Protein AF-A0AAD8DHY9-F1 (afdb_monomer)

Foldseek 3Di:
DDDDDDDDDDDDDDDDDDDDPDDDPPPPPPPLDPPDLVVQVVVVCVVVVVVPDPPPVLPPLPQPADADDLDFDDDDDCPVCPVPAFLFQDFLQQAAEFAEEEALLCQQWLQSAAAPPRGDTWRQQLQFARAHVEPPHQHQCNSSVNRYPHDQGDHGTGHAQNCDDGRHRYGHLDALLCRVVSVVVNLCCCCPPPVRVVCQVGAYEYEYDHHQSLLLCCQPPPSVPPCCRQPLVNSLVSVLVSLLCCVVRRWQYEYEHEADAQQCLLLLLAPPPPVLCVCLAPPHDSPGNLSNDDPVSSVVSVVSSVSNLVSLVVSQPDCVSGDRGGHYDYQYQNNQVRSNVNRLSQPRNYNSRHGHSSVSSVVSQSSQVSQQDDPVVSPDHDDSNPRDHDHADPVRRGGD

Sequence (400 aa):
MINHDNSSSTTATAPPWKPKPAAPPTTETSLLHPFTAQWIQLMEQFYNALGGHDHSSYKQNHCPIQLPEFKCETFYWDDGRHESRDAKHLRPHDIKTVIALGDSISAGFGMLSERPPFAAVWEYRGKAFSSGMDPEEYTIPNFLRPFSLSEGGPEGVTFPMSRGKDLNNAVSGAKFQDLHSEVSRLIHLLNSNYHYRHIKDDWKLITLFIGANNICILCHPPFTGLPLLTHADTFEENMRQVLTRLKQEVPKSFVNVVGLFNVSSVYDAIQGDSYCEFIWGTAHMSICSCVQGDDAQRQAADELVVEYNARLKKLANDPSLSSHDFQVAYQPGFRHFPFSNYQRSYLSGFDCFHPNKCAHEVMALVLWNNMFSSEEEKDIPYDLKALEIKCPGPDRPYLQ

Structure (mmCIF, N/CA/C/O backbone):
data_AF-A0AAD8DHY9-F1
#
_entry.id   AF-A0AAD8DHY9-F1
#
loop_
_atom_site.group_PDB
_atom_site.id
_atom_site.type_symbol
_atom_site.label_atom_id
_atom_site.label_alt_id
_atom_site.label_comp_id
_atom_site.label_asym_id
_atom_site.label_entity_id
_atom_site.label_seq_id
_atom_site.pdbx_PDB_ins_code
_atom_site.Cartn_x
_atom_site.Cartn_y
_atom_site.Cartn_z
_atom_site.occupancy
_atom_site.B_iso_or_equiv
_atom_site.auth_seq_id
_atom_site.auth_comp_id
_atom_site.auth_asym_id
_atom_site.auth_atom_id
_atom_site.pdbx_PDB_model_num
ATOM 1 N N . MET A 1 1 ? 30.580 87.130 49.682 1.00 32.75 1 MET A N 1
ATOM 2 C CA . MET A 1 1 ? 32.037 87.340 49.770 1.00 32.75 1 MET A CA 1
ATOM 3 C C . MET A 1 1 ? 32.718 86.125 49.169 1.00 32.75 1 MET A C 1
ATOM 5 O O . MET A 1 1 ? 32.572 85.062 49.747 1.00 32.75 1 MET A O 1
ATOM 9 N N . ILE A 1 2 ? 33.425 86.357 48.053 1.00 34.06 2 ILE A N 1
ATOM 10 C CA . ILE A 1 2 ? 34.528 85.569 47.464 1.00 34.06 2 ILE A CA 1
ATOM 11 C C . ILE A 1 2 ? 34.165 84.168 46.928 1.00 34.06 2 ILE A C 1
ATOM 13 O O . ILE A 1 2 ? 33.498 83.410 47.612 1.00 34.06 2 ILE A O 1
ATOM 17 N N . ASN A 1 3 ? 34.708 83.659 45.823 1.00 28.31 3 ASN A N 1
ATOM 18 C CA . ASN A 1 3 ? 34.965 84.099 44.441 1.00 28.31 3 ASN A CA 1
ATOM 19 C C . ASN A 1 3 ? 35.611 82.876 43.743 1.00 28.31 3 ASN A C 1
ATOM 21 O O . ASN A 1 3 ? 36.284 82.110 44.430 1.00 28.31 3 ASN A O 1
ATOM 25 N N . HIS A 1 4 ? 35.521 82.822 42.407 1.00 32.69 4 HIS A N 1
ATOM 26 C CA . HIS A 1 4 ? 36.468 82.162 41.478 1.00 32.69 4 HIS A CA 1
ATOM 27 C C . HIS A 1 4 ? 36.529 80.613 41.455 1.00 32.69 4 HIS A C 1
ATOM 29 O O . HIS A 1 4 ? 36.348 79.953 42.466 1.00 32.69 4 HIS A O 1
ATOM 35 N N . ASP A 1 5 ? 36.818 79.926 40.345 1.00 33.31 5 ASP A N 1
ATOM 36 C CA . ASP A 1 5 ? 37.034 80.311 38.944 1.00 33.31 5 ASP A CA 1
ATOM 37 C C . ASP A 1 5 ? 37.011 79.060 38.047 1.00 33.31 5 ASP A C 1
ATOM 39 O O . ASP A 1 5 ? 37.257 77.939 38.490 1.00 33.31 5 ASP A O 1
ATOM 43 N N . ASN A 1 6 ? 36.779 79.307 36.757 1.00 34.00 6 ASN A N 1
ATOM 44 C CA . ASN A 1 6 ? 37.002 78.404 35.628 1.00 34.00 6 ASN A CA 1
ATOM 45 C C . ASN A 1 6 ? 38.480 78.019 35.431 1.00 34.00 6 ASN A C 1
ATOM 47 O O . ASN A 1 6 ? 39.361 78.866 35.525 1.00 34.00 6 ASN A O 1
ATOM 51 N N . SER A 1 7 ? 38.726 76.783 34.986 1.00 32.62 7 SER A N 1
ATOM 52 C CA . SER A 1 7 ? 39.713 76.356 33.962 1.00 32.62 7 SER A CA 1
ATOM 53 C C . SER A 1 7 ? 39.796 74.819 34.014 1.00 32.62 7 SER A C 1
ATOM 55 O O . SER A 1 7 ? 39.567 74.232 35.059 1.00 32.62 7 SER A O 1
ATOM 57 N N . SER A 1 8 ? 40.099 74.033 32.988 1.00 34.06 8 SER A N 1
ATOM 58 C CA . SER A 1 8 ? 40.421 74.218 31.576 1.00 34.06 8 SER A CA 1
ATOM 59 C C . SER A 1 8 ? 40.257 72.841 30.914 1.00 34.06 8 SER A C 1
ATOM 61 O O . SER A 1 8 ? 40.411 71.805 31.561 1.00 34.06 8 SER A O 1
ATOM 63 N N . SER A 1 9 ? 39.925 72.830 29.625 1.00 31.69 9 SER A N 1
ATOM 64 C CA . SER A 1 9 ? 39.833 71.625 28.805 1.00 31.69 9 SER A CA 1
ATOM 65 C C . SER A 1 9 ? 41.218 71.066 28.475 1.00 31.69 9 SER A C 1
ATOM 67 O O . SER A 1 9 ? 42.047 71.783 27.912 1.00 31.69 9 SER A O 1
ATOM 69 N N . THR A 1 10 ? 41.425 69.770 28.692 1.00 37.28 10 THR A N 1
ATOM 70 C CA . THR A 1 10 ? 42.483 68.998 28.032 1.00 37.28 10 THR A CA 1
ATOM 71 C C . THR A 1 10 ? 41.854 67.859 27.236 1.00 37.28 10 THR A C 1
ATOM 73 O O . THR A 1 10 ? 41.214 66.948 27.755 1.00 37.28 10 THR A O 1
ATOM 76 N N . THR A 1 11 ? 42.002 67.968 25.922 1.00 35.47 11 THR A N 1
ATOM 77 C CA . THR A 1 11 ? 41.655 66.982 24.907 1.00 35.47 11 THR A CA 1
ATOM 78 C C . THR A 1 11 ? 42.627 65.804 24.978 1.00 35.47 11 THR A C 1
ATOM 80 O O . THR A 1 11 ? 43.793 65.933 24.612 1.00 35.47 11 THR A O 1
ATOM 83 N N . ALA A 1 12 ? 42.147 64.640 25.418 1.00 38.34 12 ALA A N 1
ATOM 84 C CA . ALA A 1 12 ? 42.849 63.370 25.254 1.00 38.34 12 ALA A CA 1
ATOM 85 C C . ALA A 1 12 ? 42.216 62.599 24.088 1.00 38.34 12 ALA A C 1
ATOM 87 O O . ALA A 1 12 ? 41.054 62.196 24.130 1.00 38.34 12 ALA A O 1
ATOM 88 N N . THR A 1 13 ? 42.984 62.448 23.016 1.00 41.44 13 THR A N 1
ATOM 89 C CA . THR A 1 13 ? 42.659 61.676 21.818 1.00 41.44 13 THR A CA 1
ATOM 90 C C . THR A 1 13 ? 42.545 60.185 22.152 1.00 41.44 13 THR A C 1
ATOM 92 O O . THR A 1 13 ? 43.464 59.584 22.705 1.00 41.44 13 THR A O 1
ATOM 95 N N . ALA A 1 14 ? 41.408 59.572 21.812 1.00 42.91 14 ALA A N 1
ATOM 96 C CA . ALA A 1 14 ? 41.218 58.129 21.933 1.00 42.91 14 ALA A CA 1
ATOM 97 C C . ALA A 1 14 ? 42.095 57.382 20.901 1.00 42.91 14 ALA A C 1
ATOM 99 O O . ALA A 1 14 ? 42.152 57.799 19.741 1.00 42.91 14 ALA A O 1
ATOM 100 N N . PRO A 1 15 ? 42.774 56.284 21.279 1.00 50.44 15 PRO A N 1
ATOM 101 C CA . PRO A 1 15 ? 43.545 55.478 20.338 1.00 50.44 15 PRO A CA 1
ATOM 102 C C . PRO A 1 15 ? 42.620 54.731 19.355 1.00 50.44 15 PRO A C 1
ATOM 104 O O . PRO A 1 15 ? 41.496 54.373 19.718 1.00 50.44 15 PRO A O 1
ATOM 107 N N . PRO A 1 16 ? 43.071 54.462 18.114 1.00 43.28 16 PRO A N 1
ATOM 108 C CA . PRO A 1 16 ? 42.255 53.802 17.101 1.00 43.28 16 PRO A CA 1
ATOM 109 C C . PRO A 1 16 ? 41.880 52.374 17.518 1.00 43.28 16 PRO A C 1
ATOM 111 O O . PRO A 1 16 ? 42.715 51.590 17.977 1.00 43.28 16 PRO A O 1
ATOM 114 N N . TRP A 1 17 ? 40.600 52.048 17.333 1.00 36.00 17 TRP A N 1
ATOM 115 C CA . TRP A 1 17 ? 39.997 50.747 17.603 1.00 36.00 17 TRP A CA 1
ATOM 116 C C . TRP A 1 17 ? 40.698 49.660 16.774 1.00 36.00 17 TRP A C 1
ATOM 118 O O . TRP A 1 17 ? 40.575 49.622 15.551 1.00 36.00 17 TRP A O 1
ATOM 128 N N . LYS A 1 18 ? 41.459 48.775 17.429 1.00 40.44 18 LYS A N 1
ATOM 129 C CA . LYS A 1 18 ? 41.936 47.534 16.808 1.00 40.44 18 LYS A CA 1
ATOM 130 C C . LYS A 1 18 ? 40.809 46.499 16.907 1.00 40.44 18 LYS A C 1
ATOM 132 O O . LYS A 1 18 ? 40.428 46.174 18.034 1.00 40.44 18 LYS A O 1
ATOM 137 N N . PRO A 1 19 ? 40.276 45.963 15.794 1.00 42.28 19 PRO A N 1
ATOM 138 C CA . PRO A 1 19 ? 39.334 44.855 15.873 1.00 42.28 19 PRO A CA 1
ATOM 139 C C . PRO A 1 19 ? 40.023 43.664 16.551 1.00 42.28 19 PRO A C 1
ATOM 141 O O . PRO A 1 19 ? 41.148 43.298 16.202 1.00 42.28 19 PRO A O 1
ATOM 144 N N . LYS A 1 20 ? 39.363 43.085 17.562 1.00 41.16 20 LYS A N 1
ATOM 145 C CA . LYS A 1 20 ? 39.803 41.822 18.168 1.00 41.16 20 LYS A CA 1
ATOM 146 C C . LYS A 1 20 ? 39.849 40.745 17.072 1.00 41.16 20 LYS A C 1
ATOM 148 O O . LYS A 1 20 ? 38.943 40.724 16.237 1.00 41.16 20 LYS A O 1
ATOM 153 N N . PRO A 1 21 ? 40.854 39.850 17.068 1.00 43.50 21 PRO A N 1
ATOM 154 C CA . PRO A 1 21 ? 40.829 38.693 16.186 1.00 43.50 21 PRO A CA 1
ATOM 155 C C . PRO A 1 21 ? 39.536 37.912 16.427 1.00 43.50 21 PRO A C 1
ATOM 157 O O . PRO A 1 21 ? 39.128 37.735 17.579 1.00 43.50 21 PRO A O 1
ATOM 160 N N . ALA A 1 22 ? 38.883 37.504 15.337 1.00 45.28 22 ALA A N 1
ATOM 161 C CA . ALA A 1 22 ? 37.687 36.679 15.389 1.00 45.28 22 ALA A CA 1
ATOM 162 C C . ALA A 1 22 ? 37.957 35.469 16.289 1.00 45.28 22 ALA A C 1
ATOM 164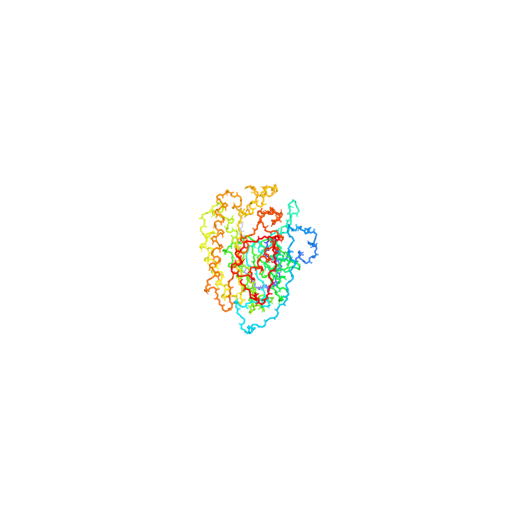 O O . ALA A 1 22 ? 38.981 34.796 16.143 1.00 45.28 22 ALA A O 1
ATOM 165 N N . ALA A 1 23 ? 37.056 35.228 17.243 1.00 38.72 23 ALA A N 1
ATOM 166 C CA . ALA A 1 23 ? 37.078 33.988 17.996 1.00 38.72 23 ALA A CA 1
ATOM 167 C C . ALA A 1 23 ? 37.019 32.821 16.992 1.00 38.72 23 ALA A C 1
ATOM 169 O O . ALA A 1 23 ? 36.305 32.935 15.988 1.00 38.72 23 ALA A O 1
ATOM 170 N N . PRO A 1 24 ? 37.771 31.728 17.215 1.00 42.09 24 PRO A N 1
ATOM 171 C CA . PRO A 1 24 ? 37.628 30.537 16.388 1.00 42.09 24 PRO A CA 1
ATOM 172 C C . PRO A 1 24 ? 36.151 30.122 16.392 1.00 42.09 24 PRO A C 1
ATOM 174 O O . PRO A 1 24 ? 35.492 30.316 17.420 1.00 42.09 24 PRO A O 1
ATOM 177 N N . PRO A 1 25 ? 35.615 29.607 15.269 1.00 40.22 25 PRO A N 1
ATOM 178 C CA . PRO A 1 25 ? 34.214 29.229 15.189 1.00 40.22 25 PRO A CA 1
ATOM 179 C C . PRO A 1 25 ? 33.925 28.283 16.347 1.00 40.22 25 PRO A C 1
ATOM 181 O O . PRO A 1 25 ? 34.506 27.202 16.450 1.00 40.22 25 PRO A O 1
ATOM 184 N N . THR A 1 26 ? 33.073 28.738 17.261 1.00 38.56 26 THR A N 1
ATOM 185 C CA . THR A 1 26 ? 32.485 2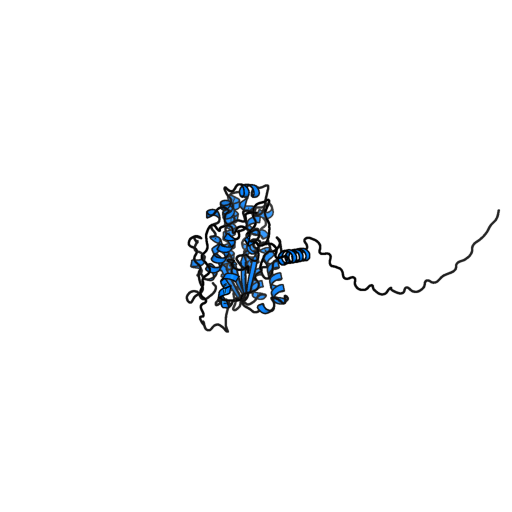7.871 18.264 1.00 38.56 26 THR A CA 1
ATOM 186 C C . THR A 1 26 ? 31.816 26.760 17.485 1.00 38.56 26 THR A C 1
ATOM 188 O O . THR A 1 26 ? 30.911 27.024 16.694 1.00 38.56 26 THR A O 1
ATOM 191 N N . THR A 1 27 ? 32.295 25.532 17.657 1.00 42.03 27 THR A N 1
ATOM 192 C CA . THR A 1 27 ? 31.519 24.347 17.326 1.00 42.03 27 THR A CA 1
ATOM 193 C C . THR A 1 27 ? 30.209 24.497 18.080 1.00 42.03 27 THR A C 1
ATOM 195 O O . THR A 1 27 ? 30.162 24.255 19.286 1.00 42.03 27 THR A O 1
ATOM 198 N N . GLU A 1 28 ? 29.172 24.984 17.400 1.00 40.97 28 GLU A N 1
ATOM 199 C CA . GLU A 1 28 ? 27.806 24.794 17.846 1.00 40.97 28 GLU A CA 1
ATOM 200 C C . GLU A 1 28 ? 27.649 23.284 17.950 1.00 40.97 28 GLU A C 1
ATOM 202 O O . GLU A 1 28 ? 27.469 22.571 16.963 1.00 40.97 28 GLU A O 1
ATOM 207 N N . THR A 1 29 ? 27.787 22.766 19.165 1.00 45.38 29 THR A N 1
ATOM 208 C CA . THR A 1 29 ? 27.122 21.534 19.537 1.00 45.38 29 THR A CA 1
ATOM 209 C C . THR A 1 29 ? 25.652 21.822 19.300 1.00 45.38 29 THR A C 1
ATOM 211 O O . THR A 1 29 ? 25.011 22.448 20.142 1.00 45.38 29 THR A O 1
ATOM 214 N N . SER A 1 30 ? 25.166 21.474 18.106 1.00 54.06 30 SER A N 1
ATOM 215 C CA . SER A 1 30 ? 23.752 21.461 17.756 1.00 54.06 30 SER A CA 1
ATOM 216 C C . SER A 1 30 ? 23.031 20.795 18.919 1.00 54.06 30 SER A C 1
ATOM 218 O O . SER A 1 30 ? 23.126 19.577 19.089 1.00 54.06 30 SER A O 1
ATOM 220 N N . LEU A 1 31 ? 22.382 21.596 19.763 1.00 52.78 31 LEU A N 1
ATOM 221 C CA . LEU A 1 31 ? 21.569 21.085 20.850 1.00 52.78 31 LEU A CA 1
ATOM 222 C C . LEU A 1 31 ? 20.495 20.227 20.190 1.00 52.78 31 LEU A C 1
ATOM 224 O O . LEU A 1 31 ? 19.654 20.726 19.446 1.00 52.78 31 LEU A O 1
ATOM 228 N N . LEU A 1 32 ? 20.570 18.917 20.412 1.00 62.19 32 LEU A N 1
ATOM 229 C CA . LEU A 1 32 ? 19.544 17.978 19.988 1.00 62.19 32 LEU A CA 1
ATOM 230 C C . LEU A 1 32 ? 18.269 18.294 20.771 1.00 62.19 32 LEU A C 1
ATOM 232 O O . LEU A 1 32 ? 18.062 17.811 21.882 1.00 62.19 32 LEU A O 1
ATOM 236 N N . HIS A 1 33 ? 17.438 19.162 20.201 1.00 67.44 33 HIS A N 1
ATOM 237 C CA . HIS A 1 33 ? 16.159 19.540 20.779 1.00 67.44 33 HIS A CA 1
ATOM 238 C C . HIS A 1 33 ? 15.203 18.338 20.747 1.00 67.44 33 HIS A C 1
ATOM 240 O O . HIS A 1 33 ? 15.009 17.764 19.671 1.00 67.44 33 HIS A O 1
ATOM 246 N N . PRO A 1 34 ? 14.585 17.963 21.883 1.00 64.00 34 PRO A N 1
ATOM 247 C CA . PRO A 1 34 ? 13.604 16.884 21.930 1.00 64.00 34 PRO A CA 1
ATOM 248 C C . PRO A 1 34 ? 12.507 17.037 20.873 1.00 64.00 34 PRO A C 1
ATOM 250 O O . PRO A 1 34 ? 12.083 18.153 20.576 1.00 64.00 34 PRO A O 1
ATOM 253 N N . PHE A 1 35 ? 12.052 15.910 20.318 1.00 53.66 35 PHE A N 1
ATOM 254 C CA . PHE A 1 35 ? 10.983 15.832 19.308 1.00 53.66 35 PHE A CA 1
ATOM 255 C C . PHE A 1 35 ? 11.272 16.522 17.961 1.00 53.66 35 PHE A C 1
ATOM 257 O O . PHE A 1 35 ? 10.374 16.688 17.139 1.00 53.66 35 PHE A O 1
ATOM 264 N N . THR A 1 36 ? 12.525 16.892 17.692 1.00 70.19 36 THR A N 1
ATOM 265 C CA . THR A 1 36 ? 12.972 17.256 16.337 1.00 70.19 36 THR A CA 1
ATOM 266 C C . THR A 1 36 ? 13.312 16.013 15.515 1.00 70.19 36 THR A C 1
ATOM 268 O O . THR A 1 36 ? 13.569 14.949 16.074 1.00 70.19 36 THR A O 1
ATOM 271 N N . ALA A 1 37 ? 13.371 16.136 14.184 1.00 59.25 37 ALA A N 1
ATOM 272 C CA . ALA A 1 37 ? 13.735 15.021 13.304 1.00 59.25 37 ALA A CA 1
ATOM 273 C C . ALA A 1 37 ? 15.120 14.438 13.641 1.00 59.25 37 ALA A C 1
ATOM 275 O O . ALA A 1 37 ? 15.276 13.222 13.674 1.00 59.25 37 ALA A O 1
ATOM 276 N N . GLN A 1 38 ? 16.102 15.292 13.956 1.00 65.56 38 GLN A N 1
ATOM 277 C CA . GLN A 1 38 ? 17.439 14.855 14.367 1.00 65.56 38 GLN A CA 1
ATOM 278 C C . GLN A 1 38 ? 17.412 14.117 15.711 1.00 65.56 38 GLN A C 1
ATOM 280 O O . GLN A 1 38 ? 18.116 13.125 15.879 1.00 65.56 38 GLN A O 1
ATOM 285 N N . TRP A 1 39 ? 16.592 14.577 16.662 1.00 73.44 39 TRP A N 1
ATOM 286 C CA . TRP A 1 39 ? 16.436 13.912 17.957 1.00 73.44 39 TRP A CA 1
ATOM 287 C C . TRP A 1 39 ? 15.731 12.568 17.827 1.00 73.44 39 TRP A C 1
ATOM 289 O O . TRP A 1 39 ? 16.201 11.593 18.401 1.00 73.44 39 TRP A O 1
ATOM 299 N N . ILE A 1 40 ? 14.665 12.493 17.026 1.00 65.88 40 ILE A N 1
ATOM 300 C CA . ILE A 1 40 ? 13.970 11.237 16.726 1.00 65.88 40 ILE A CA 1
ATOM 301 C C . ILE A 1 40 ? 14.956 10.260 16.087 1.00 65.88 40 ILE A C 1
ATOM 303 O O . ILE A 1 40 ? 15.133 9.170 16.611 1.00 65.88 40 ILE A O 1
ATOM 307 N N . GLN A 1 41 ? 15.685 10.676 15.047 1.00 67.19 41 GLN A N 1
ATOM 308 C CA . GLN A 1 41 ? 16.666 9.824 14.374 1.00 67.19 41 GLN A CA 1
ATOM 309 C C . GLN A 1 41 ? 17.772 9.334 15.325 1.00 67.19 41 GLN A C 1
ATOM 311 O O . GLN A 1 41 ? 18.152 8.166 15.269 1.00 67.19 41 GLN A O 1
ATOM 316 N N . LEU A 1 42 ? 18.267 10.189 16.230 1.00 70.19 42 LEU A N 1
ATOM 317 C CA . LEU A 1 42 ? 19.247 9.785 17.243 1.00 70.19 42 LEU A CA 1
ATOM 318 C C . LEU A 1 42 ? 18.656 8.786 18.244 1.00 70.19 42 LEU A C 1
ATOM 320 O O . LEU A 1 42 ? 19.312 7.804 18.584 1.00 70.19 42 LEU A O 1
ATOM 324 N N . MET A 1 43 ? 17.429 9.014 18.715 1.00 69.25 43 MET A N 1
ATOM 325 C CA . MET A 1 43 ? 16.755 8.100 19.635 1.00 69.25 43 MET A CA 1
ATOM 326 C C . MET A 1 43 ? 16.440 6.760 18.967 1.00 69.25 43 MET A C 1
ATOM 328 O O . MET A 1 43 ? 16.589 5.729 19.611 1.00 69.25 43 MET A O 1
ATOM 332 N N . GLU A 1 44 ? 16.074 6.749 17.682 1.00 64.81 44 GLU A N 1
ATOM 333 C CA . GLU A 1 44 ? 15.902 5.524 16.889 1.00 64.81 44 GLU A CA 1
ATOM 334 C C . GLU A 1 44 ? 17.219 4.766 16.764 1.00 64.81 44 GLU A C 1
ATOM 336 O O . GLU A 1 44 ? 17.254 3.555 16.963 1.00 64.81 44 GLU A O 1
ATOM 341 N N . GLN A 1 45 ? 18.315 5.464 16.454 1.00 67.06 45 GLN A N 1
ATOM 342 C CA . GLN A 1 45 ? 19.643 4.857 16.375 1.00 67.06 45 GLN A CA 1
ATOM 343 C C . GLN A 1 45 ? 20.072 4.288 17.724 1.00 67.06 45 GLN A C 1
ATOM 345 O O . GLN A 1 45 ? 20.540 3.159 17.773 1.00 67.06 45 GLN A O 1
ATOM 350 N N . PHE A 1 46 ? 19.877 5.025 18.819 1.00 65.38 46 PHE A N 1
ATOM 351 C CA . PHE A 1 46 ? 20.209 4.567 20.167 1.00 65.38 46 PHE A CA 1
ATOM 352 C C . PHE A 1 46 ? 19.360 3.360 20.586 1.00 65.38 46 PHE A C 1
ATOM 354 O O . PHE A 1 46 ? 19.898 2.374 21.085 1.00 65.38 46 PHE A O 1
ATOM 361 N N . TYR A 1 47 ? 18.051 3.406 20.326 1.00 59.16 47 TYR A N 1
ATOM 362 C CA . TYR A 1 47 ? 17.125 2.308 20.598 1.00 59.16 47 TYR A CA 1
ATOM 363 C C . TYR A 1 47 ? 17.503 1.038 19.823 1.00 59.16 47 TYR A C 1
ATOM 365 O O . TYR A 1 47 ? 17.600 -0.034 20.416 1.00 59.16 47 TYR A O 1
ATOM 373 N N . ASN A 1 48 ? 17.796 1.162 18.523 1.00 58.12 48 ASN A N 1
ATOM 374 C CA . ASN A 1 48 ? 18.182 0.029 17.676 1.00 58.12 48 ASN A CA 1
ATOM 375 C C . ASN A 1 48 ? 19.613 -0.478 17.975 1.00 58.12 48 ASN A C 1
ATOM 377 O O . ASN A 1 48 ? 19.859 -1.680 17.925 1.00 58.12 48 ASN A O 1
ATOM 381 N N . ALA A 1 49 ? 20.560 0.405 18.321 1.00 60.06 49 ALA A N 1
ATOM 382 C CA . ALA A 1 49 ? 21.962 0.049 18.584 1.00 60.06 49 ALA A CA 1
ATOM 383 C C . ALA A 1 49 ? 22.186 -0.636 19.938 1.00 60.06 49 ALA A C 1
ATOM 385 O O . ALA A 1 49 ? 23.157 -1.374 20.095 1.00 60.06 49 ALA A O 1
ATOM 386 N N . LEU A 1 50 ? 21.302 -0.421 20.917 1.00 52.03 50 LEU A N 1
ATOM 387 C CA . LEU A 1 50 ? 21.388 -1.097 22.212 1.00 52.03 50 LEU A CA 1
ATOM 388 C C . LEU A 1 50 ? 20.991 -2.581 22.164 1.00 52.03 50 LEU A C 1
ATOM 390 O O . LEU A 1 50 ? 21.117 -3.246 23.189 1.00 52.03 50 LEU A O 1
ATOM 394 N N . GLY A 1 51 ? 20.541 -3.109 21.013 1.00 47.50 51 GLY A N 1
ATOM 395 C CA . GLY A 1 51 ? 20.368 -4.552 20.773 1.00 47.50 51 GLY A CA 1
ATOM 396 C C . GLY A 1 51 ? 19.524 -5.288 21.824 1.00 47.50 51 GLY A C 1
ATOM 397 O O . GLY A 1 51 ? 19.693 -6.486 22.025 1.00 47.50 51 GLY A O 1
ATOM 398 N N . GLY A 1 52 ? 18.670 -4.558 22.547 1.00 40.31 52 GLY A N 1
ATOM 399 C CA . GLY A 1 52 ? 18.221 -4.941 23.887 1.00 40.31 52 GLY A CA 1
ATOM 400 C C . GLY A 1 52 ? 16.758 -5.336 24.005 1.00 40.31 52 GLY A C 1
ATOM 401 O O . GLY A 1 52 ? 16.292 -5.545 25.122 1.00 40.31 52 GLY A O 1
ATOM 402 N N . HIS A 1 53 ? 16.029 -5.455 22.899 1.00 47.91 53 HIS A N 1
ATOM 403 C CA . HIS A 1 53 ? 14.711 -6.071 22.922 1.00 47.91 53 HIS A CA 1
ATOM 404 C C . HIS A 1 53 ? 14.672 -7.191 21.907 1.00 47.91 53 HIS A C 1
ATOM 406 O O . HIS A 1 53 ? 14.450 -7.001 20.715 1.00 47.91 53 HIS A O 1
ATOM 412 N N . ASP A 1 54 ? 14.891 -8.385 22.438 1.00 43.06 54 ASP A N 1
ATOM 413 C CA . ASP A 1 54 ? 14.356 -9.596 21.869 1.00 43.06 54 ASP A CA 1
ATOM 414 C C . ASP A 1 54 ? 12.835 -9.435 21.687 1.00 43.06 54 ASP A C 1
ATOM 416 O O . ASP A 1 54 ? 12.031 -9.718 22.580 1.00 43.06 54 ASP A O 1
ATOM 420 N N . HIS A 1 55 ? 12.429 -8.922 20.525 1.00 48.38 55 HIS A N 1
ATOM 421 C CA . HIS A 1 55 ? 11.030 -8.861 20.123 1.00 48.38 55 HIS A CA 1
ATOM 422 C C . HIS A 1 55 ? 10.443 -10.261 19.890 1.00 48.38 55 HIS A C 1
ATOM 424 O O . HIS A 1 55 ? 9.238 -10.357 19.673 1.00 48.38 55 HIS A O 1
ATOM 430 N N . SER A 1 56 ? 11.234 -11.344 19.993 1.00 40.12 56 SER A N 1
ATOM 431 C CA . SER A 1 56 ? 10.688 -12.706 20.052 1.00 40.12 56 SER A CA 1
ATOM 432 C C . SER A 1 56 ? 9.908 -12.967 21.349 1.00 40.12 56 SER A C 1
ATOM 434 O O . SER A 1 56 ? 9.105 -13.897 21.407 1.00 40.12 56 SER A O 1
ATOM 436 N N . SER A 1 57 ? 10.090 -12.117 22.372 1.00 37.78 57 SER A N 1
ATOM 437 C CA . SER A 1 57 ? 9.367 -12.201 23.647 1.00 37.78 57 SER A CA 1
ATOM 438 C C . SER A 1 57 ? 7.983 -11.541 23.645 1.00 37.78 57 SER A C 1
ATOM 440 O O . SER A 1 57 ? 7.180 -11.844 24.533 1.00 37.78 57 SER A O 1
ATOM 442 N N . TYR A 1 58 ? 7.648 -10.716 22.639 1.00 48.56 58 TYR A N 1
ATOM 443 C CA . TYR A 1 58 ? 6.237 -10.473 22.338 1.00 48.56 58 TYR A CA 1
ATOM 444 C C . TYR A 1 58 ? 5.714 -11.817 21.876 1.00 48.56 58 TYR A C 1
ATOM 446 O O . TYR A 1 58 ? 6.116 -12.274 20.806 1.00 48.56 58 TYR A O 1
ATOM 454 N N . LYS A 1 59 ? 4.905 -12.484 22.715 1.00 46.16 59 LYS A N 1
ATOM 455 C CA . LYS A 1 59 ? 4.268 -13.758 22.363 1.00 46.16 59 LYS A CA 1
ATOM 456 C C . LYS A 1 59 ? 3.828 -13.619 20.919 1.00 46.16 59 LYS A C 1
ATOM 458 O O . LYS A 1 59 ? 3.006 -12.746 20.652 1.00 46.16 59 LYS A O 1
ATOM 463 N N . GLN A 1 60 ? 4.413 -14.408 20.013 1.00 50.75 60 GLN A N 1
ATOM 464 C CA . GLN A 1 60 ? 3.929 -14.485 18.643 1.00 50.75 60 GLN A CA 1
ATOM 465 C C . GLN A 1 60 ? 2.422 -14.673 18.771 1.00 50.75 60 GLN A C 1
ATOM 467 O O . GLN A 1 60 ? 1.961 -15.701 19.288 1.00 50.75 60 GLN A O 1
ATOM 472 N N . ASN A 1 61 ? 1.668 -13.613 18.463 1.00 55.19 61 ASN A N 1
ATOM 473 C CA . ASN A 1 61 ? 0.223 -13.673 18.504 1.00 55.19 61 ASN A CA 1
ATOM 474 C C . ASN A 1 61 ? -0.095 -14.811 17.553 1.00 55.19 61 ASN A C 1
ATOM 476 O O . ASN A 1 61 ? 0.277 -14.734 16.386 1.00 55.19 61 ASN A O 1
ATOM 480 N N . HIS A 1 62 ? -0.646 -15.906 18.079 1.00 71.69 62 HIS A N 1
ATOM 481 C CA . HIS A 1 62 ? -1.003 -17.039 17.245 1.00 71.69 62 HIS A CA 1
ATOM 482 C C . HIS A 1 62 ? -1.995 -16.492 16.231 1.00 71.69 62 HIS A C 1
ATOM 484 O O . HIS A 1 62 ? -3.118 -16.135 16.598 1.00 71.69 62 HIS A O 1
ATOM 490 N N . CYS A 1 63 ? -1.537 -16.325 14.993 1.00 89.31 63 CYS A N 1
ATOM 491 C CA . CYS A 1 63 ? -2.374 -15.780 13.952 1.00 89.31 63 CYS A CA 1
ATOM 492 C C . CYS A 1 63 ? -3.592 -16.693 13.807 1.00 89.31 63 CYS A C 1
ATOM 494 O O . CYS A 1 63 ? -3.434 -17.915 13.869 1.00 89.31 63 CYS A O 1
ATOM 496 N N . PRO A 1 64 ? -4.810 -16.138 13.649 1.00 90.06 64 PRO A N 1
ATOM 497 C CA . PRO A 1 64 ? -6.026 -16.952 13.596 1.00 90.06 64 PRO A CA 1
ATOM 498 C C . PRO A 1 64 ? -5.950 -18.057 12.547 1.00 90.06 64 PRO A C 1
ATOM 500 O O . PRO A 1 64 ? -6.525 -19.129 12.720 1.00 90.06 64 PRO A O 1
ATOM 503 N N . ILE A 1 65 ? -5.226 -17.767 11.468 1.00 91.75 65 ILE A N 1
ATOM 504 C CA . ILE A 1 65 ? -4.925 -18.666 10.371 1.00 91.75 65 ILE A CA 1
ATOM 505 C C . ILE A 1 65 ? -3.410 -18.773 10.239 1.00 91.75 65 ILE A C 1
ATOM 507 O O . ILE A 1 65 ? -2.714 -17.757 10.219 1.00 91.75 65 ILE A O 1
ATOM 511 N N . GLN A 1 66 ? -2.926 -20.005 10.099 1.00 91.75 66 GLN A N 1
ATOM 512 C CA . GLN A 1 66 ? -1.559 -20.274 9.682 1.00 91.75 66 GLN A CA 1
ATOM 513 C C . GLN A 1 66 ? -1.480 -20.154 8.159 1.00 91.75 66 GLN A C 1
ATOM 515 O O . GLN A 1 66 ? -2.145 -20.909 7.449 1.00 91.75 66 GLN A O 1
ATOM 520 N N . LEU A 1 67 ? -0.673 -19.219 7.663 1.00 94.56 67 LEU A N 1
ATOM 521 C CA . LEU A 1 67 ? -0.437 -19.076 6.230 1.00 94.56 67 LEU A CA 1
ATOM 522 C C . LEU A 1 67 ? 0.493 -20.177 5.698 1.00 94.56 67 LEU A C 1
ATOM 524 O O . LEU A 1 67 ? 1.323 -20.700 6.454 1.00 94.56 67 LEU A O 1
ATOM 528 N N . PRO A 1 68 ? 0.359 -20.545 4.409 1.00 95.31 68 PRO A N 1
ATOM 529 C CA . PRO A 1 68 ? 1.264 -21.495 3.779 1.00 95.31 68 PRO A CA 1
ATOM 530 C C . PRO A 1 68 ? 2.686 -20.930 3.726 1.00 95.31 68 PRO A C 1
ATOM 532 O O . PRO A 1 68 ? 2.888 -19.760 3.409 1.00 95.31 68 PRO A O 1
ATOM 535 N N . GLU A 1 69 ? 3.674 -21.785 3.985 1.00 94.38 69 GLU A N 1
ATOM 536 C CA . GLU A 1 69 ? 5.088 -21.423 3.893 1.00 94.38 69 GLU A CA 1
ATOM 537 C C . GLU A 1 69 ? 5.465 -21.028 2.460 1.00 94.38 69 GLU A C 1
ATOM 539 O O . GLU A 1 69 ? 5.138 -21.740 1.506 1.00 94.38 69 GLU A O 1
ATOM 544 N N . PHE A 1 70 ? 6.194 -19.919 2.306 1.00 94.25 70 PHE A N 1
ATOM 545 C CA . PHE A 1 70 ? 6.618 -19.429 0.997 1.00 94.25 70 PHE A CA 1
ATOM 546 C C . PHE A 1 70 ? 7.670 -20.343 0.351 1.00 94.25 70 PHE A C 1
ATOM 548 O O . PHE A 1 70 ? 8.871 -20.200 0.574 1.00 94.25 70 PHE A O 1
ATOM 555 N N . LYS A 1 71 ? 7.204 -21.286 -0.474 1.00 92.81 71 LYS A N 1
ATOM 556 C CA . LYS A 1 71 ? 8.022 -22.281 -1.188 1.00 92.81 71 LYS A CA 1
ATOM 557 C C . LYS A 1 71 ? 7.847 -22.182 -2.699 1.00 92.81 71 LYS A C 1
ATOM 559 O O . LYS A 1 71 ? 7.414 -23.131 -3.347 1.00 92.81 71 LYS A O 1
ATOM 564 N N . CYS A 1 72 ? 8.178 -21.028 -3.265 1.00 93.00 72 CYS A N 1
ATOM 565 C CA . CYS A 1 72 ? 8.242 -20.898 -4.715 1.00 93.00 72 CYS A CA 1
ATOM 566 C C . CYS A 1 72 ? 9.623 -21.285 -5.239 1.00 93.00 72 CYS A C 1
ATOM 568 O O . CYS A 1 72 ? 10.633 -20.714 -4.828 1.00 93.00 72 CYS A O 1
ATOM 570 N N . GLU A 1 73 ? 9.657 -22.242 -6.165 1.00 87.81 73 GLU A N 1
ATOM 571 C CA . GLU A 1 73 ? 10.877 -22.591 -6.885 1.00 87.81 73 GLU A CA 1
ATOM 572 C C . GLU A 1 73 ? 11.276 -21.457 -7.831 1.00 87.81 73 GLU A C 1
ATOM 574 O O . GLU A 1 73 ? 10.437 -20.810 -8.465 1.00 87.81 73 GLU A O 1
ATOM 579 N N . THR A 1 74 ? 12.580 -21.210 -7.935 1.00 85.19 74 THR A N 1
ATOM 580 C CA . THR A 1 74 ? 13.090 -20.286 -8.938 1.00 85.19 74 THR A CA 1
ATOM 581 C C . THR A 1 74 ? 12.977 -20.935 -10.305 1.00 85.19 74 THR A C 1
ATOM 583 O O . THR A 1 74 ? 13.433 -22.053 -10.536 1.00 85.19 74 THR A O 1
ATOM 586 N N . PHE A 1 75 ? 12.375 -20.214 -11.241 1.00 81.06 75 PHE A N 1
ATOM 587 C CA . PHE A 1 75 ? 12.277 -20.656 -12.619 1.00 81.06 75 PHE A CA 1
ATOM 588 C C . PHE A 1 75 ? 13.136 -19.758 -13.504 1.00 81.06 75 PHE A C 1
ATOM 590 O O . PHE A 1 75 ? 12.947 -18.540 -13.551 1.00 81.06 75 PHE A O 1
ATOM 597 N N . TYR A 1 76 ? 14.095 -20.368 -14.202 1.00 72.06 76 TYR A N 1
ATOM 598 C CA . TYR A 1 76 ? 14.892 -19.688 -15.214 1.00 72.06 76 TYR A CA 1
ATOM 599 C C . TYR A 1 76 ? 14.320 -19.986 -16.596 1.00 72.06 76 TYR A C 1
ATOM 601 O O . TYR A 1 76 ? 14.381 -21.113 -17.085 1.00 72.06 76 TYR A O 1
ATOM 609 N N . TRP A 1 77 ? 13.783 -18.950 -17.230 1.00 77.31 77 TRP A N 1
ATOM 610 C CA . TRP A 1 77 ? 13.316 -18.997 -18.608 1.00 77.31 77 TRP A CA 1
ATOM 611 C C . TRP A 1 77 ? 13.796 -17.778 -19.353 1.00 77.31 77 TRP A C 1
ATOM 613 O O . TRP A 1 77 ? 13.507 -16.651 -18.960 1.00 77.31 77 TRP A O 1
ATOM 623 N N . ASP A 1 78 ? 14.520 -17.994 -20.439 1.00 80.69 78 ASP A N 1
ATOM 624 C CA . ASP A 1 78 ? 14.901 -16.911 -21.326 1.00 80.69 78 ASP A CA 1
ATOM 625 C C . ASP A 1 78 ? 13.720 -16.575 -22.248 1.00 80.69 78 ASP A C 1
ATOM 627 O O . ASP A 1 78 ? 13.325 -17.381 -23.089 1.00 80.69 78 ASP A O 1
ATOM 631 N N . ASP A 1 79 ? 13.127 -15.394 -22.062 1.00 84.94 79 ASP A N 1
ATOM 632 C CA . ASP A 1 79 ? 12.125 -14.844 -22.982 1.00 84.94 79 ASP A CA 1
ATOM 633 C C . ASP A 1 79 ? 12.747 -14.017 -24.113 1.00 84.94 79 ASP A C 1
ATOM 635 O O . ASP A 1 79 ? 12.022 -13.367 -24.868 1.00 84.94 79 ASP A O 1
ATOM 639 N N . GLY A 1 80 ? 14.079 -14.001 -24.219 1.00 84.19 80 GLY A N 1
ATOM 640 C CA . GLY A 1 80 ? 14.825 -13.214 -25.194 1.00 84.19 80 GLY A CA 1
ATOM 641 C C . GLY A 1 80 ? 14.800 -11.710 -24.917 1.00 84.19 80 GLY A C 1
ATOM 642 O O . GLY A 1 80 ? 15.177 -10.935 -25.792 1.00 84.19 80 GLY A O 1
ATOM 643 N N . ARG A 1 81 ? 14.342 -11.275 -23.730 1.00 81.44 81 ARG A N 1
ATOM 644 C CA . ARG A 1 81 ? 14.155 -9.853 -23.377 1.00 81.44 81 ARG A CA 1
ATOM 645 C C . ARG A 1 81 ? 15.137 -9.345 -22.329 1.00 81.44 81 ARG A C 1
ATOM 647 O O . ARG A 1 81 ? 14.940 -8.253 -21.814 1.00 81.44 81 ARG A O 1
ATOM 654 N N . HIS A 1 82 ? 16.190 -10.093 -22.002 1.00 75.69 82 HIS A N 1
ATOM 655 C CA . HIS A 1 82 ? 17.132 -9.693 -20.950 1.00 75.69 82 HIS A CA 1
ATOM 656 C C . HIS A 1 82 ? 17.751 -8.301 -21.200 1.00 75.69 82 HIS A C 1
ATOM 658 O O . HIS A 1 82 ? 17.827 -7.486 -20.286 1.00 75.69 82 HIS A O 1
ATOM 664 N N . GLU A 1 83 ? 18.133 -7.993 -22.443 1.00 78.25 83 GLU A N 1
ATOM 665 C CA . GLU A 1 83 ? 18.713 -6.690 -22.819 1.00 78.25 83 GLU A CA 1
ATOM 666 C C . GLU A 1 83 ? 17.662 -5.619 -23.166 1.00 78.25 83 GLU A C 1
ATOM 668 O O . GLU A 1 83 ? 17.984 -4.436 -23.244 1.00 78.25 83 GLU A O 1
ATOM 673 N N . SER A 1 84 ? 16.401 -6.017 -23.355 1.00 86.50 84 SER A N 1
ATOM 674 C CA . SER A 1 84 ? 15.288 -5.150 -23.764 1.00 86.50 84 SER A CA 1
ATOM 675 C C . SER A 1 84 ? 14.109 -5.229 -22.787 1.00 86.50 84 SER A C 1
ATOM 677 O O . SER A 1 84 ? 12.950 -5.179 -23.203 1.00 86.50 84 SER A O 1
ATOM 679 N N . ARG A 1 85 ? 14.396 -5.457 -21.500 1.00 92.81 85 ARG A N 1
ATOM 680 C CA . ARG A 1 85 ? 13.386 -5.636 -20.453 1.00 92.81 85 ARG A CA 1
ATOM 681 C C . ARG A 1 85 ? 12.573 -4.349 -20.331 1.00 92.81 85 ARG A C 1
ATOM 683 O O . ARG A 1 85 ? 13.149 -3.286 -20.115 1.00 92.81 85 ARG A O 1
ATOM 690 N N . ASP A 1 86 ? 11.255 -4.466 -20.451 1.00 95.38 86 ASP A N 1
ATOM 691 C CA . ASP A 1 86 ? 10.302 -3.360 -20.335 1.00 95.38 86 ASP A CA 1
ATOM 692 C C . ASP A 1 86 ? 9.323 -3.587 -19.175 1.00 95.38 86 ASP A C 1
ATOM 694 O O . ASP A 1 86 ? 9.208 -4.694 -18.639 1.00 95.38 86 ASP A O 1
ATOM 698 N N . ALA A 1 87 ? 8.598 -2.534 -18.801 1.00 96.25 87 ALA A N 1
ATOM 699 C CA . ALA A 1 87 ? 7.762 -2.497 -17.606 1.00 96.25 87 ALA A CA 1
ATOM 700 C C . ALA A 1 87 ? 6.589 -3.492 -17.621 1.00 96.25 87 ALA A C 1
ATOM 702 O O . ALA A 1 87 ? 6.054 -3.806 -16.561 1.00 96.25 87 ALA A O 1
ATOM 703 N N . LYS A 1 88 ? 6.188 -4.000 -18.796 1.00 94.75 88 LYS A N 1
ATOM 704 C CA . LYS A 1 88 ? 5.110 -4.995 -18.939 1.00 94.75 88 LYS A CA 1
ATOM 705 C C . LYS A 1 88 ? 5.615 -6.434 -18.891 1.00 94.75 88 LYS A C 1
ATOM 707 O O . LYS A 1 88 ? 4.814 -7.355 -18.778 1.00 94.75 88 LYS A O 1
ATOM 712 N N . HIS A 1 89 ? 6.927 -6.631 -18.984 1.00 95.25 89 HIS A N 1
ATOM 713 C CA . HIS A 1 89 ? 7.560 -7.947 -18.996 1.00 95.25 89 HIS A CA 1
ATOM 714 C C . HIS A 1 89 ? 8.533 -8.109 -17.825 1.00 95.25 89 HIS A C 1
ATOM 716 O O . HIS A 1 89 ? 9.544 -8.797 -17.961 1.00 95.25 89 HIS A O 1
ATOM 722 N N . LEU A 1 90 ? 8.253 -7.474 -16.684 1.00 95.62 90 LEU A N 1
ATOM 723 C CA . LEU A 1 90 ? 9.063 -7.599 -15.473 1.00 95.62 90 LEU A CA 1
ATOM 724 C C . LEU A 1 90 ? 8.772 -8.886 -14.733 1.00 95.62 90 LEU A C 1
ATOM 726 O O . LEU A 1 90 ? 7.626 -9.287 -14.584 1.00 95.62 90 LEU A O 1
ATOM 730 N N . ARG A 1 91 ? 9.825 -9.494 -14.215 1.00 94.19 91 ARG A N 1
ATOM 731 C CA . ARG A 1 91 ? 9.808 -10.726 -13.442 1.00 94.19 91 ARG A CA 1
ATOM 732 C C . ARG A 1 91 ? 10.372 -10.444 -12.049 1.00 94.19 91 ARG A C 1
ATOM 734 O O . ARG A 1 91 ? 11.098 -9.462 -11.877 1.00 94.19 91 ARG A O 1
ATOM 741 N N . PRO A 1 92 ? 10.144 -11.326 -11.062 1.00 94.75 92 PRO A N 1
ATOM 742 C CA . PRO A 1 92 ? 10.756 -11.196 -9.739 1.00 94.75 92 PRO A CA 1
ATOM 743 C C . PRO A 1 92 ? 12.265 -10.893 -9.751 1.00 94.75 92 PRO A C 1
ATOM 745 O O . PRO A 1 92 ? 12.726 -10.064 -8.973 1.00 94.75 92 PRO A O 1
ATOM 748 N N . HIS A 1 93 ? 13.034 -11.520 -10.653 1.00 92.81 93 HIS A N 1
ATOM 749 C CA . HIS A 1 93 ? 14.491 -11.340 -10.736 1.00 92.81 93 HIS A CA 1
ATOM 750 C C . HIS A 1 93 ? 14.941 -9.971 -11.267 1.00 92.81 93 HIS A C 1
ATOM 752 O O . HIS A 1 93 ? 16.085 -9.556 -11.037 1.00 92.81 93 HIS A O 1
ATOM 758 N N . ASP A 1 94 ? 14.064 -9.272 -11.992 1.00 94.62 94 ASP A N 1
ATOM 759 C CA . ASP A 1 94 ? 14.369 -7.958 -12.553 1.00 94.62 94 ASP A CA 1
ATOM 760 C C . ASP A 1 94 ? 14.353 -6.882 -11.458 1.00 94.62 94 ASP A C 1
ATOM 762 O O . ASP A 1 94 ? 15.121 -5.926 -11.529 1.00 94.62 94 ASP A O 1
ATOM 766 N N . ILE A 1 95 ? 13.533 -7.056 -10.414 1.00 96.88 95 ILE A N 1
ATOM 767 C CA . ILE A 1 95 ? 13.351 -6.078 -9.336 1.00 96.88 95 ILE A CA 1
ATOM 768 C C . ILE A 1 95 ? 14.606 -5.989 -8.462 1.00 96.88 95 ILE A C 1
ATOM 770 O O . ILE A 1 95 ? 15.005 -6.966 -7.828 1.00 96.88 95 ILE A O 1
ATOM 774 N N . LYS A 1 96 ? 15.216 -4.802 -8.389 1.00 96.56 96 LYS A N 1
ATOM 775 C CA . LYS A 1 96 ? 16.388 -4.516 -7.537 1.00 96.56 96 LYS A CA 1
ATOM 776 C C . LYS A 1 96 ? 16.041 -3.750 -6.276 1.00 96.56 96 LYS A C 1
ATOM 778 O O . LYS A 1 96 ? 16.805 -3.758 -5.318 1.00 96.56 96 LYS A O 1
ATOM 783 N N . THR A 1 97 ? 14.879 -3.113 -6.247 1.00 97.56 97 THR A N 1
ATOM 784 C CA . THR A 1 97 ? 14.506 -2.253 -5.130 1.00 97.56 97 THR A CA 1
ATOM 785 C C . THR A 1 97 ? 13.023 -2.326 -4.847 1.00 97.56 97 THR A C 1
ATOM 787 O O . THR A 1 97 ? 12.207 -2.317 -5.768 1.00 97.56 97 THR A O 1
ATOM 790 N N . VAL A 1 98 ? 12.685 -2.332 -3.563 1.00 98.44 98 VAL A N 1
ATOM 791 C CA . VAL A 1 98 ? 11.316 -2.234 -3.054 1.00 98.44 98 VAL A CA 1
ATOM 792 C C . VAL A 1 98 ? 11.097 -0.892 -2.359 1.00 98.44 98 VAL A C 1
ATOM 794 O O . VAL A 1 98 ? 11.947 -0.410 -1.612 1.00 98.44 98 VAL A O 1
ATOM 797 N N . ILE A 1 99 ? 9.961 -0.257 -2.633 1.00 98.81 99 ILE A N 1
ATOM 798 C CA . ILE A 1 99 ? 9.631 1.090 -2.157 1.00 98.81 99 ILE A CA 1
ATOM 799 C C . ILE A 1 99 ? 8.187 1.087 -1.660 1.00 98.81 99 ILE A C 1
ATOM 801 O O . ILE A 1 99 ? 7.306 0.539 -2.323 1.00 98.81 99 ILE A O 1
ATOM 805 N N . ALA A 1 100 ? 7.928 1.749 -0.531 1.00 98.81 100 ALA A N 1
ATOM 806 C CA . ALA A 1 100 ? 6.570 1.992 -0.045 1.00 98.81 100 ALA A CA 1
ATOM 807 C C . ALA A 1 100 ? 6.256 3.491 0.003 1.00 98.81 100 ALA A C 1
ATOM 809 O O . ALA A 1 100 ? 7.066 4.282 0.495 1.00 98.81 100 ALA A O 1
ATOM 810 N N . LEU A 1 101 ? 5.067 3.850 -0.483 1.00 98.94 101 LEU A N 1
ATOM 811 C CA . LEU A 1 101 ? 4.409 5.148 -0.322 1.00 98.94 101 LEU A CA 1
ATOM 812 C C . LEU A 1 101 ? 3.047 4.899 0.344 1.00 98.94 101 LEU A C 1
ATOM 814 O O . LEU A 1 101 ? 2.348 3.953 -0.032 1.00 98.94 101 LEU A O 1
ATOM 818 N N . GLY A 1 102 ? 2.649 5.712 1.317 1.00 98.56 102 GLY A N 1
ATOM 819 C CA . GLY A 1 102 ? 1.385 5.485 2.011 1.00 98.56 102 GLY A CA 1
ATOM 820 C C . GLY A 1 102 ? 1.310 6.040 3.424 1.00 98.56 102 GLY A C 1
ATOM 821 O O . GLY A 1 102 ? 2.045 6.938 3.810 1.00 98.56 102 GLY A O 1
ATOM 822 N N . ASP A 1 103 ? 0.417 5.466 4.221 1.00 98.25 103 ASP A N 1
ATOM 823 C CA . ASP A 1 103 ? 0.121 5.953 5.566 1.00 98.25 103 ASP A CA 1
ATOM 824 C C . ASP A 1 103 ? 0.658 5.052 6.697 1.00 98.25 103 ASP A C 1
ATOM 826 O O . ASP A 1 103 ? 1.647 4.326 6.549 1.00 98.25 103 ASP A O 1
ATOM 830 N N . SER A 1 104 ? 0.009 5.117 7.861 1.00 98.00 104 SER A N 1
ATOM 831 C CA . SER A 1 104 ? 0.339 4.355 9.063 1.00 98.00 104 SER A CA 1
ATOM 832 C C . SER A 1 104 ? 0.300 2.844 8.843 1.00 98.00 104 SER A C 1
ATOM 834 O O . SER A 1 104 ? 1.084 2.132 9.472 1.00 98.00 104 SER A O 1
ATOM 836 N N . ILE A 1 105 ? -0.537 2.339 7.929 1.00 98.31 105 ILE A N 1
ATOM 837 C CA . ILE A 1 105 ? -0.567 0.906 7.613 1.00 98.31 105 ILE A CA 1
ATOM 838 C C . ILE A 1 105 ? 0.722 0.521 6.883 1.00 98.31 105 ILE A C 1
ATOM 840 O O . ILE A 1 105 ? 1.396 -0.431 7.262 1.00 98.31 105 ILE A O 1
ATOM 844 N N . SER A 1 106 ? 1.148 1.314 5.900 1.00 98.62 106 SER A N 1
ATOM 845 C CA . SER A 1 106 ? 2.420 1.094 5.196 1.00 98.62 106 SER A CA 1
ATOM 846 C C . SER A 1 106 ? 3.650 1.293 6.098 1.00 98.62 106 SER A C 1
ATOM 848 O O . SER A 1 106 ? 4.708 0.725 5.825 1.00 98.62 106 SER A O 1
ATOM 850 N N . ALA A 1 107 ? 3.525 2.048 7.194 1.00 98.25 107 ALA A N 1
ATOM 851 C CA . ALA A 1 107 ? 4.556 2.183 8.227 1.00 98.25 107 ALA A CA 1
ATOM 852 C C . ALA A 1 107 ? 4.529 1.060 9.286 1.00 98.25 107 ALA A C 1
ATOM 854 O O . ALA A 1 107 ? 5.449 0.956 10.098 1.00 98.25 107 ALA A O 1
ATOM 855 N N . GLY A 1 108 ? 3.493 0.216 9.299 1.00 97.56 108 GLY A N 1
ATOM 856 C CA . GLY A 1 108 ? 3.349 -0.835 10.299 1.00 97.56 108 GLY A CA 1
ATOM 857 C C . GLY A 1 108 ? 3.028 -0.313 11.698 1.00 97.56 108 GLY A C 1
ATOM 858 O O . GLY A 1 108 ? 3.525 -0.849 12.691 1.00 97.56 108 GLY A O 1
ATOM 859 N N . PHE A 1 109 ? 2.257 0.770 11.782 1.00 96.88 109 PHE A N 1
ATOM 860 C CA . PHE A 1 109 ? 1.903 1.413 13.040 1.00 96.88 109 PHE A CA 1
ATOM 861 C C . PHE A 1 109 ? 1.175 0.447 13.976 1.00 96.88 109 PHE A C 1
ATOM 863 O O . PHE A 1 109 ? 0.144 -0.125 13.634 1.00 96.88 109 PHE A O 1
ATOM 870 N N . GLY A 1 110 ? 1.712 0.280 15.181 1.00 93.38 110 GLY A N 1
ATOM 871 C CA . GLY A 1 110 ? 1.040 -0.422 16.266 1.00 93.38 110 GLY A CA 1
ATOM 872 C C . GLY A 1 110 ? 0.808 -1.920 16.041 1.00 93.38 110 GLY A C 1
ATOM 873 O O . GLY A 1 110 ? 0.123 -2.550 16.841 1.00 93.38 110 GLY A O 1
ATOM 874 N N . MET A 1 111 ? 1.368 -2.526 14.988 1.00 94.25 111 MET A N 1
ATOM 875 C CA . MET A 1 111 ? 0.967 -3.874 14.563 1.00 94.25 111 MET A CA 1
ATOM 876 C C . MET A 1 111 ? 1.289 -4.995 15.573 1.00 94.25 111 MET A C 1
ATOM 878 O O . MET A 1 111 ? 0.721 -6.084 15.499 1.00 94.25 111 MET A O 1
ATOM 882 N N . LEU A 1 112 ? 2.223 -4.740 16.493 1.00 92.56 112 LEU A N 1
ATOM 883 C CA . LEU A 1 112 ? 2.609 -5.623 17.600 1.00 92.56 112 LEU A CA 1
ATOM 884 C C . LEU A 1 112 ? 2.294 -5.004 18.969 1.00 92.56 112 LEU A C 1
ATOM 886 O O . LEU A 1 112 ? 2.693 -5.534 20.002 1.00 92.56 112 LEU A O 1
ATOM 890 N N . SER A 1 113 ? 1.592 -3.872 18.995 1.00 89.31 113 SER A N 1
ATOM 891 C CA . SER A 1 113 ? 1.249 -3.199 20.240 1.00 89.31 113 SER A CA 1
ATOM 892 C C . SER A 1 113 ? 0.180 -3.976 21.003 1.00 89.31 113 SER A C 1
ATOM 894 O O . SER A 1 113 ? -0.881 -4.313 20.472 1.00 89.31 113 SER A O 1
ATOM 896 N N . GLU A 1 114 ? 0.464 -4.237 22.276 1.00 84.81 114 GLU A N 1
ATOM 897 C CA . GLU A 1 114 ? -0.489 -4.816 23.219 1.00 84.81 114 GLU A CA 1
ATOM 898 C C . GLU A 1 114 ? -1.463 -3.759 23.766 1.00 84.81 114 GLU A C 1
ATOM 900 O O . GLU A 1 114 ? -1.425 -2.583 23.401 1.00 84.81 114 GLU A O 1
ATOM 905 N N . ARG A 1 115 ? -2.343 -4.183 24.676 1.00 84.00 115 ARG A N 1
ATOM 906 C CA . ARG A 1 115 ? -3.230 -3.280 25.413 1.00 84.00 115 ARG A CA 1
ATOM 907 C C . ARG A 1 115 ? -2.472 -2.521 26.507 1.00 84.00 115 ARG A C 1
ATOM 909 O O . ARG A 1 115 ? -1.519 -3.050 27.087 1.00 84.00 115 ARG A O 1
ATOM 916 N N . PRO A 1 116 ? -2.924 -1.310 26.873 1.00 77.06 116 PRO A N 1
ATOM 917 C CA . PRO A 1 116 ? -2.495 -0.654 28.101 1.00 77.06 116 PRO A CA 1
ATOM 918 C C . PRO A 1 116 ? -2.662 -1.576 29.326 1.00 77.06 116 PRO A C 1
ATOM 920 O O . PRO A 1 116 ? -3.605 -2.370 29.367 1.00 77.06 116 PRO A O 1
ATOM 923 N N . PRO A 1 117 ? -1.784 -1.472 30.342 1.00 75.62 117 PRO A N 1
ATOM 924 C CA . PRO A 1 117 ? -0.726 -0.467 30.503 1.00 75.62 117 PRO A CA 1
ATOM 925 C C . PRO A 1 117 ? 0.611 -0.820 29.822 1.00 75.62 117 PRO A C 1
ATOM 927 O O . PRO A 1 117 ? 1.550 -0.038 29.920 1.00 75.62 117 PRO A O 1
ATOM 930 N N . PHE A 1 118 ? 0.713 -1.965 29.143 1.00 72.81 118 PHE A N 1
ATOM 931 C CA . PHE A 1 118 ? 1.971 -2.465 28.563 1.00 72.81 118 PHE A CA 1
ATOM 932 C C . PHE A 1 118 ? 2.122 -2.158 27.065 1.00 72.81 118 PHE A C 1
ATOM 934 O O . PHE A 1 118 ? 3.052 -2.634 26.419 1.00 72.81 118 PHE A O 1
ATOM 941 N N . ALA A 1 119 ? 1.217 -1.351 26.506 1.00 78.62 119 ALA A N 1
ATOM 942 C CA . ALA A 1 119 ? 1.248 -0.952 25.108 1.00 78.62 119 ALA A CA 1
ATOM 943 C C . ALA A 1 119 ? 2.534 -0.178 24.776 1.00 78.62 119 ALA A C 1
ATOM 945 O O . ALA A 1 119 ? 2.757 0.927 25.272 1.00 78.62 119 ALA A O 1
ATOM 946 N N . ALA A 1 120 ? 3.347 -0.737 23.882 1.00 82.06 120 ALA A N 1
ATOM 947 C CA . ALA A 1 120 ? 4.452 -0.038 23.241 1.00 82.06 120 ALA A CA 1
ATOM 948 C C . ALA A 1 120 ? 4.035 0.347 21.819 1.00 82.06 120 ALA A C 1
ATOM 950 O O . ALA A 1 120 ? 3.756 -0.533 21.002 1.00 82.06 120 ALA A O 1
ATOM 951 N N . VAL A 1 121 ? 3.960 1.647 21.526 1.00 86.56 121 VAL A N 1
ATOM 952 C CA . VAL A 1 121 ? 3.486 2.160 20.232 1.00 86.56 121 VAL A CA 1
ATOM 953 C C . VAL A 1 121 ? 4.681 2.529 19.361 1.00 86.56 121 VAL A C 1
ATOM 955 O O . VAL A 1 121 ? 5.348 3.536 19.592 1.00 86.56 121 VAL A O 1
ATOM 958 N N . TRP A 1 122 ? 4.926 1.695 18.355 1.00 93.44 122 TRP A N 1
ATOM 959 C CA . TRP A 1 122 ? 6.007 1.833 17.383 1.00 93.44 122 TRP A CA 1
ATOM 960 C C . TRP A 1 122 ? 5.467 1.680 15.963 1.00 93.44 122 TRP A C 1
ATOM 962 O O . TRP A 1 122 ? 4.394 1.115 15.747 1.00 93.44 122 TRP A O 1
ATOM 972 N N . GLU A 1 123 ? 6.237 2.146 14.989 1.00 96.25 123 GLU A N 1
ATOM 973 C CA . GLU A 1 123 ? 6.049 1.825 13.577 1.00 96.25 123 GLU A CA 1
ATOM 974 C C . GLU A 1 123 ? 6.980 0.662 13.217 1.00 96.25 123 GLU A C 1
ATOM 976 O O . GLU A 1 123 ? 8.198 0.826 13.123 1.00 96.25 123 GLU A O 1
ATOM 981 N N . TYR A 1 124 ? 6.422 -0.537 13.045 1.00 96.44 124 TYR A N 1
ATOM 982 C CA . TYR A 1 124 ? 7.180 -1.763 12.772 1.00 96.44 124 TYR A CA 1
ATOM 983 C C . TYR A 1 124 ? 7.485 -1.903 11.278 1.00 96.44 124 TYR A C 1
ATOM 985 O O . TYR A 1 124 ? 7.074 -2.858 10.618 1.00 96.44 124 TYR A O 1
ATOM 993 N N . ARG A 1 125 ? 8.207 -0.923 10.729 1.00 96.94 125 ARG A N 1
ATOM 994 C CA . ARG A 1 125 ? 8.489 -0.827 9.290 1.00 96.94 125 ARG A CA 1
ATOM 995 C C . ARG A 1 125 ? 9.219 -2.053 8.738 1.00 96.94 125 ARG A C 1
ATOM 997 O O . ARG A 1 125 ? 8.938 -2.448 7.611 1.00 96.94 125 ARG A O 1
ATOM 1004 N N . GLY A 1 126 ? 10.071 -2.684 9.548 1.00 97.19 126 GLY A N 1
ATOM 1005 C CA . GLY A 1 126 ? 10.751 -3.944 9.241 1.00 97.19 126 GLY A CA 1
ATOM 1006 C C . GLY A 1 126 ? 9.823 -5.118 8.949 1.00 97.19 126 GLY A C 1
ATOM 1007 O O . GLY A 1 126 ? 10.199 -6.030 8.222 1.00 97.19 126 GLY A O 1
ATOM 1008 N N . LYS A 1 127 ? 8.581 -5.057 9.435 1.00 97.88 127 LYS A N 1
ATOM 1009 C CA . LYS A 1 127 ? 7.555 -6.100 9.298 1.00 97.88 127 LYS A CA 1
ATOM 1010 C C . LYS A 1 127 ? 6.381 -5.659 8.418 1.00 97.88 127 LYS A C 1
ATOM 1012 O O . LYS A 1 127 ? 5.377 -6.358 8.307 1.00 97.88 127 LYS A O 1
ATOM 1017 N N . ALA A 1 128 ? 6.456 -4.469 7.816 1.00 98.19 128 ALA A N 1
ATOM 1018 C CA . ALA A 1 128 ? 5.381 -3.938 6.986 1.00 98.19 128 ALA A CA 1
ATOM 1019 C C . ALA A 1 128 ? 5.226 -4.759 5.696 1.00 98.19 128 ALA A C 1
ATOM 1021 O O . ALA A 1 128 ? 6.210 -5.045 5.015 1.00 98.19 128 ALA A O 1
ATOM 1022 N N . PHE A 1 129 ? 3.983 -5.086 5.326 1.00 98.69 129 PHE A N 1
ATOM 1023 C CA . PHE A 1 129 ? 3.666 -6.053 4.269 1.00 98.69 129 PHE A CA 1
ATOM 1024 C C . PHE A 1 129 ? 4.329 -5.722 2.922 1.00 98.69 129 PHE A C 1
ATOM 1026 O O . PHE A 1 129 ? 4.760 -6.616 2.198 1.00 98.69 129 PHE A O 1
ATOM 1033 N N . SER A 1 130 ? 4.431 -4.433 2.588 1.00 98.31 130 SER A N 1
ATOM 1034 C CA . SER A 1 130 ? 4.873 -3.959 1.278 1.00 98.31 130 SER A CA 1
ATOM 1035 C C . SER A 1 130 ? 6.388 -3.803 1.141 1.00 98.31 130 SER A C 1
ATOM 1037 O O . SER A 1 130 ? 6.893 -3.878 0.024 1.00 98.31 130 SER A O 1
ATOM 1039 N N . SER A 1 131 ? 7.125 -3.571 2.234 1.00 98.19 131 SER A N 1
ATOM 1040 C CA . SER A 1 131 ? 8.546 -3.199 2.152 1.00 98.19 131 SER A CA 1
ATOM 1041 C C . SER A 1 131 ? 9.427 -3.681 3.303 1.00 98.19 131 SER A C 1
ATOM 1043 O O . SER A 1 131 ? 10.605 -3.345 3.304 1.00 98.19 131 SER A O 1
ATOM 1045 N N . GLY A 1 132 ? 8.895 -4.370 4.310 1.00 98.31 132 GLY A N 1
ATOM 1046 C CA . GLY A 1 132 ? 9.679 -4.791 5.470 1.00 98.31 132 GLY A CA 1
ATOM 1047 C C . GLY A 1 132 ? 10.733 -5.842 5.115 1.00 98.31 132 GLY A C 1
ATOM 1048 O O . GLY A 1 132 ? 10.446 -6.753 4.339 1.00 98.31 132 GLY A O 1
ATOM 1049 N N . MET A 1 133 ? 11.943 -5.708 5.661 1.00 97.00 133 MET A N 1
ATOM 1050 C CA . MET A 1 133 ? 13.073 -6.616 5.418 1.00 97.00 133 MET A CA 1
ATOM 1051 C C . MET A 1 133 ? 13.516 -7.404 6.658 1.00 97.00 133 MET A C 1
ATOM 1053 O O . MET A 1 133 ? 14.531 -8.096 6.599 1.00 97.00 133 MET A O 1
ATOM 1057 N N . ASP A 1 134 ? 12.756 -7.359 7.758 1.00 96.81 134 ASP A N 1
ATOM 1058 C CA . ASP A 1 134 ? 13.030 -8.235 8.899 1.00 96.81 134 ASP A CA 1
ATOM 1059 C C . ASP A 1 134 ? 13.015 -9.706 8.440 1.00 96.81 134 ASP A C 1
ATOM 1061 O O . ASP A 1 134 ? 12.108 -10.107 7.698 1.00 96.81 134 ASP A O 1
ATOM 1065 N N . PRO A 1 135 ? 13.988 -10.533 8.866 1.00 92.94 135 PRO A N 1
ATOM 1066 C CA . PRO A 1 135 ? 14.051 -11.933 8.465 1.00 92.94 135 PRO A CA 1
ATOM 1067 C C . PRO A 1 135 ? 12.779 -12.709 8.821 1.00 92.94 135 PRO A C 1
ATOM 1069 O O . PRO A 1 135 ? 12.173 -12.471 9.862 1.00 92.94 135 PRO A O 1
ATOM 1072 N N . GLU A 1 136 ? 12.420 -13.672 7.967 1.00 89.00 136 GLU A N 1
ATOM 1073 C CA . GLU A 1 136 ? 11.315 -14.629 8.177 1.00 89.00 136 GLU A CA 1
ATOM 1074 C C . GLU A 1 136 ? 9.902 -14.013 8.237 1.00 89.00 136 GLU A C 1
ATOM 1076 O O . GLU A 1 136 ? 8.923 -14.724 8.462 1.00 89.00 136 GLU A O 1
ATOM 1081 N N . GLU A 1 137 ? 9.762 -12.713 7.971 1.00 95.25 137 GLU A N 1
ATOM 1082 C CA . GLU A 1 137 ? 8.460 -12.052 7.888 1.00 95.25 137 GLU A CA 1
ATOM 1083 C C . GLU A 1 137 ? 7.791 -12.242 6.522 1.00 95.25 137 GLU A C 1
ATOM 1085 O O . GLU A 1 137 ? 8.454 -12.260 5.481 1.00 95.25 137 GLU A O 1
ATOM 1090 N N . TYR A 1 138 ? 6.457 -12.314 6.502 1.00 97.38 138 TYR A N 1
ATOM 1091 C CA . TYR A 1 138 ? 5.687 -12.320 5.255 1.00 97.38 138 TYR A CA 1
ATOM 1092 C C . TYR A 1 138 ? 5.604 -10.889 4.738 1.00 97.38 138 TYR A C 1
ATOM 1094 O O . TYR A 1 138 ? 4.750 -10.101 5.144 1.00 97.38 138 TYR A O 1
ATOM 1102 N N . THR A 1 139 ? 6.526 -10.552 3.846 1.00 98.56 139 THR A N 1
ATOM 1103 C CA . THR A 1 139 ? 6.629 -9.244 3.204 1.00 98.56 139 THR A CA 1
ATOM 1104 C C . THR A 1 139 ? 7.027 -9.424 1.744 1.00 98.56 139 THR A C 1
ATOM 1106 O O . THR A 1 139 ? 7.657 -10.417 1.371 1.00 98.56 139 THR A O 1
ATOM 1109 N N . ILE A 1 140 ? 6.699 -8.445 0.898 1.00 98.50 140 ILE A N 1
ATOM 1110 C CA . ILE A 1 140 ? 7.091 -8.480 -0.517 1.00 98.50 140 ILE A CA 1
ATOM 1111 C C . ILE A 1 140 ? 8.612 -8.660 -0.713 1.00 98.50 140 ILE A C 1
ATOM 1113 O O . ILE A 1 140 ? 8.988 -9.514 -1.517 1.00 98.50 140 ILE A O 1
ATOM 1117 N N . PRO A 1 141 ? 9.509 -7.953 0.009 1.00 97.88 141 PRO A N 1
ATOM 1118 C CA . PRO A 1 141 ? 10.952 -8.165 -0.144 1.00 97.88 141 PRO A CA 1
ATOM 1119 C C . PRO A 1 141 ? 11.397 -9.590 0.208 1.00 97.88 141 PRO A C 1
ATOM 1121 O O . PRO A 1 141 ? 12.225 -10.168 -0.496 1.00 97.88 141 PRO A O 1
ATOM 1124 N N . ASN A 1 142 ? 10.821 -10.197 1.250 1.00 97.50 142 ASN A N 1
ATOM 1125 C CA . ASN A 1 142 ? 11.161 -11.567 1.635 1.00 97.50 142 ASN A CA 1
ATOM 1126 C C . ASN A 1 142 ? 10.646 -12.603 0.627 1.00 97.50 142 ASN A C 1
ATOM 1128 O O . ASN A 1 142 ? 11.350 -13.573 0.348 1.00 97.50 142 ASN A O 1
ATOM 1132 N N . PHE A 1 143 ? 9.485 -12.376 0.007 1.00 97.62 143 PHE A N 1
ATOM 1133 C CA . PHE A 1 143 ? 8.995 -13.216 -1.094 1.00 97.62 143 PHE A CA 1
ATOM 1134 C C . PHE A 1 143 ? 9.817 -13.065 -2.380 1.00 97.62 143 PHE A C 1
ATOM 1136 O O . PHE A 1 143 ? 9.940 -14.016 -3.152 1.00 97.62 143 PHE A O 1
ATOM 1143 N N . LEU A 1 144 ? 10.425 -11.897 -2.610 1.00 96.44 144 LEU A N 1
ATOM 1144 C CA . LEU A 1 144 ? 11.341 -11.672 -3.733 1.00 96.44 144 LEU A CA 1
ATOM 1145 C C . LEU A 1 144 ? 12.713 -12.324 -3.529 1.00 96.44 144 LEU A C 1
ATOM 1147 O O . LEU A 1 144 ? 13.361 -12.660 -4.520 1.00 96.44 144 LEU A O 1
ATOM 1151 N N . ARG A 1 145 ? 13.144 -12.536 -2.279 1.00 94.50 145 ARG A N 1
ATOM 1152 C CA . ARG A 1 145 ? 14.494 -13.005 -1.918 1.00 94.50 145 ARG A CA 1
ATOM 1153 C C . ARG A 1 145 ? 14.981 -14.248 -2.680 1.00 94.50 145 ARG A C 1
ATOM 1155 O O . ARG A 1 145 ? 16.155 -14.256 -3.052 1.00 94.50 145 ARG A O 1
ATOM 1162 N N . PRO A 1 146 ? 14.158 -15.284 -2.948 1.00 93.75 146 PRO A N 1
ATOM 1163 C CA . PRO A 1 146 ? 14.599 -16.424 -3.754 1.00 93.75 146 PRO A CA 1
ATOM 1164 C C . PRO A 1 146 ? 14.970 -16.044 -5.194 1.00 93.75 146 PRO A C 1
ATOM 1166 O O . PRO A 1 146 ? 15.800 -16.708 -5.806 1.00 93.75 146 PRO A O 1
ATOM 1169 N N . PHE A 1 147 ? 14.379 -14.979 -5.741 1.00 93.12 147 PHE A N 1
ATOM 1170 C CA . PHE A 1 147 ? 14.513 -14.583 -7.144 1.00 93.12 147 PHE A CA 1
ATOM 1171 C C . PHE A 1 147 ? 15.469 -13.409 -7.369 1.00 93.12 147 PHE A C 1
ATOM 1173 O O . PHE A 1 147 ? 16.093 -13.326 -8.427 1.00 93.12 147 PHE A O 1
ATOM 1180 N N . SER A 1 148 ? 15.557 -12.484 -6.412 1.00 92.38 148 SER A N 1
ATOM 1181 C CA . SER A 1 148 ? 16.393 -11.288 -6.496 1.00 92.38 148 SER A CA 1
ATOM 1182 C C . SER A 1 148 ? 16.869 -10.843 -5.119 1.00 92.38 148 SER A C 1
ATOM 1184 O O . SER A 1 148 ? 16.132 -10.903 -4.136 1.00 92.38 148 SER A O 1
ATOM 1186 N N . LEU A 1 149 ? 18.092 -10.316 -5.064 1.00 90.81 149 LEU A N 1
ATOM 1187 C CA . LEU A 1 149 ? 18.592 -9.578 -3.907 1.00 90.81 149 LEU A CA 1
ATOM 1188 C C . LEU A 1 149 ? 18.104 -8.128 -3.999 1.00 90.81 149 LEU A C 1
ATOM 1190 O O . LEU A 1 149 ? 18.846 -7.246 -4.424 1.00 90.81 149 LEU A O 1
ATOM 1194 N N . SER A 1 150 ? 16.833 -7.898 -3.666 1.00 92.00 150 SER A N 1
ATOM 1195 C CA . SER A 1 150 ? 16.265 -6.549 -3.628 1.00 92.00 150 SER A CA 1
ATOM 1196 C C . SER A 1 150 ? 16.675 -5.794 -2.361 1.00 92.00 150 SER A C 1
ATOM 1198 O O . SER A 1 150 ? 16.677 -6.377 -1.277 1.00 92.00 150 SER A O 1
ATOM 1200 N N . GLU A 1 151 ? 16.937 -4.494 -2.482 1.00 94.38 151 GLU A N 1
ATOM 1201 C CA . GLU A 1 151 ? 17.268 -3.601 -1.362 1.00 94.38 151 GLU A CA 1
ATOM 1202 C C . GLU A 1 151 ? 16.249 -2.459 -1.176 1.00 94.38 151 GLU A C 1
ATOM 1204 O O . GLU A 1 151 ? 15.273 -2.336 -1.921 1.00 94.38 151 GLU A O 1
ATOM 1209 N N . GLY A 1 152 ? 16.477 -1.609 -0.169 1.00 92.81 152 GLY A N 1
ATOM 1210 C CA . GLY A 1 152 ? 15.726 -0.370 0.062 1.00 92.81 152 GLY A CA 1
ATOM 1211 C C . GLY A 1 152 ? 14.603 -0.459 1.096 1.00 92.81 152 GLY A C 1
ATOM 1212 O O . GLY A 1 152 ? 14.180 0.571 1.621 1.00 92.81 152 GLY A O 1
ATOM 1213 N N . GLY A 1 153 ? 14.140 -1.661 1.428 1.00 95.19 153 GLY A N 1
ATOM 1214 C CA . GLY A 1 153 ? 13.212 -1.864 2.534 1.00 95.19 153 GLY A CA 1
ATOM 1215 C C . GLY A 1 153 ? 13.885 -1.656 3.901 1.00 95.19 153 GLY A C 1
ATOM 1216 O O . GLY A 1 153 ? 15.077 -1.924 4.039 1.00 95.19 153 GLY A O 1
ATOM 1217 N N . PRO A 1 154 ? 13.160 -1.157 4.916 1.00 96.31 154 PRO A N 1
ATOM 1218 C CA . PRO A 1 154 ? 13.704 -0.997 6.259 1.00 96.31 154 PRO A CA 1
ATOM 1219 C C . PRO A 1 154 ? 13.711 -2.313 7.043 1.00 96.31 154 PRO A C 1
ATOM 1221 O O . PRO A 1 154 ? 12.875 -3.184 6.814 1.00 96.31 154 PRO A O 1
ATOM 1224 N N . GLU A 1 155 ? 14.591 -2.393 8.038 1.00 95.62 155 GLU A N 1
ATOM 1225 C CA . GLU A 1 155 ? 14.565 -3.376 9.133 1.00 95.62 155 GLU A CA 1
ATOM 1226 C C . GLU A 1 155 ? 14.155 -2.692 10.453 1.00 95.62 155 GLU A C 1
ATOM 1228 O O . GLU A 1 155 ? 14.304 -1.476 10.612 1.00 95.62 155 GLU A O 1
ATOM 1233 N N . GLY A 1 156 ? 13.654 -3.444 11.430 1.00 92.69 156 GLY A N 1
ATOM 1234 C CA . GLY A 1 156 ? 13.320 -2.976 12.776 1.00 92.69 156 GLY A CA 1
ATOM 1235 C C . GLY A 1 156 ? 12.174 -1.959 12.837 1.00 92.69 156 GLY A C 1
ATOM 1236 O O . GLY A 1 156 ? 11.232 -1.985 12.043 1.00 92.69 156 GLY A O 1
ATOM 1237 N N . VAL A 1 157 ? 12.245 -1.046 13.809 1.00 93.44 157 VAL A N 1
ATOM 1238 C CA . VAL A 1 157 ? 11.163 -0.092 14.115 1.00 93.44 157 VAL A CA 1
ATOM 1239 C C . VAL A 1 157 ? 11.579 1.374 13.931 1.00 93.44 157 VAL A C 1
ATOM 1241 O O . VAL A 1 157 ? 12.774 1.693 13.854 1.00 93.44 157 VAL A O 1
ATOM 1244 N N . THR A 1 158 ? 10.584 2.261 13.874 1.00 92.44 158 THR A N 1
ATOM 1245 C CA . THR A 1 158 ? 10.702 3.723 14.034 1.00 92.44 158 THR A CA 1
ATOM 1246 C C . THR A 1 158 ? 9.742 4.245 15.094 1.00 92.44 158 THR A C 1
ATOM 1248 O O . THR A 1 158 ? 8.779 3.564 15.467 1.00 92.44 158 THR A O 1
ATOM 1251 N N . PHE A 1 159 ? 9.974 5.472 15.568 1.00 90.25 159 PHE A N 1
ATOM 1252 C CA . PHE A 1 159 ? 8.955 6.164 16.356 1.00 90.25 159 PHE A CA 1
ATOM 1253 C C . PHE A 1 159 ? 7.717 6.464 15.496 1.00 90.25 159 PHE A C 1
ATOM 1255 O O . PHE A 1 159 ? 7.826 6.633 14.279 1.00 90.25 159 PHE A O 1
ATOM 1262 N N . PRO A 1 160 ? 6.534 6.574 16.122 1.00 85.94 160 PRO A N 1
ATOM 1263 C CA . PRO A 1 160 ? 5.359 7.137 15.474 1.00 85.94 160 PRO A CA 1
ATOM 1264 C C . PRO A 1 160 ? 5.644 8.480 14.799 1.00 85.94 160 PRO A C 1
ATOM 1266 O O . PRO A 1 160 ? 6.325 9.331 15.371 1.00 85.94 160 PRO A O 1
ATOM 1269 N N . MET A 1 161 ? 5.050 8.695 13.622 1.00 83.50 161 MET A N 1
ATOM 1270 C CA . MET A 1 161 ? 5.156 9.935 12.836 1.00 83.50 161 MET A CA 1
ATOM 1271 C C . MET A 1 161 ? 6.547 10.194 12.240 1.00 83.50 161 MET A C 1
ATOM 1273 O O . MET A 1 161 ? 6.810 11.297 11.742 1.00 83.50 161 MET A O 1
ATOM 1277 N N . SER A 1 162 ? 7.434 9.196 12.243 1.00 90.31 162 SER A N 1
ATOM 1278 C CA . SER A 1 162 ? 8.688 9.281 11.501 1.00 90.31 162 SER A CA 1
ATOM 1279 C C . SER A 1 162 ? 8.403 9.505 10.013 1.00 90.31 162 SER A C 1
ATOM 1281 O O . SER A 1 162 ? 7.489 8.928 9.421 1.00 90.31 162 SER A O 1
ATOM 1283 N N . ARG A 1 163 ? 9.189 10.383 9.379 1.00 92.31 163 ARG A N 1
ATOM 1284 C CA . ARG A 1 163 ? 9.025 10.762 7.963 1.00 92.31 163 ARG A CA 1
ATOM 1285 C C . ARG A 1 163 ? 9.685 9.739 7.034 1.00 92.31 163 ARG A C 1
ATOM 1287 O O . ARG A 1 163 ? 10.541 10.094 6.223 1.00 92.31 163 ARG A O 1
ATOM 1294 N N . GLY A 1 164 ? 9.318 8.473 7.203 1.00 94.19 164 GLY A N 1
ATOM 1295 C CA . GLY A 1 164 ? 9.900 7.333 6.504 1.00 94.19 164 GLY A CA 1
ATOM 1296 C C . GLY A 1 164 ? 11.204 6.807 7.115 1.00 94.19 164 GLY A C 1
ATOM 1297 O O . GLY A 1 164 ? 11.901 7.509 7.845 1.00 94.19 164 GLY A O 1
ATOM 1298 N N . LYS A 1 165 ? 11.568 5.579 6.739 1.00 95.94 165 LYS A N 1
ATOM 1299 C CA . LYS A 1 165 ? 12.853 4.918 7.018 1.00 95.94 165 LYS A CA 1
ATOM 1300 C C . LYS A 1 165 ? 13.275 4.163 5.769 1.00 95.94 165 LYS A C 1
ATOM 1302 O O . LYS A 1 165 ? 12.442 3.500 5.154 1.00 95.94 165 LYS A O 1
ATOM 1307 N N . ASP A 1 166 ? 14.534 4.320 5.370 1.00 97.44 166 ASP A N 1
ATOM 1308 C CA . ASP A 1 166 ? 15.033 3.780 4.100 1.00 97.44 166 ASP A CA 1
ATOM 1309 C C . ASP A 1 166 ? 14.122 4.214 2.938 1.00 97.44 166 ASP A C 1
ATOM 1311 O O . ASP A 1 166 ? 13.759 5.398 2.880 1.00 97.44 166 ASP A O 1
ATOM 1315 N N . LEU A 1 167 ? 13.723 3.318 2.034 1.00 98.31 167 LEU A N 1
ATOM 1316 C CA . LEU A 1 167 ? 12.782 3.618 0.946 1.00 98.31 167 LEU A CA 1
ATOM 1317 C C . LEU A 1 167 ? 11.316 3.305 1.282 1.00 98.31 167 LEU A C 1
ATOM 1319 O O . LEU A 1 167 ? 10.443 3.419 0.418 1.00 98.31 167 LEU A O 1
ATOM 1323 N N . ASN A 1 168 ? 11.003 3.004 2.544 1.00 98.69 168 ASN A N 1
ATOM 1324 C CA . ASN A 1 168 ? 9.643 3.157 3.043 1.00 98.69 168 ASN A CA 1
ATOM 1325 C C . ASN A 1 168 ? 9.422 4.637 3.393 1.00 98.69 168 ASN A C 1
ATOM 1327 O O . ASN A 1 168 ? 9.868 5.127 4.431 1.00 98.69 168 ASN A O 1
ATOM 1331 N N . ASN A 1 169 ? 8.763 5.362 2.491 1.00 98.50 169 ASN A N 1
ATOM 1332 C CA . ASN A 1 169 ? 8.493 6.793 2.623 1.00 98.50 169 ASN A CA 1
ATOM 1333 C C . ASN A 1 169 ? 7.157 7.081 3.319 1.00 98.50 169 ASN A C 1
ATOM 1335 O O . ASN A 1 169 ? 6.849 8.252 3.519 1.00 98.50 169 ASN A O 1
ATOM 1339 N N . ALA A 1 170 ? 6.396 6.047 3.690 1.00 98.44 170 ALA A N 1
ATOM 1340 C CA . ALA A 1 170 ? 5.066 6.196 4.259 1.00 98.44 170 ALA A CA 1
ATOM 1341 C C . ALA A 1 170 ? 5.089 6.971 5.581 1.00 98.44 170 ALA A C 1
ATOM 1343 O O . ALA A 1 170 ? 6.015 6.807 6.389 1.00 98.44 170 ALA A O 1
ATOM 1344 N N . VAL A 1 171 ? 4.058 7.777 5.825 1.00 97.94 171 VAL A N 1
ATOM 1345 C CA . VAL A 1 171 ? 3.947 8.614 7.026 1.00 97.94 171 VAL A CA 1
ATOM 1346 C C . VAL A 1 171 ? 2.606 8.380 7.711 1.00 97.94 171 VAL A C 1
ATOM 1348 O O . VAL A 1 171 ? 1.547 8.524 7.108 1.00 97.94 171 VAL A O 1
ATOM 1351 N N . SER A 1 172 ? 2.630 8.058 9.004 1.00 96.56 172 SER A N 1
ATOM 1352 C CA . SER A 1 172 ? 1.401 7.909 9.787 1.00 96.56 172 SER A CA 1
ATOM 1353 C C . SER A 1 172 ? 0.512 9.159 9.704 1.00 96.56 172 SER A C 1
ATOM 1355 O O . SER A 1 172 ? 0.990 10.287 9.815 1.00 96.56 172 SER A O 1
ATOM 1357 N N . GLY A 1 173 ? -0.789 8.956 9.473 1.00 94.44 173 GLY A N 1
ATOM 1358 C CA . GLY A 1 173 ? -1.769 10.033 9.271 1.00 94.44 173 GLY A CA 1
ATOM 1359 C C . GLY A 1 173 ? -1.743 10.706 7.889 1.00 94.44 173 GLY A C 1
ATOM 1360 O O . GLY A 1 173 ? -2.530 11.632 7.652 1.00 94.44 173 GLY A O 1
ATOM 1361 N N . ALA A 1 174 ? -0.871 10.262 6.974 1.00 97.25 174 ALA A N 1
ATOM 1362 C CA . ALA A 1 174 ? -0.835 10.769 5.609 1.00 97.25 174 ALA A CA 1
ATOM 1363 C C . ALA A 1 174 ? -2.161 10.522 4.887 1.00 97.25 174 ALA A C 1
ATOM 1365 O O . ALA A 1 174 ? -2.798 9.473 5.001 1.00 97.25 174 ALA A O 1
ATOM 1366 N N . LYS A 1 175 ? -2.564 11.518 4.112 1.00 97.19 175 LYS A N 1
ATOM 1367 C CA . LYS A 1 175 ? -3.670 11.458 3.163 1.00 97.19 175 LYS A CA 1
ATOM 1368 C C . LYS A 1 175 ? -3.115 11.506 1.744 1.00 97.19 175 LYS A C 1
ATOM 1370 O O . LYS A 1 175 ? -1.929 11.765 1.549 1.00 97.19 175 LYS A O 1
ATOM 1375 N N . PHE A 1 176 ? -3.957 11.311 0.731 1.00 97.50 176 PHE A N 1
ATOM 1376 C CA . PHE A 1 176 ? -3.476 11.348 -0.656 1.00 97.50 176 PHE A CA 1
ATOM 1377 C C . PHE A 1 176 ? -2.769 12.671 -1.017 1.00 97.50 176 PHE A C 1
ATOM 1379 O O . PHE A 1 176 ? -1.814 12.658 -1.789 1.00 97.50 176 PHE A O 1
ATOM 1386 N N . GLN A 1 177 ? -3.160 13.796 -0.408 1.00 97.00 177 GLN A N 1
ATOM 1387 C CA . GLN A 1 177 ? -2.537 15.112 -0.604 1.00 97.00 177 GLN A CA 1
ATOM 1388 C C . GLN A 1 177 ? -1.066 15.147 -0.153 1.00 97.00 177 GLN A C 1
ATOM 1390 O O . GLN A 1 177 ? -0.269 15.930 -0.671 1.00 97.00 177 GLN A O 1
ATOM 1395 N N . ASP A 1 178 ? -0.694 14.293 0.802 1.00 97.56 178 ASP A N 1
ATOM 1396 C CA . ASP A 1 178 ? 0.635 14.270 1.410 1.00 97.56 178 ASP A CA 1
ATOM 1397 C C . ASP A 1 178 ? 1.657 13.486 0.555 1.00 97.56 178 ASP A C 1
ATOM 1399 O O . ASP A 1 178 ? 2.867 13.692 0.692 1.00 97.56 178 ASP A O 1
ATOM 1403 N N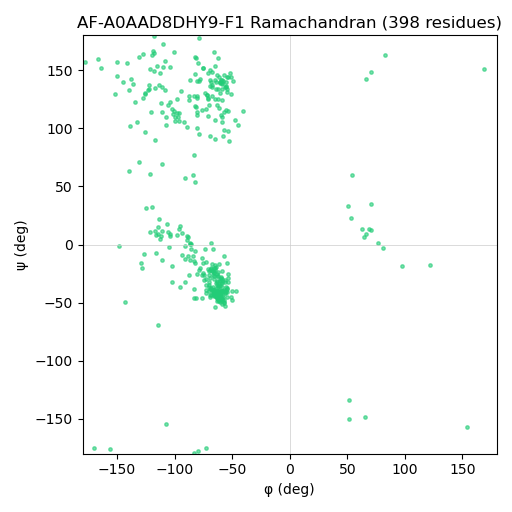 . LEU A 1 179 ? 1.196 12.672 -0.409 1.00 98.56 179 LEU A N 1
ATOM 1404 C CA . LEU A 1 179 ? 2.045 11.833 -1.272 1.00 98.56 179 LEU A CA 1
ATOM 1405 C C . LEU A 1 179 ? 3.118 12.616 -2.036 1.00 98.56 179 LEU A C 1
ATOM 1407 O O . LEU A 1 179 ? 4.210 12.102 -2.274 1.00 98.56 179 LEU A O 1
ATOM 1411 N N . HIS A 1 180 ? 2.856 13.870 -2.414 1.00 98.19 180 HIS A N 1
ATOM 1412 C CA . HIS A 1 180 ? 3.861 14.694 -3.092 1.00 98.19 180 HIS A CA 1
ATOM 1413 C C . HIS A 1 180 ? 5.120 14.904 -2.235 1.00 98.19 180 HIS A C 1
ATOM 1415 O O . HIS A 1 180 ? 6.227 15.004 -2.779 1.00 98.19 180 HIS A O 1
ATOM 1421 N N . SER A 1 181 ? 4.980 14.942 -0.908 1.00 98.31 181 SER A N 1
ATOM 1422 C CA . SER A 1 181 ? 6.112 15.046 0.017 1.00 98.31 181 SER A CA 1
ATOM 1423 C C . SER A 1 181 ? 6.894 13.734 0.089 1.00 98.31 181 SER A C 1
ATOM 1425 O O . SER A 1 181 ? 8.124 13.757 0.036 1.00 98.31 181 SER A O 1
ATOM 1427 N N . GLU A 1 182 ? 6.200 12.594 0.120 1.00 98.62 182 GLU A N 1
ATOM 1428 C CA . GLU A 1 182 ? 6.820 11.262 0.101 1.00 98.62 182 GLU A CA 1
ATOM 1429 C C . GLU A 1 182 ? 7.596 11.014 -1.197 1.00 98.62 182 GLU A C 1
ATOM 1431 O O . GLU A 1 182 ? 8.749 10.584 -1.165 1.00 98.62 182 GLU A O 1
ATOM 1436 N N . VAL A 1 183 ? 7.020 11.386 -2.345 1.00 98.75 183 VAL A N 1
ATOM 1437 C CA . VAL A 1 183 ? 7.696 11.307 -3.650 1.00 98.75 183 VAL A CA 1
ATOM 1438 C C . VAL A 1 183 ? 8.925 12.216 -3.693 1.00 98.75 183 VAL A C 1
ATOM 1440 O O . VAL A 1 183 ? 9.973 11.814 -4.193 1.00 98.75 183 VAL A O 1
ATOM 1443 N N . SER A 1 184 ? 8.848 13.422 -3.122 1.00 98.62 184 SER A N 1
ATOM 1444 C CA . SER A 1 184 ? 10.008 14.324 -3.054 1.00 98.62 184 SER A CA 1
ATOM 1445 C C . SER A 1 184 ? 11.146 13.732 -2.218 1.00 98.62 184 SER A C 1
ATOM 1447 O O . SER A 1 184 ? 12.309 13.831 -2.611 1.00 98.62 184 SER A O 1
ATOM 1449 N N . ARG A 1 185 ? 10.823 13.080 -1.092 1.00 98.19 185 ARG A N 1
ATOM 1450 C CA . ARG A 1 185 ? 11.804 12.354 -0.275 1.00 98.19 185 ARG A CA 1
ATOM 1451 C C . ARG A 1 185 ? 12.432 11.208 -1.065 1.00 98.19 185 ARG A C 1
ATOM 1453 O O . ARG A 1 185 ? 13.656 11.097 -1.078 1.00 98.19 185 ARG A O 1
ATOM 1460 N N . LEU A 1 186 ? 11.623 10.402 -1.752 1.00 98.56 186 LEU A N 1
ATOM 1461 C CA . LEU A 1 186 ? 12.108 9.294 -2.574 1.00 98.56 186 LEU A CA 1
ATOM 1462 C C . LEU A 1 186 ? 13.094 9.771 -3.649 1.00 98.56 186 LEU A C 1
ATOM 1464 O O . LEU A 1 186 ? 14.200 9.245 -3.751 1.00 98.56 186 LEU A O 1
ATOM 1468 N N . ILE A 1 187 ? 12.718 10.798 -4.414 1.00 98.44 187 ILE A N 1
ATOM 1469 C CA . ILE A 1 187 ? 13.561 11.378 -5.468 1.00 98.44 187 ILE A CA 1
ATOM 1470 C C . ILE A 1 187 ? 14.873 11.904 -4.878 1.00 98.44 187 ILE A C 1
ATOM 1472 O O . ILE A 1 187 ? 15.942 11.685 -5.447 1.00 98.44 187 ILE A O 1
ATOM 1476 N N . HIS A 1 188 ? 14.819 12.565 -3.718 1.00 98.00 188 HIS A N 1
ATOM 1477 C CA . HIS A 1 188 ? 16.020 13.026 -3.027 1.00 98.00 188 HIS A CA 1
ATOM 1478 C C . HIS A 1 188 ? 16.947 11.862 -2.644 1.00 98.00 188 HIS A C 1
ATOM 1480 O O . HIS A 1 188 ? 18.154 11.937 -2.885 1.00 98.00 188 HIS A O 1
ATOM 1486 N N . LEU A 1 189 ? 16.400 10.768 -2.106 1.00 97.56 189 LEU A N 1
ATOM 1487 C CA . LEU A 1 189 ? 17.190 9.589 -1.752 1.00 97.56 189 LEU A CA 1
ATOM 1488 C C . LEU A 1 189 ? 17.846 8.948 -2.977 1.00 97.56 189 LEU A C 1
ATOM 1490 O O . LEU A 1 189 ? 19.057 8.741 -2.966 1.00 97.56 189 LEU A O 1
ATOM 1494 N N . LEU A 1 190 ? 17.088 8.717 -4.049 1.00 97.56 190 LEU A N 1
ATOM 1495 C CA . LEU A 1 190 ? 17.612 8.110 -5.278 1.00 97.56 190 LEU A CA 1
ATOM 1496 C C . LEU A 1 190 ? 18.626 9.003 -6.009 1.00 97.56 190 LEU A C 1
ATOM 1498 O O . LEU A 1 190 ? 19.484 8.500 -6.723 1.00 97.56 190 LEU A O 1
ATOM 1502 N N . ASN A 1 191 ? 18.561 10.327 -5.853 1.00 96.69 191 ASN A N 1
ATOM 1503 C CA . ASN A 1 191 ? 19.494 11.234 -6.528 1.00 96.69 191 ASN A CA 1
ATOM 1504 C C . ASN A 1 191 ? 20.750 11.550 -5.715 1.00 96.69 191 ASN A C 1
ATOM 1506 O O . ASN A 1 191 ? 21.795 11.839 -6.297 1.00 96.69 191 ASN A O 1
ATOM 1510 N N . SER A 1 192 ? 20.650 11.588 -4.387 1.00 94.81 192 SER A N 1
ATOM 1511 C CA . SER A 1 192 ? 21.682 12.209 -3.546 1.00 94.81 192 SER A CA 1
ATOM 1512 C C . SER A 1 192 ? 22.189 11.322 -2.415 1.00 94.81 192 SER A C 1
ATOM 1514 O O . SER A 1 192 ? 23.292 11.562 -1.924 1.00 94.81 192 SER A O 1
ATOM 1516 N N . ASN A 1 193 ? 21.445 10.293 -2.004 1.00 95.06 193 ASN A N 1
ATOM 1517 C CA . ASN A 1 193 ? 21.895 9.408 -0.937 1.00 95.06 193 ASN A CA 1
ATOM 1518 C C . ASN A 1 193 ? 22.891 8.377 -1.488 1.00 95.06 193 ASN A C 1
ATOM 1520 O O . ASN A 1 193 ? 22.600 7.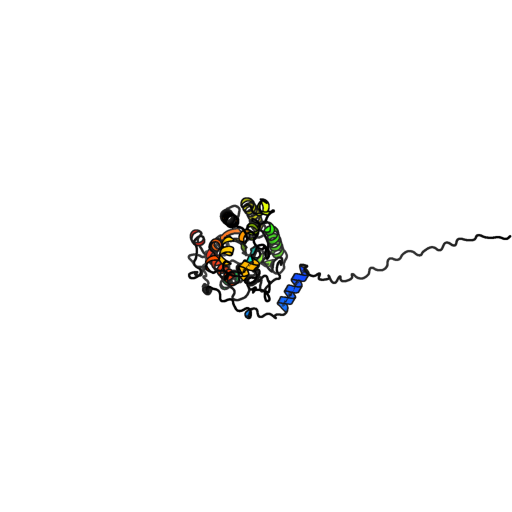656 -2.441 1.00 95.06 193 ASN A O 1
ATOM 1524 N N . TYR A 1 194 ? 24.075 8.288 -0.880 1.00 94.31 194 TYR A N 1
ATOM 1525 C CA . TYR A 1 194 ? 25.128 7.381 -1.335 1.00 94.31 194 TYR A CA 1
ATOM 1526 C C . TYR A 1 194 ? 24.740 5.896 -1.263 1.00 94.31 194 TYR A C 1
ATOM 1528 O O . TYR A 1 194 ? 25.302 5.119 -2.028 1.00 94.31 194 TYR A O 1
ATOM 1536 N N . HIS A 1 195 ? 23.783 5.532 -0.401 1.00 92.75 195 HIS A N 1
ATOM 1537 C CA . HIS A 1 195 ? 23.233 4.181 -0.286 1.00 92.75 195 HIS A CA 1
ATOM 1538 C C . HIS A 1 195 ? 22.223 3.827 -1.377 1.00 92.75 195 HIS A C 1
ATOM 1540 O O . HIS A 1 195 ? 21.958 2.653 -1.559 1.00 92.75 195 HIS A O 1
ATOM 1546 N N . TYR A 1 196 ? 21.617 4.804 -2.059 1.00 95.94 196 TYR A N 1
ATOM 1547 C CA . TYR A 1 196 ? 20.495 4.544 -2.977 1.00 95.94 196 TYR A CA 1
ATOM 1548 C C . TYR A 1 196 ? 20.702 5.118 -4.377 1.00 95.94 196 TYR A C 1
ATOM 1550 O O . TYR A 1 196 ? 19.937 4.834 -5.292 1.00 95.94 196 TYR A O 1
ATOM 1558 N N . ARG A 1 197 ? 21.744 5.921 -4.594 1.00 94.62 197 ARG A N 1
ATOM 1559 C CA . ARG A 1 197 ? 22.010 6.502 -5.915 1.00 94.62 197 ARG A CA 1
ATOM 1560 C C . ARG A 1 197 ? 22.384 5.477 -6.984 1.00 94.62 197 ARG A C 1
ATOM 1562 O O . ARG A 1 197 ? 22.223 5.768 -8.162 1.00 94.62 197 ARG A O 1
ATOM 1569 N N . HIS A 1 198 ? 22.909 4.310 -6.600 1.00 94.75 198 HIS A N 1
ATOM 1570 C CA . HIS A 1 198 ? 23.331 3.283 -7.558 1.00 94.75 198 HIS A CA 1
ATOM 1571 C C . HIS A 1 198 ? 22.154 2.509 -8.162 1.00 94.75 198 HIS A C 1
ATOM 1573 O O . HIS A 1 198 ? 22.260 2.093 -9.305 1.00 94.75 198 HIS A O 1
ATOM 1579 N N . ILE A 1 199 ? 21.024 2.416 -7.454 1.00 94.50 199 ILE A N 1
ATOM 1580 C CA . ILE A 1 199 ? 19.772 1.789 -7.928 1.00 94.50 199 ILE A CA 1
ATOM 1581 C C . ILE A 1 199 ? 18.831 2.760 -8.648 1.00 94.50 199 ILE A C 1
ATOM 1583 O O . ILE A 1 199 ? 17.708 2.408 -9.023 1.00 94.50 199 ILE A O 1
ATOM 1587 N N . LYS A 1 200 ? 19.250 4.016 -8.840 1.00 94.94 200 LYS A N 1
ATOM 1588 C CA . LYS A 1 200 ? 18.430 5.037 -9.501 1.00 94.94 200 LYS A CA 1
ATOM 1589 C C . LYS A 1 200 ? 17.941 4.582 -10.877 1.00 94.94 200 LYS A C 1
ATOM 1591 O O . LYS A 1 200 ? 16.789 4.843 -11.215 1.00 94.94 200 LYS A O 1
ATOM 1596 N N . ASP A 1 201 ? 18.777 3.865 -11.619 1.00 94.44 201 ASP A N 1
ATOM 1597 C CA . ASP A 1 201 ? 18.498 3.421 -12.986 1.00 94.44 201 ASP A CA 1
ATOM 1598 C C . ASP A 1 201 ? 18.189 1.913 -13.076 1.00 94.44 201 ASP A C 1
ATOM 1600 O O . ASP A 1 201 ? 18.225 1.344 -14.170 1.00 94.44 201 ASP A O 1
ATOM 1604 N N . ASP A 1 202 ? 17.859 1.271 -11.949 1.00 96.06 202 ASP A N 1
ATOM 1605 C CA . ASP A 1 202 ? 17.423 -0.130 -11.869 1.00 96.06 202 ASP A CA 1
ATOM 1606 C C . ASP A 1 202 ? 15.899 -0.259 -11.739 1.00 96.06 202 ASP A C 1
ATOM 1608 O O . ASP A 1 202 ? 15.204 0.713 -11.439 1.00 96.06 202 ASP A O 1
ATOM 1612 N N . TRP A 1 203 ? 15.358 -1.462 -11.958 1.00 97.81 203 TRP A N 1
ATOM 1613 C CA . TRP A 1 203 ? 13.926 -1.725 -11.807 1.00 97.81 203 TRP A CA 1
ATOM 1614 C C . TRP A 1 203 ? 13.482 -1.707 -10.344 1.00 97.81 203 TRP A C 1
ATOM 1616 O O . TRP A 1 203 ? 14.000 -2.442 -9.500 1.00 97.81 203 TRP A O 1
ATOM 1626 N N . LYS A 1 204 ? 12.475 -0.879 -10.066 1.00 98.50 204 LYS A N 1
ATOM 1627 C CA . LYS A 1 204 ? 11.900 -0.652 -8.741 1.00 98.50 204 LYS A CA 1
ATOM 1628 C C . LYS A 1 204 ? 10.469 -1.169 -8.700 1.00 98.50 204 LYS A C 1
ATOM 1630 O O . LYS A 1 204 ? 9.685 -0.900 -9.610 1.00 98.50 204 LYS A O 1
ATOM 1635 N N . LEU A 1 205 ? 10.118 -1.843 -7.614 1.00 98.81 205 LEU A N 1
ATOM 1636 C CA . LEU A 1 205 ? 8.745 -2.179 -7.268 1.00 98.81 205 LEU A CA 1
ATOM 1637 C C . LEU A 1 205 ? 8.245 -1.179 -6.223 1.00 98.81 205 LEU A C 1
ATOM 1639 O O . LEU A 1 205 ? 8.705 -1.181 -5.081 1.00 98.81 205 LEU A O 1
ATOM 1643 N N . ILE A 1 206 ? 7.321 -0.307 -6.618 1.00 98.88 206 ILE A N 1
ATOM 1644 C CA . ILE A 1 206 ? 6.737 0.719 -5.750 1.00 98.88 206 ILE A CA 1
ATOM 1645 C C . ILE A 1 206 ? 5.340 0.268 -5.345 1.00 98.88 206 ILE A C 1
ATOM 1647 O O . ILE A 1 206 ? 4.492 0.055 -6.202 1.00 98.88 206 ILE A O 1
ATOM 1651 N N . THR A 1 207 ? 5.074 0.162 -4.048 1.00 98.94 207 THR A N 1
ATOM 1652 C CA . THR A 1 207 ? 3.726 -0.094 -3.531 1.00 98.94 207 THR A CA 1
ATOM 1653 C C . THR A 1 207 ? 3.156 1.181 -2.931 1.00 98.94 207 THR A C 1
ATOM 1655 O O . THR A 1 207 ? 3.727 1.737 -1.994 1.00 98.94 207 THR A O 1
ATOM 1658 N N . LEU A 1 208 ? 2.032 1.637 -3.481 1.00 98.88 208 LEU A N 1
ATOM 1659 C CA . LEU A 1 208 ? 1.295 2.808 -3.033 1.00 98.88 208 LEU A CA 1
ATOM 1660 C C . LEU A 1 208 ? -0.036 2.360 -2.421 1.00 98.88 208 LEU A C 1
ATOM 1662 O O . LEU A 1 208 ? -0.912 1.846 -3.121 1.00 98.88 208 LEU A O 1
ATOM 1666 N N . PHE A 1 209 ? -0.185 2.580 -1.115 1.00 98.81 209 PHE A N 1
ATOM 1667 C CA . PHE A 1 209 ? -1.408 2.288 -0.367 1.00 98.81 209 PHE A CA 1
ATOM 1668 C C . PHE A 1 209 ? -1.778 3.482 0.520 1.00 98.81 209 PHE A C 1
ATOM 1670 O O . PHE A 1 209 ? -1.100 3.763 1.507 1.00 98.81 209 PHE A O 1
ATOM 1677 N N . ILE A 1 210 ? -2.812 4.225 0.114 1.00 98.69 210 ILE A N 1
ATOM 1678 C CA . ILE A 1 210 ? -3.213 5.501 0.718 1.00 98.69 210 ILE A CA 1
ATOM 1679 C C . ILE A 1 210 ? -4.722 5.707 0.582 1.00 98.69 210 ILE A C 1
ATOM 1681 O O . ILE A 1 210 ? -5.347 5.203 -0.350 1.00 98.69 210 ILE A O 1
ATOM 1685 N N . GLY A 1 211 ? -5.286 6.539 1.453 1.00 97.44 211 GLY A N 1
ATOM 1686 C CA . GLY A 1 211 ? -6.649 7.058 1.320 1.00 97.44 211 GLY A CA 1
ATOM 1687 C C . GLY A 1 211 ? -7.543 6.725 2.506 1.00 97.44 211 GLY A C 1
ATOM 1688 O O . GLY A 1 211 ? -8.525 7.428 2.721 1.00 97.44 211 GLY A O 1
ATOM 1689 N N . ALA A 1 212 ? -7.171 5.750 3.341 1.00 95.94 212 ALA A N 1
ATOM 1690 C CA . ALA A 1 212 ? -7.921 5.407 4.549 1.00 95.94 212 ALA A CA 1
ATOM 1691 C C . ALA A 1 212 ? -8.098 6.623 5.474 1.00 95.94 212 ALA A C 1
ATOM 1693 O O . ALA A 1 212 ? -9.204 6.891 5.932 1.00 95.94 212 ALA A O 1
ATOM 1694 N N . ASN A 1 213 ? -7.055 7.443 5.655 1.00 95.69 213 ASN A N 1
ATOM 1695 C CA . ASN A 1 213 ? -7.162 8.686 6.427 1.00 95.69 213 ASN A CA 1
ATOM 1696 C C . ASN A 1 213 ? -8.137 9.704 5.813 1.00 95.69 213 ASN A C 1
ATOM 1698 O O . ASN A 1 213 ? -8.786 10.434 6.556 1.00 95.69 213 ASN A O 1
ATOM 1702 N N . ASN A 1 214 ? -8.276 9.757 4.482 1.00 95.62 214 ASN A N 1
ATOM 1703 C CA . ASN A 1 214 ? -9.259 10.618 3.814 1.00 95.62 214 ASN A CA 1
ATOM 1704 C C . ASN A 1 214 ? -10.685 10.131 4.087 1.00 95.62 214 ASN A C 1
ATOM 1706 O O . ASN A 1 214 ? -11.551 10.931 4.431 1.00 95.62 214 ASN A O 1
ATOM 1710 N N . ILE A 1 215 ? -10.911 8.817 4.013 1.00 95.12 215 ILE A N 1
ATOM 1711 C CA . ILE A 1 215 ? -12.188 8.211 4.404 1.00 95.12 215 ILE A CA 1
ATOM 1712 C C . ILE A 1 215 ? -12.479 8.509 5.880 1.00 95.12 215 ILE A C 1
ATOM 1714 O O . ILE A 1 215 ? -13.558 8.971 6.228 1.00 95.12 215 ILE A O 1
ATOM 1718 N N . CYS A 1 216 ? -11.491 8.340 6.754 1.00 92.94 216 CYS A N 1
ATOM 1719 C CA . CYS A 1 216 ? -11.648 8.492 8.195 1.00 92.94 216 CYS A CA 1
ATOM 1720 C C . CYS A 1 216 ? -11.969 9.907 8.678 1.00 92.94 216 CYS A C 1
ATOM 1722 O O . CYS A 1 216 ? -12.493 10.046 9.784 1.00 92.94 216 CYS A O 1
ATOM 1724 N N . ILE A 1 217 ? -11.694 10.945 7.886 1.00 91.56 217 ILE A N 1
ATOM 1725 C CA . ILE A 1 217 ? -12.083 12.328 8.206 1.00 91.56 217 ILE A CA 1
ATOM 1726 C C . ILE A 1 217 ? -13.423 12.736 7.589 1.00 91.56 217 ILE A C 1
ATOM 1728 O O . ILE A 1 217 ? -13.944 13.791 7.950 1.00 91.56 217 ILE A O 1
ATOM 1732 N N . LEU A 1 218 ? -14.000 11.919 6.698 1.00 90.56 218 LEU A N 1
ATOM 1733 C CA . LEU A 1 218 ? -15.298 12.199 6.081 1.00 90.56 218 LEU A CA 1
ATOM 1734 C C . LEU A 1 218 ? -16.365 12.438 7.152 1.00 90.56 218 LEU A C 1
ATOM 1736 O O . LEU A 1 218 ? -17.141 13.373 7.050 1.00 90.56 218 LEU A O 1
ATOM 1740 N N . CYS A 1 219 ? -16.375 11.668 8.233 1.00 89.75 219 CYS A N 1
ATOM 1741 C CA . CYS A 1 219 ? -17.433 11.734 9.238 1.00 89.75 219 CYS A CA 1
ATOM 1742 C C . CYS A 1 219 ? -17.099 12.646 10.430 1.00 89.75 219 CYS A C 1
ATOM 1744 O O . CYS A 1 219 ? -17.761 12.566 11.463 1.00 89.75 219 CYS A O 1
ATOM 1746 N N . HIS A 1 220 ? -16.091 13.520 10.302 1.00 85.12 220 HIS A N 1
ATOM 1747 C CA . HIS A 1 220 ? -15.662 14.433 11.362 1.00 85.12 220 HIS A CA 1
ATOM 1748 C C . HIS A 1 220 ? -16.067 15.877 11.033 1.00 85.12 220 HIS A C 1
ATOM 1750 O O . HIS A 1 220 ? -15.393 16.528 10.231 1.00 85.12 220 HIS A O 1
ATOM 1756 N N . PRO A 1 221 ? -17.128 16.438 11.639 1.00 78.50 221 PRO A N 1
ATOM 1757 C CA . PRO A 1 221 ? -17.461 17.847 11.459 1.00 78.50 221 PRO A CA 1
ATOM 1758 C C . PRO A 1 221 ? -16.314 18.756 11.941 1.00 78.50 221 PRO A C 1
ATOM 1760 O O . PRO A 1 221 ? -15.725 18.478 12.983 1.00 78.50 221 PRO A O 1
ATOM 1763 N N . PRO A 1 222 ? -15.988 19.859 11.240 1.00 79.69 222 PRO A N 1
ATOM 1764 C CA . PRO A 1 222 ? -16.631 20.388 10.034 1.00 79.69 222 PRO A CA 1
ATOM 1765 C C . PRO A 1 222 ? -16.046 19.845 8.712 1.00 79.69 222 PRO A C 1
ATOM 1767 O O . PRO A 1 222 ? -16.408 20.333 7.642 1.00 79.69 222 PRO A O 1
ATOM 1770 N N . PHE A 1 223 ? -15.135 18.866 8.750 1.00 77.94 223 PHE A N 1
ATOM 1771 C CA . PHE A 1 223 ? -14.440 18.346 7.564 1.00 77.94 223 PHE A CA 1
ATOM 1772 C C . PHE A 1 223 ? -15.354 17.578 6.598 1.00 77.94 223 PHE A C 1
ATOM 1774 O O . PHE A 1 223 ? -15.042 17.511 5.411 1.00 77.94 223 PHE A O 1
ATOM 1781 N N . THR A 1 224 ? -16.506 17.087 7.068 1.00 69.81 224 THR A N 1
ATOM 1782 C CA . THR A 1 224 ? -17.516 16.318 6.309 1.00 69.81 224 THR A CA 1
ATOM 1783 C C . THR A 1 224 ? -18.027 16.986 5.029 1.00 69.81 224 THR A C 1
ATOM 1785 O O . THR A 1 224 ? -18.600 16.316 4.178 1.00 69.81 224 THR A O 1
ATOM 1788 N N . GLY A 1 225 ? -17.799 18.290 4.858 1.00 68.94 225 GLY A N 1
ATOM 1789 C CA . GLY A 1 225 ? -18.191 19.043 3.666 1.00 68.94 225 GLY A CA 1
ATOM 1790 C C . GLY A 1 225 ? -17.039 19.640 2.860 1.00 68.94 225 GLY A C 1
ATOM 1791 O O . GLY A 1 225 ? -17.309 20.502 2.031 1.00 68.94 225 GLY A O 1
ATOM 1792 N N . LEU A 1 226 ? -15.773 19.272 3.108 1.00 79.88 226 LEU A N 1
ATOM 1793 C CA . LEU A 1 226 ? -14.621 19.866 2.416 1.00 79.88 226 LEU A CA 1
ATOM 1794 C C . LEU A 1 226 ? -14.242 19.071 1.158 1.00 79.88 226 LEU A C 1
ATOM 1796 O O . LEU A 1 226 ? -13.580 18.033 1.275 1.00 79.88 226 LEU A O 1
ATOM 1800 N N . PRO A 1 227 ? -14.547 19.570 -0.060 1.00 77.00 227 PRO A N 1
ATOM 1801 C CA . PRO A 1 227 ? -14.422 18.746 -1.257 1.00 77.00 227 PRO A CA 1
ATOM 1802 C C . PRO A 1 227 ? -12.986 18.341 -1.589 1.00 77.00 227 PRO A C 1
ATOM 1804 O O . PRO A 1 227 ? -12.721 17.289 -2.167 1.00 77.00 227 PRO A O 1
ATOM 1807 N N . LEU A 1 228 ? -12.035 19.171 -1.167 1.00 84.94 228 LEU A N 1
ATOM 1808 C CA . LEU A 1 228 ? -10.611 18.949 -1.384 1.00 84.94 228 LEU A CA 1
ATOM 1809 C C . LEU A 1 228 ? -10.032 17.827 -0.516 1.00 84.94 228 LEU A C 1
ATOM 1811 O O . LEU A 1 228 ? -8.919 17.381 -0.784 1.00 84.94 228 LEU A O 1
ATOM 1815 N N . LEU A 1 229 ? -10.744 17.393 0.527 1.00 88.56 229 LEU A N 1
ATOM 1816 C CA . LEU A 1 229 ? -10.235 16.405 1.472 1.00 88.56 229 LEU A CA 1
ATOM 1817 C C . LEU A 1 229 ? -10.664 14.984 1.138 1.00 88.56 229 LEU A C 1
ATOM 1819 O O . LEU A 1 229 ? -9.861 14.077 1.326 1.00 88.56 229 LEU A O 1
ATOM 1823 N N . THR A 1 230 ? -11.886 14.782 0.647 1.00 91.69 230 THR A N 1
ATOM 1824 C CA . THR A 1 230 ? -12.455 13.433 0.529 1.00 91.69 230 THR A CA 1
ATOM 1825 C C . THR A 1 230 ? -13.029 13.104 -0.847 1.00 91.69 230 THR A C 1
ATOM 1827 O O . THR A 1 230 ? -13.199 11.926 -1.127 1.00 91.69 230 THR A O 1
ATOM 1830 N N . HIS A 1 231 ? -13.286 14.058 -1.750 1.00 94.06 231 HIS A N 1
ATOM 1831 C CA . HIS A 1 231 ? -13.951 13.725 -3.020 1.00 94.06 231 HIS A CA 1
ATOM 1832 C C . HIS A 1 231 ? -13.122 12.806 -3.923 1.00 94.06 231 HIS A C 1
ATOM 1834 O O . HIS A 1 231 ? -11.913 12.984 -4.083 1.00 94.06 231 HIS A O 1
ATOM 1840 N N . ALA A 1 232 ? -13.813 11.879 -4.590 1.00 96.44 232 ALA A N 1
ATOM 1841 C CA . ALA A 1 232 ? -13.216 10.917 -5.510 1.00 96.44 232 ALA A CA 1
ATOM 1842 C C . ALA A 1 232 ? -12.532 11.563 -6.726 1.00 96.44 232 ALA A C 1
ATOM 1844 O O . ALA A 1 232 ? -11.472 11.101 -7.138 1.00 96.44 232 ALA A O 1
ATOM 1845 N N . ASP A 1 233 ? -13.083 12.651 -7.277 1.00 96.81 233 ASP A N 1
ATOM 1846 C CA . ASP A 1 233 ? -12.443 13.366 -8.393 1.00 96.81 233 ASP A CA 1
ATOM 1847 C C . ASP A 1 233 ? -11.140 14.052 -7.956 1.00 96.81 233 ASP A C 1
ATOM 1849 O O . ASP A 1 233 ? -10.142 14.001 -8.673 1.00 96.81 233 ASP A O 1
ATOM 1853 N N . THR A 1 234 ? -11.115 14.631 -6.749 1.00 97.00 234 THR A N 1
ATOM 1854 C CA . THR A 1 234 ? -9.893 15.198 -6.159 1.00 97.00 234 THR A CA 1
ATOM 1855 C C . THR A 1 234 ? -8.846 14.109 -5.924 1.00 97.00 234 THR A C 1
ATOM 1857 O O . THR A 1 234 ? -7.663 14.318 -6.193 1.00 97.00 234 THR A O 1
ATOM 1860 N N . PHE A 1 235 ? -9.276 12.939 -5.445 1.00 98.19 235 PHE A N 1
ATOM 1861 C CA . PHE A 1 235 ? -8.407 11.779 -5.281 1.00 98.19 235 PHE A CA 1
ATOM 1862 C C . PHE A 1 235 ? -7.822 11.317 -6.622 1.00 98.19 235 PHE A C 1
ATOM 1864 O O . PHE A 1 235 ? -6.607 11.157 -6.716 1.00 98.19 235 PHE A O 1
ATOM 1871 N N . GLU A 1 236 ? -8.642 11.165 -7.672 1.00 98.62 236 GLU A N 1
ATOM 1872 C CA . GLU A 1 236 ? -8.156 10.786 -9.007 1.00 98.62 236 GLU A CA 1
ATOM 1873 C C . GLU A 1 236 ? -7.113 11.778 -9.526 1.00 98.62 236 GLU A C 1
ATOM 1875 O O . GLU A 1 236 ? -6.045 11.360 -9.970 1.00 98.62 236 GLU A O 1
ATOM 1880 N N . GLU A 1 237 ? -7.406 13.078 -9.461 1.00 98.44 237 GLU A N 1
ATOM 1881 C CA . GLU A 1 237 ? -6.512 14.119 -9.970 1.00 98.44 237 GLU A CA 1
ATOM 1882 C C . GLU A 1 237 ? -5.175 14.124 -9.221 1.00 98.44 237 GLU A C 1
ATOM 1884 O O . GLU A 1 237 ? -4.109 14.107 -9.837 1.00 98.44 237 GLU A O 1
ATOM 1889 N N . ASN A 1 238 ? -5.203 14.057 -7.889 1.00 98.69 238 ASN A N 1
ATOM 1890 C CA . ASN A 1 238 ? -3.982 13.996 -7.093 1.00 98.69 238 ASN A CA 1
ATOM 1891 C C . ASN A 1 238 ? -3.168 12.729 -7.404 1.00 98.69 238 ASN A C 1
ATOM 1893 O O . ASN A 1 238 ? -1.958 12.792 -7.620 1.00 98.69 238 ASN A O 1
ATOM 1897 N N . MET A 1 239 ? -3.823 11.568 -7.464 1.00 98.81 239 MET A N 1
ATOM 1898 C CA . MET A 1 239 ? -3.162 10.306 -7.799 1.00 98.81 239 MET A CA 1
ATOM 1899 C C . MET A 1 239 ? -2.558 10.336 -9.207 1.00 98.81 239 MET A C 1
ATOM 1901 O O . MET A 1 239 ? -1.424 9.897 -9.396 1.00 98.81 239 MET A O 1
ATOM 1905 N N . ARG A 1 240 ? -3.251 10.923 -10.188 1.00 98.81 240 ARG A N 1
ATOM 1906 C CA . ARG A 1 240 ? -2.728 11.150 -11.542 1.00 98.81 240 ARG A CA 1
ATOM 1907 C C . ARG A 1 240 ? -1.469 12.010 -11.529 1.00 98.81 240 ARG A C 1
ATOM 1909 O O . ARG A 1 240 ? -0.503 11.667 -12.213 1.00 98.81 240 ARG A O 1
ATOM 1916 N N . GLN A 1 241 ? -1.449 13.093 -10.754 1.00 98.75 241 GLN A N 1
ATOM 1917 C CA . GLN A 1 241 ? -0.273 13.958 -10.626 1.00 98.75 241 GLN A CA 1
ATOM 1918 C C . GLN A 1 241 ? 0.905 13.219 -9.980 1.00 98.75 241 GLN A C 1
ATOM 1920 O O . GLN A 1 241 ? 2.025 13.291 -10.487 1.00 98.75 241 GLN A O 1
ATOM 1925 N N . VAL A 1 242 ? 0.659 12.452 -8.915 1.00 98.81 242 VAL A N 1
ATOM 1926 C CA . VAL A 1 242 ? 1.675 11.616 -8.254 1.00 98.81 242 VAL A CA 1
ATOM 1927 C C . VAL A 1 242 ? 2.257 10.576 -9.215 1.00 98.81 242 VAL A C 1
ATOM 1929 O O 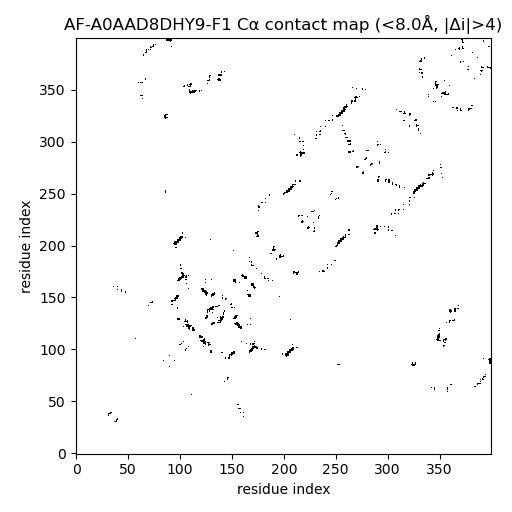. VAL A 1 242 ? 3.477 10.482 -9.345 1.00 98.81 242 VAL A O 1
ATOM 1932 N N . LEU A 1 243 ? 1.410 9.830 -9.930 1.00 98.88 243 LEU A N 1
ATOM 1933 C CA . LEU A 1 243 ? 1.844 8.801 -10.881 1.00 98.88 243 LEU A CA 1
ATOM 1934 C C . LEU A 1 243 ? 2.586 9.406 -12.079 1.00 98.88 243 LEU A C 1
ATOM 1936 O O . LEU A 1 243 ? 3.609 8.872 -12.502 1.00 98.88 243 LEU A O 1
ATOM 1940 N N . THR A 1 244 ? 2.128 10.555 -12.584 1.00 98.69 244 THR A N 1
ATOM 1941 C CA . THR A 1 244 ? 2.824 11.306 -13.643 1.00 98.69 244 THR A CA 1
ATOM 1942 C C . THR A 1 244 ? 4.218 11.722 -13.188 1.00 98.69 244 THR A C 1
ATOM 1944 O O . THR A 1 244 ? 5.188 11.566 -13.929 1.00 98.69 244 THR A O 1
ATOM 1947 N N . ARG A 1 245 ? 4.335 12.205 -11.950 1.00 98.50 245 ARG A N 1
ATOM 1948 C CA . ARG A 1 245 ? 5.612 12.609 -11.369 1.00 98.50 245 ARG A CA 1
ATOM 1949 C C . ARG A 1 245 ? 6.556 11.424 -11.176 1.00 98.50 245 ARG A C 1
ATOM 1951 O O . ARG A 1 245 ? 7.717 11.513 -11.559 1.00 98.50 245 ARG A O 1
ATOM 1958 N N . LEU A 1 246 ? 6.063 10.298 -10.654 1.00 98.69 246 LEU A N 1
ATOM 1959 C CA . LEU A 1 246 ? 6.843 9.059 -10.557 1.00 98.69 246 LEU A CA 1
ATOM 1960 C C . LEU A 1 246 ? 7.341 8.607 -11.935 1.00 98.69 246 LEU A C 1
ATOM 1962 O O . LEU A 1 246 ? 8.524 8.321 -12.084 1.00 98.69 246 LEU A O 1
ATOM 1966 N N . LYS A 1 247 ? 6.481 8.633 -12.959 1.00 98.25 247 LYS A N 1
ATOM 1967 C CA . LYS A 1 247 ? 6.858 8.301 -14.340 1.00 98.25 247 LYS A CA 1
ATOM 1968 C C . LYS A 1 247 ? 7.969 9.197 -14.893 1.00 98.25 247 LYS A C 1
ATOM 1970 O O . LYS A 1 247 ? 8.800 8.725 -15.663 1.00 98.25 247 LYS A O 1
ATOM 1975 N N . GLN A 1 248 ? 7.972 10.479 -14.536 1.00 97.75 248 GLN A N 1
ATOM 1976 C CA . GLN A 1 248 ? 8.942 11.459 -15.033 1.00 97.75 248 GLN A CA 1
ATOM 1977 C C . GLN A 1 248 ? 10.264 11.449 -14.256 1.00 97.75 248 GLN A C 1
ATOM 1979 O O . GLN A 1 248 ? 11.322 11.625 -14.855 1.00 97.75 248 GLN A O 1
ATOM 1984 N N . GLU A 1 249 ? 10.213 11.270 -12.936 1.00 97.94 249 GLU A N 1
ATOM 1985 C CA . GLU A 1 249 ? 11.358 11.496 -12.044 1.00 97.94 249 GLU A CA 1
ATOM 1986 C C . GLU A 1 249 ? 11.928 10.208 -11.424 1.00 97.94 249 GLU A C 1
ATOM 1988 O O . GLU A 1 249 ? 13.030 10.229 -10.875 1.00 97.94 249 GLU A O 1
ATOM 1993 N N . VAL A 1 250 ? 11.209 9.083 -11.517 1.00 97.75 250 VAL A N 1
ATOM 1994 C CA . VAL A 1 250 ? 11.602 7.771 -10.974 1.00 97.75 250 VAL A CA 1
ATOM 1995 C C . VAL A 1 250 ? 11.442 6.693 -12.064 1.00 97.75 250 VAL A C 1
ATOM 1997 O O . VAL A 1 250 ? 10.520 5.872 -12.009 1.00 97.75 250 VAL A O 1
ATOM 2000 N N . PRO A 1 251 ? 12.312 6.686 -13.094 1.00 93.44 251 PRO A N 1
ATOM 2001 C CA . PRO A 1 251 ? 12.214 5.739 -14.203 1.00 93.44 251 PRO A CA 1
ATOM 2002 C C . PRO A 1 251 ? 12.460 4.294 -13.746 1.00 93.44 251 PRO A C 1
ATOM 2004 O O . PRO A 1 251 ? 12.988 4.048 -12.654 1.00 93.44 251 PRO A O 1
ATOM 2007 N N . LYS A 1 252 ? 12.094 3.344 -14.614 1.00 97.44 252 LYS A N 1
ATOM 2008 C CA . LYS A 1 252 ? 12.134 1.897 -14.364 1.00 97.44 252 LYS A CA 1
ATOM 2009 C C . LYS A 1 252 ? 11.370 1.521 -13.103 1.00 97.44 252 LYS A C 1
ATOM 2011 O O . LYS A 1 252 ? 11.926 0.976 -12.152 1.00 97.44 252 LYS A O 1
ATOM 2016 N N . SER A 1 253 ? 10.081 1.839 -13.103 1.00 98.50 253 SER A N 1
ATOM 2017 C CA . SER A 1 253 ? 9.204 1.588 -11.961 1.00 98.50 253 SER A CA 1
ATOM 2018 C C . SER A 1 253 ? 7.975 0.787 -12.363 1.00 98.50 253 SER A C 1
ATOM 2020 O O . SER A 1 253 ? 7.253 1.151 -13.291 1.00 98.50 253 SER A O 1
ATOM 2022 N N . PHE A 1 254 ? 7.717 -0.276 -11.610 1.00 98.75 254 PHE A N 1
ATOM 2023 C CA . PHE A 1 254 ? 6.433 -0.958 -11.567 1.00 98.75 254 PHE A CA 1
ATOM 2024 C C . PHE A 1 254 ? 5.697 -0.494 -10.315 1.00 98.75 254 PHE A C 1
ATOM 2026 O O . PHE A 1 254 ? 6.171 -0.711 -9.198 1.00 98.75 254 PHE A O 1
ATOM 2033 N N . VAL A 1 255 ? 4.576 0.199 -10.491 1.00 98.88 255 VAL A N 1
ATOM 2034 C CA . VAL A 1 255 ? 3.833 0.828 -9.398 1.00 98.88 255 VAL A CA 1
ATOM 2035 C C . VAL A 1 255 ? 2.552 0.053 -9.128 1.00 98.88 255 VAL A C 1
ATOM 2037 O O . VAL A 1 255 ? 1.601 0.129 -9.900 1.00 98.88 255 VAL A O 1
ATOM 2040 N N . ASN A 1 256 ? 2.499 -0.638 -7.995 1.00 98.88 256 ASN A N 1
ATOM 2041 C CA . ASN A 1 256 ? 1.266 -1.182 -7.448 1.00 98.88 256 ASN A CA 1
ATOM 2042 C C . ASN A 1 256 ? 0.452 -0.053 -6.813 1.00 98.88 256 ASN A C 1
ATOM 2044 O O . ASN A 1 256 ? 0.874 0.520 -5.808 1.00 98.88 256 ASN A O 1
ATOM 2048 N N . VAL A 1 257 ? -0.731 0.229 -7.355 1.00 98.88 257 VAL A N 1
ATOM 2049 C CA . VAL A 1 257 ? -1.763 1.000 -6.656 1.00 98.88 257 VAL A CA 1
ATOM 2050 C C . VAL A 1 257 ? -2.739 0.029 -6.003 1.00 98.88 257 VAL A C 1
ATOM 2052 O O . VAL A 1 257 ? -3.431 -0.737 -6.675 1.00 98.88 257 VAL A O 1
ATOM 2055 N N . VAL A 1 258 ? -2.748 0.013 -4.673 1.00 98.88 258 VAL A N 1
ATOM 2056 C CA . VAL A 1 258 ? -3.444 -1.015 -3.894 1.00 98.88 258 VAL A CA 1
ATOM 2057 C C . VAL A 1 258 ? -4.847 -0.544 -3.521 1.00 98.88 258 VAL A C 1
ATOM 2059 O O . VAL A 1 258 ? -5.025 0.575 -3.042 1.00 98.88 258 VAL A O 1
ATOM 2062 N N . GLY A 1 259 ? -5.844 -1.400 -3.749 1.00 98.25 259 GLY A N 1
ATOM 2063 C CA . GLY A 1 259 ? -7.234 -1.108 -3.411 1.00 98.25 259 GLY A CA 1
ATOM 2064 C C . GLY A 1 259 ? -7.477 -1.026 -1.902 1.00 98.25 259 GLY A C 1
ATOM 2065 O O . GLY A 1 259 ? -6.835 -1.715 -1.118 1.00 98.25 259 GLY A O 1
ATOM 2066 N N . LEU A 1 260 ? -8.426 -0.192 -1.489 1.00 98.25 260 LEU A N 1
ATOM 2067 C CA . LEU A 1 260 ? -8.825 -0.008 -0.095 1.00 98.25 260 LEU A CA 1
ATOM 2068 C C . LEU A 1 260 ? -9.898 -1.026 0.310 1.00 98.25 260 LEU A C 1
ATOM 2070 O O . LEU A 1 260 ? -10.811 -1.309 -0.469 1.00 98.25 260 LEU A O 1
ATOM 2074 N N . PHE A 1 261 ? -9.812 -1.530 1.541 1.00 96.56 261 PHE A N 1
ATOM 2075 C CA . PHE A 1 261 ? -10.925 -2.201 2.216 1.00 96.56 261 PHE A CA 1
ATOM 2076 C C . PHE A 1 261 ? -11.890 -1.181 2.827 1.00 96.56 261 PHE A C 1
ATOM 2078 O O . PHE A 1 261 ? -11.528 -0.031 3.084 1.00 96.56 261 PHE A O 1
ATOM 2085 N N . ASN A 1 262 ? -13.113 -1.625 3.103 1.00 95.50 262 ASN A N 1
ATOM 2086 C CA . ASN A 1 262 ? -14.118 -0.812 3.778 1.00 95.50 262 ASN A CA 1
ATOM 2087 C C . ASN A 1 262 ? -13.759 -0.620 5.254 1.00 95.50 262 ASN A C 1
ATOM 2089 O O . ASN A 1 262 ? -13.580 -1.596 5.987 1.00 95.50 262 ASN A O 1
ATOM 2093 N N . VAL A 1 263 ? -13.707 0.630 5.716 1.00 89.62 263 VAL A N 1
ATOM 2094 C CA . VAL A 1 263 ? -13.459 0.937 7.136 1.00 89.62 263 VAL A CA 1
ATOM 2095 C C . VAL A 1 263 ? -14.607 0.462 8.033 1.00 89.62 263 VAL A C 1
ATOM 2097 O O . VAL A 1 263 ? -14.378 0.179 9.205 1.00 89.62 263 VAL A O 1
ATOM 2100 N N . SER A 1 264 ? -15.821 0.305 7.492 1.00 91.69 264 SER A N 1
ATOM 2101 C CA . SER A 1 264 ? -16.958 -0.289 8.208 1.00 91.69 264 SER A CA 1
AT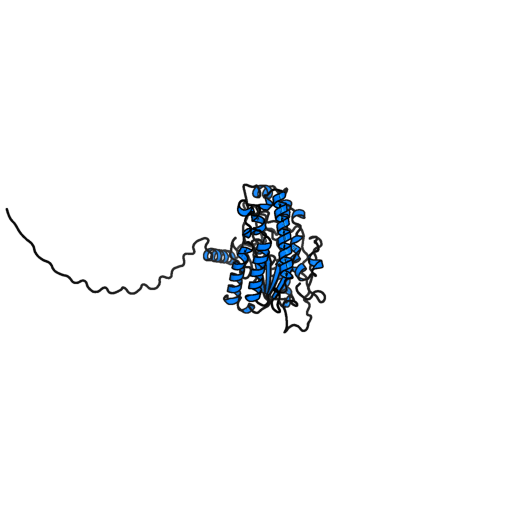OM 2102 C C . SER A 1 264 ? -16.681 -1.725 8.667 1.00 91.69 264 SER A C 1
ATOM 2104 O O . SER A 1 264 ? -17.080 -2.105 9.762 1.00 91.69 264 SER A O 1
ATOM 2106 N N . SER A 1 265 ? -15.894 -2.500 7.913 1.00 92.50 265 SER A N 1
ATOM 2107 C CA . SER A 1 265 ? -15.521 -3.864 8.315 1.00 92.50 265 SER A CA 1
ATOM 2108 C C . SER A 1 265 ? -14.697 -3.902 9.609 1.00 92.50 265 SER A C 1
ATOM 2110 O O . SER A 1 265 ? -14.737 -4.892 10.341 1.00 92.50 265 SER A O 1
ATOM 2112 N N . VAL A 1 266 ? -13.985 -2.812 9.925 1.00 91.56 266 VAL A N 1
ATOM 2113 C CA . VAL A 1 266 ? -13.268 -2.643 11.195 1.00 91.56 266 VAL A CA 1
ATOM 2114 C C . VAL A 1 266 ? -14.254 -2.388 12.334 1.00 91.56 266 VAL A C 1
ATOM 2116 O O . VAL A 1 266 ? -14.078 -2.958 13.407 1.00 91.56 266 VAL A O 1
ATOM 2119 N N . TYR A 1 267 ? -15.317 -1.602 12.101 1.00 92.19 267 TYR A N 1
ATOM 2120 C CA . TYR A 1 267 ? -16.402 -1.420 13.075 1.00 92.19 267 TYR A CA 1
ATOM 2121 C C . TYR A 1 267 ? -17.028 -2.765 13.454 1.00 92.19 267 TYR A C 1
ATOM 2123 O O . TYR A 1 267 ? -17.141 -3.063 14.642 1.00 92.19 267 TYR A O 1
ATOM 2131 N N . ASP A 1 268 ? -17.359 -3.597 12.465 1.00 92.00 268 ASP A N 1
ATOM 2132 C CA . ASP A 1 268 ? -17.937 -4.925 12.700 1.00 92.00 268 ASP A CA 1
ATOM 2133 C C . ASP A 1 268 ? -16.975 -5.834 13.478 1.00 92.00 268 ASP A C 1
ATOM 2135 O O . ASP A 1 268 ? -17.380 -6.551 14.392 1.00 92.00 268 ASP A O 1
ATOM 2139 N N . ALA A 1 269 ? -15.682 -5.781 13.148 1.00 92.44 269 ALA A N 1
ATOM 2140 C CA . ALA A 1 269 ? -14.652 -6.607 13.769 1.00 92.44 269 ALA A CA 1
ATOM 2141 C C . ALA A 1 269 ? -14.431 -6.304 15.261 1.00 92.44 269 ALA A C 1
ATOM 2143 O O . ALA A 1 269 ? -14.041 -7.198 16.014 1.00 92.44 269 ALA A O 1
ATOM 2144 N N . ILE A 1 270 ? -14.655 -5.063 15.702 1.00 90.06 270 ILE A N 1
ATOM 2145 C CA . ILE A 1 270 ? -14.446 -4.672 17.104 1.00 90.06 270 ILE A CA 1
ATOM 2146 C C . ILE A 1 270 ? -15.671 -4.879 18.000 1.00 90.06 270 ILE A C 1
ATOM 2148 O O . ILE A 1 270 ? -15.534 -4.766 19.220 1.00 90.06 270 ILE A O 1
ATOM 2152 N N . GLN A 1 271 ? -16.842 -5.186 17.430 1.00 90.00 271 GLN A N 1
ATOM 2153 C CA . GLN A 1 271 ? -18.055 -5.421 18.217 1.00 90.00 271 GLN A CA 1
ATOM 2154 C C . GLN A 1 271 ? -17.875 -6.607 19.172 1.00 90.00 271 GLN A C 1
ATOM 2156 O O . GLN A 1 271 ? -17.314 -7.645 18.813 1.00 90.00 271 GLN A O 1
ATOM 2161 N N . GLY A 1 272 ? -18.375 -6.466 20.399 1.00 84.94 272 GLY A N 1
ATOM 2162 C CA . GLY A 1 272 ? -18.291 -7.485 21.442 1.00 84.94 272 GLY A CA 1
ATOM 2163 C C . GLY A 1 272 ? -16.952 -7.536 22.183 1.00 84.94 272 GLY A C 1
ATOM 2164 O O . GLY A 1 272 ? -16.824 -8.311 23.134 1.00 84.94 272 GLY A O 1
ATOM 2165 N N . ASP A 1 273 ? -15.959 -6.720 21.807 1.00 87.75 273 ASP A N 1
ATOM 2166 C CA . ASP A 1 273 ? -14.747 -6.544 22.604 1.00 87.75 273 ASP A CA 1
ATOM 2167 C C . ASP A 1 273 ? -14.844 -5.300 23.493 1.00 87.75 273 ASP A C 1
ATOM 2169 O O . ASP A 1 273 ? -14.726 -4.167 23.030 1.00 87.75 273 ASP A O 1
ATOM 2173 N N . SER A 1 274 ? -14.965 -5.517 24.803 1.00 87.69 274 SER A N 1
ATOM 2174 C CA . SER A 1 274 ? -15.197 -4.446 25.779 1.00 87.69 274 SER A CA 1
ATOM 2175 C C . SER A 1 274 ? -14.111 -3.365 25.815 1.00 87.69 274 SER A C 1
ATOM 2177 O O . SER A 1 274 ? -14.387 -2.231 26.195 1.00 87.69 274 SER A O 1
ATOM 2179 N N . TYR A 1 275 ? -12.860 -3.702 25.485 1.00 86.56 275 TYR A N 1
ATOM 2180 C CA . TYR A 1 275 ? -11.784 -2.711 25.442 1.00 86.56 275 TYR A CA 1
ATOM 2181 C C . TYR A 1 275 ? -11.892 -1.864 24.179 1.00 86.56 275 TYR A C 1
ATOM 2183 O O . TYR A 1 275 ? -11.798 -0.641 24.263 1.00 86.56 275 TYR A O 1
ATOM 2191 N N . CYS A 1 276 ? -12.108 -2.507 23.031 1.00 88.12 276 CYS A N 1
ATOM 2192 C CA . CYS A 1 276 ? -12.268 -1.799 21.772 1.00 88.12 276 CYS A CA 1
ATOM 2193 C C . CYS A 1 276 ? -13.517 -0.907 21.807 1.00 88.12 276 CYS A C 1
ATOM 2195 O O . CYS A 1 276 ? -13.411 0.278 21.515 1.00 88.12 276 CYS A O 1
ATOM 2197 N N . GLU A 1 277 ? -14.658 -1.416 22.274 1.00 87.19 277 GLU A N 1
ATOM 2198 C CA . GLU A 1 277 ? -15.880 -0.622 22.471 1.00 87.19 277 GLU A CA 1
ATOM 2199 C C . GLU A 1 277 ? -15.652 0.577 23.402 1.00 87.19 277 GLU A C 1
ATOM 2201 O O . GLU A 1 277 ? -16.147 1.672 23.139 1.00 87.19 277 GLU A O 1
ATOM 2206 N N . PHE A 1 278 ? -14.858 0.402 24.464 1.00 84.69 278 PHE A N 1
ATOM 2207 C CA . PHE A 1 278 ? -14.508 1.490 25.372 1.00 84.69 278 PHE A CA 1
ATOM 2208 C C . PHE A 1 278 ? -13.665 2.572 24.682 1.00 84.69 278 PHE A C 1
ATOM 2210 O O . PHE A 1 278 ? -14.048 3.739 24.703 1.00 84.69 278 PHE A O 1
ATOM 2217 N N . ILE A 1 279 ? -12.539 2.222 24.049 1.00 82.12 279 ILE A N 1
ATOM 2218 C CA . ILE A 1 279 ? -11.652 3.230 23.437 1.00 82.12 279 ILE A CA 1
ATOM 2219 C C . ILE A 1 279 ? -12.262 3.878 22.185 1.00 82.12 279 ILE A C 1
ATOM 2221 O O . ILE A 1 279 ? -11.938 5.023 21.874 1.00 82.12 279 ILE A O 1
ATOM 2225 N N . TRP A 1 280 ? -13.158 3.170 21.492 1.00 81.44 280 TRP A N 1
ATOM 2226 C CA . TRP A 1 280 ? -13.901 3.683 20.340 1.00 81.44 280 TRP A CA 1
ATOM 2227 C C . TRP A 1 280 ? -15.178 4.429 20.730 1.00 81.44 280 TRP A C 1
ATOM 2229 O O . TRP A 1 280 ? -15.808 5.038 19.865 1.00 81.44 280 TRP A O 1
ATOM 2239 N N . GLY A 1 281 ? -15.528 4.478 22.019 1.00 70.94 281 GLY A N 1
ATOM 2240 C CA . GLY A 1 281 ? -16.535 5.407 22.516 1.00 70.94 281 GLY A CA 1
ATOM 2241 C C . GLY A 1 281 ? -16.182 6.848 22.129 1.00 70.94 281 GLY A C 1
ATOM 2242 O O . GLY A 1 281 ? -15.013 7.240 22.126 1.00 70.94 281 GLY A O 1
ATOM 2243 N N . THR A 1 282 ? -17.196 7.659 21.822 1.00 64.00 282 THR A N 1
ATOM 2244 C CA . THR A 1 282 ? -17.062 9.014 21.244 1.00 64.00 282 THR A CA 1
ATOM 2245 C C . THR A 1 282 ? -16.218 10.003 22.064 1.00 64.00 282 THR A C 1
ATOM 2247 O O . THR A 1 282 ? -15.910 11.090 21.582 1.00 64.00 282 THR A O 1
ATOM 2250 N N . ALA A 1 283 ? -15.842 9.656 23.298 1.00 60.19 283 ALA A N 1
ATOM 2251 C CA . ALA A 1 283 ? -15.077 10.489 24.223 1.00 60.19 283 ALA A CA 1
ATOM 2252 C C . ALA A 1 283 ? -13.593 10.094 24.381 1.00 60.19 283 ALA A C 1
ATOM 2254 O O . ALA A 1 283 ? -12.887 10.756 25.142 1.00 60.19 283 ALA A O 1
ATOM 2255 N N . HIS A 1 284 ? -13.112 9.027 23.727 1.00 61.22 284 HIS A N 1
ATOM 2256 C CA . HIS A 1 284 ? -11.818 8.416 24.068 1.00 61.22 284 HIS A CA 1
ATOM 2257 C C . HIS A 1 284 ? -10.759 8.545 22.965 1.00 61.22 284 HIS A C 1
ATOM 2259 O O . HIS A 1 284 ? -9.799 9.296 23.138 1.00 61.22 284 HIS A O 1
ATOM 2265 N N . MET A 1 285 ? -10.913 7.861 21.829 1.00 69.00 285 MET A N 1
ATOM 2266 C CA . MET A 1 285 ? -9.977 7.952 20.702 1.00 69.00 285 MET A CA 1
ATOM 2267 C C . MET A 1 285 ? -10.704 8.313 19.408 1.00 69.00 285 MET A C 1
ATOM 2269 O O . MET A 1 285 ? -11.678 7.668 19.053 1.00 69.00 285 MET A O 1
ATOM 2273 N N . SER A 1 286 ? -10.206 9.316 18.679 1.00 73.44 286 SER A N 1
ATOM 2274 C CA . SER A 1 286 ? -10.728 9.723 17.363 1.00 73.44 286 SER A CA 1
ATOM 2275 C C . SER A 1 286 ? -9.713 9.386 16.270 1.00 73.44 286 SER A C 1
ATOM 2277 O O . SER A 1 286 ? -9.088 10.280 15.699 1.00 73.44 286 SER A O 1
ATOM 2279 N N . ILE A 1 287 ? -9.521 8.091 16.004 1.00 81.31 287 ILE A N 1
ATOM 2280 C CA . ILE A 1 287 ? -8.650 7.623 14.911 1.00 81.31 287 ILE A CA 1
ATOM 2281 C C . ILE A 1 287 ? -9.392 7.674 13.575 1.00 81.31 287 ILE A C 1
ATOM 2283 O O . ILE A 1 287 ? -8.861 8.177 12.589 1.00 81.31 287 ILE A O 1
ATOM 2287 N N . CYS A 1 288 ? -10.633 7.181 13.548 1.00 90.88 288 CYS A N 1
ATOM 2288 C CA . CYS A 1 288 ? -11.453 7.148 12.346 1.00 90.88 288 CYS A CA 1
ATOM 2289 C C . CYS A 1 288 ? -12.899 7.521 12.664 1.00 90.88 288 CYS A C 1
ATOM 2291 O O . CYS A 1 288 ? -13.671 6.702 13.158 1.00 90.88 288 CYS A O 1
ATOM 2293 N N . SER A 1 289 ? -13.285 8.756 12.350 1.00 89.75 289 SER A N 1
ATOM 2294 C CA . SER A 1 289 ? -14.614 9.267 12.708 1.00 89.75 289 SER A CA 1
ATOM 2295 C C . SER A 1 289 ? -15.759 8.459 12.093 1.00 89.75 289 SER A C 1
ATOM 2297 O O . SER A 1 289 ? -16.812 8.342 12.706 1.00 89.75 289 SER A O 1
ATOM 2299 N N . CYS A 1 290 ? -15.557 7.853 10.918 1.00 90.81 290 CYS A N 1
ATOM 2300 C CA . CYS A 1 290 ? -16.597 7.059 10.261 1.00 90.81 290 CYS A CA 1
ATOM 2301 C C . CYS A 1 290 ? -16.860 5.716 10.938 1.00 90.81 290 CYS A C 1
ATOM 2303 O O . CYS A 1 290 ? -17.995 5.259 10.938 1.00 90.81 290 CYS A O 1
ATOM 2305 N N . VAL A 1 291 ? -15.855 5.109 11.576 1.00 88.56 291 VAL A N 1
ATOM 2306 C CA . VAL A 1 291 ? -16.060 3.896 12.386 1.00 88.56 291 VAL A CA 1
ATOM 2307 C C . VAL A 1 291 ? -16.952 4.216 13.593 1.00 88.56 291 VAL A C 1
ATOM 2309 O O . VAL A 1 291 ? -17.842 3.437 13.921 1.00 88.56 291 VAL A O 1
ATOM 2312 N N . GLN A 1 292 ? -16.767 5.393 14.199 1.00 87.81 292 GLN A N 1
ATOM 2313 C CA . GLN A 1 292 ? -17.541 5.890 15.351 1.00 87.81 292 GLN A CA 1
ATOM 2314 C C . GLN A 1 292 ? -18.879 6.535 14.973 1.00 87.81 292 GLN A C 1
ATOM 2316 O O . GLN A 1 292 ? -19.631 6.938 15.860 1.00 87.81 292 GLN A O 1
ATOM 2321 N N . GLY A 1 293 ? -19.145 6.685 13.675 1.00 88.62 293 GLY A N 1
ATOM 2322 C CA . GLY A 1 293 ? -20.346 7.328 13.166 1.00 88.62 293 GLY A CA 1
ATOM 2323 C C . GLY A 1 293 ? -21.603 6.478 13.340 1.00 88.62 293 GLY A C 1
ATOM 2324 O O . GLY A 1 293 ? -21.577 5.396 13.927 1.00 88.62 293 GLY A O 1
ATOM 2325 N N . ASP A 1 294 ? -22.723 6.957 12.816 1.00 91.50 294 ASP A N 1
ATOM 2326 C CA . ASP A 1 294 ? -23.919 6.133 12.631 1.00 91.50 294 ASP A CA 1
ATOM 2327 C C . ASP A 1 294 ? -23.816 5.234 11.378 1.00 91.50 294 ASP A C 1
ATOM 2329 O O . ASP A 1 294 ? -22.823 5.251 10.643 1.00 91.50 294 ASP A O 1
ATOM 2333 N N . ASP A 1 295 ? -24.841 4.411 11.138 1.00 93.56 295 ASP A N 1
ATOM 2334 C CA . ASP A 1 295 ? -24.875 3.503 9.984 1.00 93.56 295 ASP A CA 1
ATOM 2335 C C . ASP A 1 295 ? -24.826 4.253 8.647 1.00 93.56 295 ASP A C 1
ATOM 2337 O O . ASP A 1 295 ? -24.185 3.787 7.706 1.00 93.56 295 ASP A O 1
ATOM 2341 N N . ALA A 1 296 ? -25.447 5.434 8.560 1.00 94.06 296 ALA A N 1
ATOM 2342 C CA . ALA A 1 296 ? -25.440 6.237 7.341 1.00 94.06 296 ALA A CA 1
ATOM 2343 C C . ALA A 1 296 ? -24.040 6.802 7.055 1.00 94.06 296 ALA A C 1
ATOM 2345 O O . ALA A 1 296 ? -23.598 6.829 5.907 1.00 94.06 296 ALA A O 1
ATOM 2346 N N . GLN A 1 297 ? -23.311 7.206 8.096 1.00 93.19 297 GLN A N 1
ATOM 2347 C CA . GLN A 1 297 ? -21.923 7.651 7.997 1.00 93.19 297 GLN A CA 1
ATOM 2348 C C . GLN A 1 297 ? -20.982 6.514 7.581 1.00 93.19 297 GLN A C 1
ATOM 2350 O O . GLN A 1 297 ? -20.130 6.719 6.714 1.00 93.19 297 GLN A O 1
ATOM 2355 N N . ARG A 1 298 ? -21.152 5.308 8.142 1.00 94.44 298 ARG A N 1
ATOM 2356 C CA . ARG A 1 298 ? -20.405 4.115 7.703 1.00 94.44 298 ARG A CA 1
ATOM 2357 C C . ARG A 1 298 ? -20.708 3.759 6.250 1.00 94.44 298 ARG A C 1
ATOM 2359 O O . ARG A 1 298 ? -19.778 3.516 5.487 1.00 94.44 298 ARG A O 1
ATOM 2366 N N . GLN A 1 299 ? -21.976 3.799 5.845 1.00 95.62 299 GLN A N 1
ATOM 2367 C CA . GLN A 1 299 ? -22.366 3.545 4.460 1.00 95.62 299 GLN A CA 1
ATOM 2368 C C . GLN A 1 299 ? -21.749 4.571 3.494 1.00 95.62 299 GLN A C 1
ATOM 2370 O O . GLN A 1 299 ? -21.194 4.187 2.468 1.00 95.62 299 GLN A O 1
ATOM 2375 N N . ALA A 1 300 ? -21.774 5.863 3.834 1.00 94.25 300 ALA A N 1
ATOM 2376 C CA . ALA A 1 300 ? -21.156 6.906 3.012 1.00 94.25 300 ALA A CA 1
ATOM 2377 C C . ALA A 1 300 ? -19.632 6.719 2.871 1.00 94.25 300 ALA A C 1
ATOM 2379 O O . ALA A 1 300 ? -19.062 6.986 1.811 1.00 94.25 300 ALA A O 1
ATOM 2380 N N . ALA A 1 301 ? -18.964 6.243 3.926 1.00 95.00 301 ALA A N 1
ATOM 2381 C CA . ALA A 1 301 ? -17.547 5.897 3.877 1.00 95.00 301 ALA A CA 1
ATOM 2382 C C . ALA A 1 301 ? -17.275 4.728 2.914 1.00 95.00 301 ALA A C 1
ATOM 2384 O O . ALA A 1 301 ? -16.331 4.796 2.126 1.00 95.00 301 ALA A O 1
ATOM 2385 N N . ASP A 1 302 ? -18.117 3.695 2.931 1.00 96.25 302 ASP A N 1
ATOM 2386 C CA . ASP A 1 302 ? -18.000 2.537 2.040 1.00 96.25 302 ASP A CA 1
ATOM 2387 C C . ASP A 1 302 ? -18.255 2.903 0.572 1.00 96.25 302 ASP A C 1
ATOM 2389 O O . ASP A 1 302 ? -17.508 2.483 -0.314 1.00 96.25 302 ASP A O 1
ATOM 2393 N N . GLU A 1 303 ? -19.256 3.742 0.301 1.00 96.69 303 GLU A N 1
ATOM 2394 C CA . GLU A 1 303 ? -19.519 4.279 -1.040 1.00 96.69 303 GLU A CA 1
ATOM 2395 C C . GLU A 1 303 ? -18.308 5.063 -1.572 1.00 96.69 303 GLU A C 1
ATOM 2397 O O . GLU A 1 303 ? -17.915 4.916 -2.732 1.00 96.69 303 GLU A O 1
ATOM 2402 N N . LEU A 1 304 ? -17.643 5.836 -0.709 1.00 96.19 304 LEU A N 1
ATOM 2403 C CA . LEU A 1 304 ? -16.438 6.565 -1.091 1.00 96.19 304 LEU A CA 1
ATOM 2404 C C . LEU A 1 304 ? -15.232 5.641 -1.333 1.00 96.19 304 LEU A C 1
ATOM 2406 O O . LEU A 1 304 ? -14.449 5.887 -2.254 1.00 96.19 304 LEU A O 1
ATOM 2410 N N . VAL A 1 305 ? -15.090 4.559 -0.560 1.00 98.00 305 VAL A N 1
ATOM 2411 C CA . VAL A 1 305 ? -14.077 3.515 -0.803 1.00 98.00 305 VAL A CA 1
ATOM 2412 C C . VAL A 1 305 ? -14.290 2.852 -2.167 1.00 98.00 305 VAL A C 1
ATOM 2414 O O . VAL A 1 305 ? -13.319 2.637 -2.900 1.00 98.00 305 VAL A O 1
ATOM 2417 N N . VAL A 1 306 ? -15.540 2.562 -2.546 1.00 98.19 306 VAL A N 1
ATOM 2418 C CA . VAL A 1 306 ? -15.881 2.035 -3.880 1.00 98.19 306 VAL A CA 1
ATOM 2419 C C . VAL A 1 306 ? -15.427 3.000 -4.976 1.00 98.19 306 VAL A C 1
ATOM 2421 O O . VAL A 1 306 ? -14.746 2.576 -5.914 1.00 98.19 306 VAL A O 1
ATOM 2424 N N . GLU A 1 307 ? -15.720 4.293 -4.834 1.00 98.31 307 GLU A N 1
ATOM 2425 C CA . GLU A 1 307 ? -15.294 5.308 -5.800 1.00 98.31 307 GLU A CA 1
ATOM 2426 C C . GLU A 1 307 ? -13.766 5.424 -5.892 1.00 98.31 307 GLU A C 1
ATOM 2428 O O . GLU A 1 307 ? -13.216 5.423 -6.995 1.00 98.31 307 GLU A O 1
ATOM 2433 N N . TYR A 1 308 ? -13.047 5.459 -4.764 1.00 98.62 308 TYR A N 1
ATOM 2434 C CA . TYR A 1 308 ? -11.578 5.510 -4.765 1.00 98.62 308 TYR A CA 1
ATOM 2435 C C . TYR A 1 308 ? -10.986 4.305 -5.495 1.00 98.62 308 TYR A C 1
ATOM 2437 O O . TYR A 1 308 ? -10.138 4.461 -6.375 1.00 98.62 308 TYR A O 1
ATOM 2445 N N . ASN A 1 309 ? -11.480 3.107 -5.193 1.00 98.69 309 ASN A N 1
ATOM 2446 C CA . ASN A 1 309 ? -11.062 1.880 -5.862 1.00 98.69 309 ASN A CA 1
ATOM 2447 C C . ASN A 1 309 ? -11.328 1.915 -7.373 1.00 98.69 309 ASN A C 1
ATOM 2449 O O . ASN A 1 309 ? -10.457 1.533 -8.158 1.00 98.69 309 ASN A O 1
ATOM 2453 N N . ALA A 1 310 ? -12.485 2.432 -7.796 1.00 98.69 310 ALA A N 1
ATOM 2454 C CA . ALA A 1 310 ? -12.797 2.618 -9.209 1.00 98.69 310 ALA A CA 1
ATOM 2455 C C . ALA A 1 310 ? -11.822 3.595 -9.889 1.00 98.69 310 ALA A C 1
ATOM 2457 O O . ALA A 1 310 ? -11.361 3.329 -11.004 1.00 98.69 310 ALA A O 1
ATOM 2458 N N . ARG A 1 311 ? -11.442 4.695 -9.220 1.00 98.81 311 ARG A N 1
ATOM 2459 C CA . ARG A 1 311 ? -10.462 5.656 -9.755 1.00 98.81 311 ARG A CA 1
ATOM 2460 C C . ARG A 1 311 ? -9.051 5.071 -9.828 1.00 98.81 311 ARG A C 1
ATOM 2462 O O . ARG A 1 311 ? -8.372 5.301 -10.825 1.00 98.81 311 ARG A O 1
ATOM 2469 N N . LEU A 1 312 ? -8.631 4.252 -8.861 1.00 98.75 312 LEU A N 1
ATOM 2470 C CA . LEU A 1 312 ? -7.355 3.524 -8.937 1.00 98.75 312 LEU A CA 1
ATOM 2471 C C . LEU A 1 312 ? -7.318 2.565 -10.135 1.00 98.75 312 LEU A C 1
ATOM 2473 O O . LEU A 1 312 ? -6.364 2.604 -10.914 1.00 98.75 312 LEU A O 1
ATOM 2477 N N . LYS A 1 313 ? -8.380 1.770 -10.343 1.00 98.44 313 LYS A N 1
ATOM 2478 C CA . LYS A 1 313 ? -8.497 0.879 -11.512 1.00 98.44 313 LYS A CA 1
ATOM 2479 C C . LYS A 1 313 ? -8.490 1.665 -12.825 1.00 98.44 313 LYS A C 1
ATOM 2481 O O . LYS A 1 313 ? -7.844 1.255 -13.787 1.00 98.44 313 LYS A O 1
ATOM 2486 N N . LYS A 1 314 ? -9.171 2.815 -12.875 1.00 98.69 314 LYS A N 1
ATOM 2487 C CA . LYS A 1 314 ? -9.160 3.716 -14.039 1.00 98.69 314 LYS A CA 1
ATOM 2488 C C . LYS A 1 314 ? -7.752 4.238 -14.341 1.00 98.69 314 LYS A C 1
ATOM 2490 O O . LYS A 1 314 ? -7.346 4.213 -15.496 1.00 98.69 314 LYS A O 1
ATOM 2495 N N . LEU A 1 315 ? -7.013 4.687 -13.324 1.00 98.81 315 LEU A N 1
ATOM 2496 C CA . LEU A 1 315 ? -5.653 5.213 -13.480 1.00 98.81 315 LEU A CA 1
ATOM 2497 C C . LEU A 1 315 ? -4.655 4.137 -13.923 1.00 98.81 315 LEU A C 1
ATOM 2499 O O . LEU A 1 315 ? -3.824 4.411 -14.782 1.00 98.81 315 LEU A O 1
ATOM 2503 N N . ALA A 1 316 ? -4.754 2.913 -13.398 1.00 98.31 316 ALA A N 1
ATOM 2504 C CA . ALA A 1 316 ? -3.903 1.801 -13.832 1.00 98.31 316 ALA A CA 1
ATOM 2505 C C . ALA A 1 316 ? -4.124 1.421 -15.310 1.00 98.31 316 ALA A C 1
ATOM 2507 O O . ALA A 1 316 ? -3.187 1.033 -16.002 1.00 98.31 316 ALA A O 1
ATOM 2508 N N . ASN A 1 317 ? -5.351 1.597 -15.810 1.00 97.62 317 ASN A N 1
ATOM 2509 C CA . ASN A 1 317 ? -5.711 1.360 -17.209 1.00 97.62 317 ASN A CA 1
ATOM 2510 C C . ASN A 1 317 ? -5.450 2.562 -18.133 1.00 97.62 317 ASN A C 1
ATOM 2512 O O . ASN A 1 317 ? -5.738 2.493 -19.330 1.00 97.62 317 ASN A O 1
ATOM 2516 N N . ASP A 1 318 ? -4.924 3.672 -17.611 1.00 98.31 318 ASP A N 1
ATOM 2517 C CA . ASP A 1 318 ? -4.662 4.868 -18.401 1.00 98.31 318 ASP A CA 1
ATOM 2518 C C . ASP A 1 318 ? -3.341 4.731 -19.185 1.00 98.31 318 ASP A C 1
ATOM 2520 O O . ASP A 1 318 ? -2.259 4.725 -18.587 1.00 98.31 318 ASP A O 1
ATOM 2524 N N . PRO A 1 319 ? -3.372 4.683 -20.531 1.00 97.38 319 PRO A N 1
ATOM 2525 C CA . PRO A 1 319 ? -2.162 4.508 -21.330 1.00 97.38 319 PRO A CA 1
ATOM 2526 C C . PRO A 1 319 ? -1.184 5.685 -21.198 1.00 97.38 319 PRO A C 1
ATOM 2528 O O . PRO A 1 319 ? 0.014 5.509 -21.425 1.00 97.38 319 PRO A O 1
ATOM 2531 N N . SER A 1 320 ? -1.647 6.877 -20.798 1.00 97.69 320 SER A N 1
ATOM 2532 C CA . SER A 1 320 ? -0.767 8.027 -20.546 1.00 97.69 320 SER A CA 1
ATOM 2533 C C . SER A 1 320 ? 0.124 7.833 -19.314 1.00 97.69 320 SER A C 1
ATOM 2535 O O . SER A 1 320 ? 1.193 8.446 -19.231 1.00 97.69 320 SER A O 1
ATOM 2537 N N . LEU A 1 321 ? -0.251 6.928 -18.405 1.00 97.50 321 LEU A N 1
ATOM 2538 C CA . LEU A 1 321 ? 0.506 6.542 -17.213 1.00 97.50 321 LEU A CA 1
ATOM 2539 C C . LEU A 1 321 ? 1.344 5.270 -17.422 1.00 97.50 321 LEU A C 1
ATOM 2541 O O . LEU A 1 321 ? 1.876 4.729 -16.462 1.00 97.50 321 LEU A O 1
ATOM 2545 N N . SER A 1 322 ? 1.528 4.827 -18.670 1.00 96.19 322 SER A N 1
ATOM 2546 C CA . SER A 1 322 ? 2.408 3.709 -19.038 1.00 96.19 322 SER A CA 1
ATOM 2547 C C . SER A 1 322 ? 3.490 4.165 -20.028 1.00 96.19 322 SER A C 1
ATOM 2549 O O . SER A 1 322 ? 3.318 5.145 -20.761 1.00 96.19 322 SER A O 1
ATOM 2551 N N . SER A 1 323 ? 4.652 3.520 -20.015 1.00 96.75 323 SER A N 1
ATOM 2552 C CA . SER A 1 323 ? 5.732 3.669 -20.997 1.00 96.75 323 SER A CA 1
ATOM 2553 C C . SER A 1 323 ? 6.602 2.407 -21.014 1.00 96.75 323 SER A C 1
ATOM 2555 O O . SER A 1 323 ? 6.313 1.436 -20.322 1.00 96.75 323 SER A O 1
ATOM 2557 N N . HIS A 1 324 ? 7.678 2.411 -21.805 1.00 96.06 324 HIS A N 1
ATOM 2558 C CA . HIS A 1 324 ? 8.654 1.316 -21.805 1.00 96.06 324 HIS A CA 1
ATOM 2559 C C . HIS A 1 324 ? 9.247 1.063 -20.407 1.00 96.06 324 HIS A C 1
ATOM 2561 O O . HIS A 1 324 ? 9.380 -0.083 -19.997 1.00 96.06 324 HIS A O 1
ATOM 2567 N N . ASP A 1 325 ? 9.535 2.130 -19.655 1.00 96.94 325 ASP A N 1
ATOM 2568 C CA . ASP A 1 325 ? 10.215 2.065 -18.354 1.00 96.94 325 ASP A CA 1
ATOM 2569 C C . ASP A 1 325 ? 9.277 2.311 -17.161 1.00 96.94 325 ASP A C 1
ATOM 2571 O O . ASP A 1 325 ? 9.732 2.540 -16.041 1.00 96.94 325 ASP A O 1
ATOM 2575 N N . PHE A 1 326 ? 7.961 2.336 -17.372 1.00 98.44 326 PHE A N 1
ATOM 2576 C CA . PHE A 1 326 ? 7.019 2.645 -16.302 1.00 98.44 326 PHE A CA 1
ATOM 2577 C C . PHE A 1 326 ? 5.666 1.974 -16.520 1.00 98.44 326 PHE A C 1
ATOM 2579 O O . PHE A 1 326 ? 5.055 2.132 -17.576 1.00 98.44 326 PHE A O 1
ATOM 2586 N N . GLN A 1 327 ? 5.171 1.277 -15.501 1.00 97.88 327 GLN A N 1
ATOM 2587 C CA . GLN A 1 327 ? 3.850 0.655 -15.518 1.00 97.88 327 GLN A CA 1
ATOM 2588 C C . GLN A 1 327 ? 3.156 0.866 -14.175 1.00 97.88 327 GLN A C 1
ATOM 2590 O O . GLN A 1 327 ? 3.789 0.806 -13.123 1.00 97.88 327 GLN A O 1
ATOM 2595 N N . VAL A 1 328 ? 1.842 1.083 -14.225 1.00 98.62 328 VAL A N 1
ATOM 2596 C CA . VAL A 1 328 ? 0.963 1.087 -13.054 1.00 98.62 328 VAL A CA 1
ATOM 2597 C C . VAL A 1 328 ? 0.097 -0.166 -13.107 1.00 98.62 328 VAL A C 1
ATOM 2599 O O . VAL A 1 328 ? -0.475 -0.471 -14.152 1.00 98.62 328 VAL A O 1
ATOM 2602 N N . ALA A 1 329 ? -0.003 -0.882 -11.996 1.00 98.38 329 ALA A N 1
ATOM 2603 C CA . ALA A 1 329 ? -0.841 -2.062 -11.844 1.00 98.38 329 ALA A CA 1
ATOM 2604 C C . ALA A 1 329 ? -1.804 -1.859 -10.674 1.00 98.38 329 ALA A C 1
ATOM 2606 O O . ALA A 1 329 ? -1.406 -1.416 -9.594 1.00 98.38 329 ALA A O 1
ATOM 2607 N N . TYR A 1 330 ? -3.082 -2.165 -10.890 1.00 98.69 330 TYR A N 1
ATOM 2608 C CA . TYR A 1 330 ? -4.083 -2.129 -9.831 1.00 98.69 330 TYR A CA 1
ATOM 2609 C C . TYR A 1 330 ? -4.126 -3.475 -9.110 1.00 98.69 330 TYR A C 1
ATOM 2611 O O . TYR A 1 330 ? -4.270 -4.513 -9.751 1.00 98.69 330 TYR A O 1
ATOM 2619 N N . GLN A 1 331 ? -4.013 -3.443 -7.780 1.00 98.62 331 GLN A N 1
ATOM 2620 C CA . GLN A 1 331 ? -4.032 -4.637 -6.931 1.00 98.62 331 GLN A CA 1
ATOM 2621 C C . GLN A 1 331 ? -5.254 -4.583 -5.991 1.00 98.62 331 GLN A C 1
ATOM 2623 O O . GLN A 1 331 ? -5.178 -3.983 -4.912 1.00 98.62 331 GLN A O 1
ATOM 2628 N N . PRO A 1 332 ? -6.417 -5.130 -6.402 1.00 98.25 332 PRO A N 1
ATOM 2629 C CA . PRO A 1 332 ? -7.684 -5.000 -5.676 1.00 98.25 332 PRO A CA 1
ATOM 2630 C C . PRO A 1 332 ? -7.820 -5.881 -4.434 1.00 98.25 332 PRO A C 1
ATOM 2632 O O . PRO A 1 332 ? -8.767 -5.674 -3.679 1.00 98.25 332 PRO A O 1
ATOM 2635 N N . GLY A 1 333 ? -6.933 -6.852 -4.203 1.00 97.38 333 GLY A N 1
ATOM 2636 C CA . GLY A 1 333 ? -7.161 -7.940 -3.247 1.00 97.38 333 GLY A CA 1
ATOM 2637 C C . GLY A 1 333 ? -7.531 -7.499 -1.825 1.00 97.38 333 GLY A C 1
ATOM 2638 O O . GLY A 1 333 ? -8.280 -8.186 -1.134 1.00 97.38 333 GLY A O 1
ATOM 2639 N N . PHE A 1 334 ? -7.091 -6.328 -1.365 1.00 97.75 334 PHE A N 1
ATOM 2640 C CA . PHE A 1 334 ? -7.445 -5.859 -0.020 1.00 97.75 334 PHE A CA 1
ATOM 2641 C C . PHE A 1 334 ? -8.923 -5.490 0.117 1.00 97.75 334 PHE A C 1
ATOM 2643 O O . PHE A 1 334 ? -9.449 -5.602 1.215 1.00 97.75 334 PHE A O 1
ATOM 2650 N N . ARG A 1 335 ? -9.640 -5.186 -0.976 1.00 96.56 335 ARG A N 1
ATOM 2651 C CA . ARG A 1 335 ? -11.103 -4.974 -0.973 1.00 96.56 335 ARG A CA 1
ATOM 2652 C C . ARG A 1 335 ? -11.883 -6.132 -0.353 1.00 96.56 335 ARG A C 1
ATOM 2654 O O . ARG A 1 335 ? -13.000 -5.932 0.111 1.00 96.56 335 ARG A O 1
ATOM 2661 N N . HIS A 1 336 ? -11.304 -7.329 -0.370 1.00 95.06 336 HIS A N 1
ATOM 2662 C CA . HIS A 1 336 ? -11.919 -8.557 0.122 1.00 95.06 336 HIS A CA 1
ATOM 2663 C C . HIS A 1 336 ? -11.375 -9.006 1.482 1.00 95.06 336 HIS A C 1
ATOM 2665 O O . HIS A 1 336 ? -11.686 -10.115 1.908 1.00 95.06 336 HIS A O 1
ATOM 2671 N N . PHE A 1 337 ? -10.571 -8.182 2.168 1.00 95.00 337 PHE A N 1
ATOM 2672 C CA . PHE A 1 337 ? -10.027 -8.557 3.469 1.00 95.00 337 PHE A CA 1
ATOM 2673 C C . PHE A 1 337 ? -11.170 -8.742 4.489 1.00 95.00 337 PHE A C 1
ATOM 2675 O O . PHE A 1 337 ? -11.903 -7.791 4.769 1.00 95.00 337 PHE A O 1
ATOM 2682 N N . PRO A 1 338 ? -11.341 -9.938 5.082 1.00 92.19 338 PRO A N 1
ATOM 2683 C CA . PRO A 1 338 ? -12.552 -10.273 5.825 1.00 92.19 338 PRO A CA 1
ATOM 2684 C C . PRO A 1 338 ? -12.439 -9.932 7.320 1.00 92.19 338 PRO A C 1
ATOM 2686 O O . PRO A 1 338 ? -12.596 -10.816 8.160 1.00 92.19 338 PRO A O 1
ATOM 2689 N N . PHE A 1 339 ? -12.154 -8.674 7.682 1.00 91.56 339 PHE A N 1
ATOM 2690 C CA . PHE A 1 339 ? -11.955 -8.277 9.090 1.00 91.56 339 PHE A CA 1
ATOM 2691 C C . PHE A 1 339 ? -13.101 -8.737 10.007 1.00 91.56 339 PHE A C 1
ATOM 2693 O O . PHE A 1 339 ? -12.855 -9.337 11.056 1.00 91.56 339 PHE A O 1
ATOM 2700 N N . SER A 1 340 ? -14.348 -8.549 9.572 1.00 87.88 340 SER A N 1
ATOM 2701 C CA . SER A 1 340 ? -15.558 -8.907 10.324 1.00 87.88 340 SER A CA 1
ATOM 2702 C C . SER A 1 340 ? -15.662 -10.400 10.669 1.00 87.88 340 SER A C 1
ATOM 2704 O O . SER A 1 340 ? -16.220 -10.753 11.707 1.00 87.88 340 SER A O 1
ATOM 2706 N N . ASN A 1 341 ? -15.066 -11.292 9.870 1.00 90.81 341 ASN A N 1
ATOM 2707 C CA . ASN A 1 341 ? -15.128 -12.742 10.098 1.00 90.81 341 ASN A CA 1
ATOM 2708 C C . ASN A 1 341 ? -14.218 -13.222 11.241 1.00 90.81 341 ASN A C 1
ATOM 2710 O O . ASN 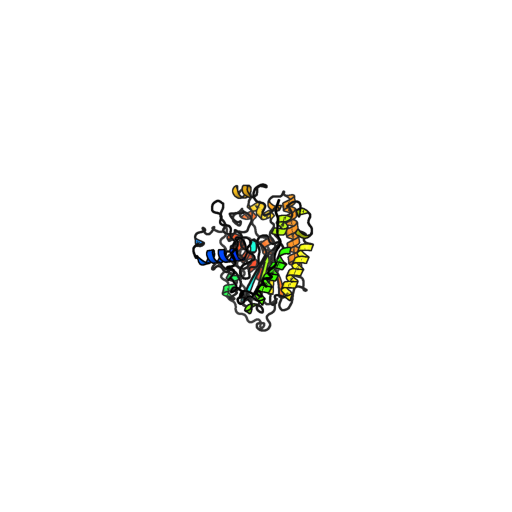A 1 341 ? -14.371 -14.350 11.712 1.00 90.81 341 ASN A O 1
ATOM 2714 N N . TYR A 1 342 ? -13.260 -12.399 11.672 1.00 90.56 342 TYR A N 1
ATOM 2715 C CA . TYR A 1 342 ? -12.212 -12.790 12.623 1.00 90.56 342 TYR A CA 1
ATOM 2716 C C . TYR A 1 342 ? -12.195 -11.936 13.890 1.00 90.56 342 TYR A C 1
ATOM 2718 O O . TYR A 1 342 ? -11.263 -12.042 14.701 1.00 90.56 342 TYR A O 1
ATOM 2726 N N . GLN A 1 343 ? -13.236 -11.116 14.077 1.00 88.81 343 GLN A N 1
ATOM 2727 C CA . GLN A 1 343 ? -13.321 -10.142 15.162 1.00 88.81 343 GLN A CA 1
ATOM 2728 C C . GLN A 1 343 ? -12.038 -9.284 15.194 1.00 88.81 343 GLN A C 1
ATOM 2730 O O . GLN A 1 343 ? -11.353 -9.101 14.184 1.00 88.81 343 GLN A O 1
ATOM 2735 N N . ARG A 1 344 ? -11.629 -8.804 16.369 1.00 90.44 344 ARG A N 1
ATOM 2736 C CA . ARG A 1 344 ? -10.428 -7.973 16.521 1.00 90.44 344 ARG A CA 1
ATOM 2737 C C . ARG A 1 344 ? -9.095 -8.694 16.277 1.00 90.44 344 ARG A C 1
ATOM 2739 O O . ARG A 1 344 ? -8.044 -8.092 16.471 1.00 90.44 344 ARG A O 1
ATOM 2746 N N . SER A 1 345 ? -9.095 -9.982 15.934 1.00 92.00 345 SER A N 1
ATOM 2747 C CA . SER A 1 345 ? -7.877 -10.809 15.905 1.00 92.00 345 SER A CA 1
ATOM 2748 C C . SER A 1 345 ? -6.851 -10.369 14.854 1.00 92.00 345 SER A C 1
ATOM 2750 O O . SER A 1 345 ? -5.680 -10.723 14.964 1.00 92.00 345 SER A O 1
ATOM 2752 N N . TYR A 1 346 ? -7.274 -9.578 13.866 1.00 95.31 346 TYR A N 1
ATOM 2753 C CA . TYR A 1 346 ? -6.423 -8.968 12.838 1.00 95.31 346 TYR A CA 1
ATOM 2754 C C . TYR A 1 346 ? -6.153 -7.472 13.064 1.00 95.31 346 TYR A C 1
ATOM 2756 O O . TYR A 1 346 ? -5.538 -6.819 12.224 1.00 95.31 346 TYR A O 1
ATOM 2764 N N . LEU A 1 347 ? -6.571 -6.926 14.206 1.00 94.38 347 LEU A N 1
ATOM 2765 C CA . LEU A 1 347 ? -6.401 -5.520 14.564 1.00 94.38 347 LEU A CA 1
ATOM 2766 C C . LEU A 1 347 ? -5.377 -5.369 15.695 1.00 94.38 347 LEU A C 1
ATOM 2768 O O . LEU A 1 347 ? -5.151 -6.289 16.489 1.00 94.38 347 LEU A O 1
ATOM 2772 N N . SER A 1 348 ? -4.725 -4.210 15.742 1.00 93.31 348 SER A N 1
ATOM 2773 C CA . SER A 1 348 ? -3.773 -3.827 16.785 1.00 93.31 348 SER A CA 1
ATOM 2774 C C . SER A 1 348 ? -4.419 -3.924 18.165 1.00 93.31 348 SER A C 1
ATOM 2776 O O . SER A 1 348 ? -5.556 -3.497 18.379 1.00 93.31 348 SER A O 1
ATOM 2778 N N . GLY A 1 349 ? -3.680 -4.476 19.130 1.00 88.94 349 GLY A N 1
ATOM 2779 C CA . GLY A 1 349 ? -4.144 -4.569 20.511 1.00 88.94 349 GLY A CA 1
ATOM 2780 C C . GLY A 1 349 ? -4.271 -3.205 21.188 1.00 88.94 349 GLY A C 1
ATOM 2781 O O . GLY A 1 349 ? -5.033 -3.091 22.144 1.00 88.94 349 GLY A O 1
ATOM 2782 N N . PHE A 1 350 ? -3.559 -2.193 20.688 1.00 89.50 350 PHE A N 1
ATOM 2783 C CA . PHE A 1 350 ? -3.547 -0.842 21.239 1.00 89.50 350 PHE A CA 1
ATOM 2784 C C . PHE A 1 350 ? -4.723 0.007 20.762 1.00 89.50 350 PHE A C 1
ATOM 2786 O O . PHE A 1 350 ? -5.348 0.684 21.569 1.00 89.50 350 PHE A O 1
ATOM 2793 N N . ASP A 1 351 ? -5.021 -0.005 19.464 1.00 91.25 351 ASP A N 1
ATOM 2794 C CA . ASP A 1 351 ? -6.020 0.905 18.899 1.00 91.25 351 ASP A CA 1
ATOM 2795 C C . ASP A 1 351 ? -7.245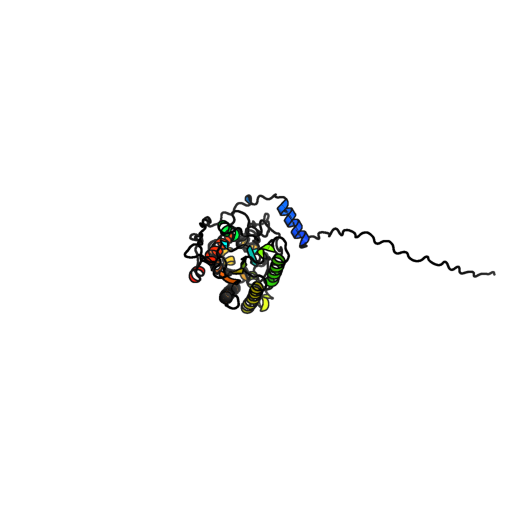 0.223 18.303 1.00 91.25 351 ASP A C 1
ATOM 2797 O O . ASP A 1 351 ? -8.203 0.911 17.960 1.00 91.25 351 ASP A O 1
ATOM 2801 N N . CYS A 1 352 ? -7.251 -1.108 18.209 1.00 92.00 352 CYS A N 1
ATOM 2802 C CA . CYS A 1 352 ? -8.321 -1.876 17.586 1.00 92.00 352 CYS A CA 1
ATOM 2803 C C . CYS A 1 352 ? -8.699 -1.378 16.177 1.00 92.00 352 CYS A C 1
ATOM 2805 O O . CYS A 1 352 ? -9.866 -1.432 15.808 1.00 92.00 352 CYS A O 1
ATOM 2807 N N . PHE A 1 353 ? -7.744 -0.866 15.397 1.00 94.19 353 PHE A N 1
ATOM 2808 C CA . PHE A 1 353 ? -8.019 -0.312 14.071 1.00 94.19 353 PHE A CA 1
ATOM 2809 C C . PHE A 1 353 ? -6.937 -0.599 13.051 1.00 94.19 353 PHE A C 1
ATOM 2811 O O . PHE A 1 353 ? -7.248 -1.074 11.960 1.00 94.19 353 PHE A O 1
ATOM 2818 N N . HIS A 1 354 ? -5.672 -0.344 13.381 1.00 96.25 354 HIS A N 1
ATOM 2819 C CA . HIS A 1 354 ? -4.604 -0.654 12.441 1.00 96.25 354 HIS A CA 1
ATOM 2820 C C . HIS A 1 354 ? -4.473 -2.175 12.289 1.00 96.25 354 HIS A C 1
ATOM 2822 O O . HIS A 1 354 ? -4.563 -2.894 13.292 1.00 96.25 354 HIS A O 1
ATOM 2828 N N . PRO A 1 355 ? -4.242 -2.686 11.065 1.00 97.25 355 PRO A N 1
ATOM 2829 C CA . PRO A 1 355 ? -3.926 -4.091 10.852 1.00 97.25 355 PRO A CA 1
ATOM 2830 C C . PRO A 1 355 ? -2.729 -4.517 11.716 1.00 97.25 355 PRO A C 1
ATOM 2832 O O . PRO A 1 355 ? -1.705 -3.837 11.765 1.00 97.25 355 PRO A O 1
ATOM 2835 N N . ASN A 1 356 ? -2.853 -5.639 12.425 1.00 96.25 356 ASN A N 1
ATOM 2836 C CA . ASN A 1 356 ? -1.750 -6.185 13.219 1.00 96.25 356 ASN A CA 1
ATOM 2837 C C . ASN A 1 356 ? -0.786 -7.028 12.370 1.00 96.25 356 ASN A C 1
ATOM 2839 O O . ASN A 1 356 ? -0.991 -7.195 11.168 1.00 96.25 356 ASN A O 1
ATOM 2843 N N . LYS A 1 357 ? 0.256 -7.597 12.993 1.00 95.75 357 LYS A N 1
ATOM 2844 C CA . LYS A 1 357 ? 1.243 -8.437 12.293 1.00 95.75 357 LYS A CA 1
ATOM 2845 C C . LYS A 1 357 ? 0.583 -9.528 11.440 1.00 95.75 357 LYS A C 1
ATOM 2847 O O . LYS A 1 357 ? 0.893 -9.641 10.265 1.00 95.75 357 LYS A O 1
ATOM 2852 N N . CYS A 1 358 ? -0.378 -10.270 11.987 1.00 96.19 358 CYS A N 1
ATOM 2853 C CA . CYS A 1 358 ? -1.059 -11.343 11.260 1.00 96.19 358 CYS A CA 1
ATOM 2854 C C . CYS A 1 358 ? -1.838 -10.831 10.040 1.00 96.19 358 CYS A C 1
ATOM 2856 O O . CYS A 1 358 ? -1.909 -11.503 9.015 1.00 96.19 358 CYS A O 1
ATOM 2858 N N . ALA A 1 359 ? -2.420 -9.634 10.133 1.00 97.62 359 ALA A N 1
ATOM 2859 C CA . ALA A 1 359 ? -3.099 -9.018 9.001 1.00 97.62 359 ALA A CA 1
ATOM 2860 C C . ALA A 1 359 ? -2.095 -8.576 7.935 1.00 97.62 359 ALA A C 1
ATOM 2862 O O . ALA A 1 359 ? -2.323 -8.805 6.753 1.00 97.62 359 ALA A O 1
ATOM 2863 N N . HIS A 1 360 ? -0.955 -8.021 8.354 1.00 98.38 360 HIS A N 1
ATOM 2864 C CA . HIS A 1 360 ? 0.154 -7.684 7.468 1.00 98.38 360 HIS A CA 1
ATOM 2865 C C . HIS A 1 360 ? 0.696 -8.903 6.706 1.00 98.38 360 HIS A C 1
ATOM 2867 O O . HIS A 1 360 ? 0.958 -8.789 5.511 1.00 98.38 360 HIS A O 1
ATOM 2873 N N . GLU A 1 361 ? 0.803 -10.071 7.346 1.00 97.88 361 GLU A N 1
ATOM 2874 C CA . GLU A 1 361 ? 1.228 -11.307 6.673 1.00 97.88 361 GLU A CA 1
ATOM 2875 C C . GLU A 1 361 ? 0.240 -11.727 5.570 1.00 97.88 361 GLU A C 1
ATOM 2877 O O . GLU A 1 361 ? 0.641 -12.028 4.442 1.00 97.88 361 GLU A O 1
ATOM 2882 N N . VAL A 1 362 ? -1.066 -11.681 5.866 1.00 98.06 362 VAL A N 1
ATOM 2883 C CA . VAL A 1 362 ? -2.132 -11.943 4.882 1.00 98.06 362 VAL A CA 1
ATOM 2884 C C . VAL A 1 362 ? -2.072 -10.919 3.749 1.00 98.06 362 VAL A C 1
ATOM 2886 O O . VAL A 1 362 ? -2.122 -11.288 2.579 1.00 98.06 362 VAL A O 1
ATOM 2889 N N . MET A 1 363 ? -1.933 -9.635 4.082 1.00 98.56 363 MET A N 1
ATOM 2890 C CA . MET A 1 363 ? -1.832 -8.542 3.115 1.00 98.56 363 MET A CA 1
ATOM 2891 C C . MET A 1 363 ? -0.627 -8.719 2.185 1.00 98.56 363 MET A C 1
ATOM 2893 O O . MET A 1 363 ? -0.752 -8.514 0.979 1.00 98.56 363 MET A O 1
ATOM 2897 N N . ALA A 1 364 ? 0.527 -9.148 2.699 1.00 98.69 364 ALA A N 1
ATOM 2898 C CA . ALA A 1 364 ? 1.694 -9.423 1.867 1.00 98.69 364 ALA A CA 1
ATOM 2899 C C . ALA A 1 364 ? 1.410 -10.552 0.871 1.00 98.69 364 ALA A C 1
ATOM 2901 O O . ALA A 1 364 ? 1.687 -10.401 -0.320 1.00 98.69 364 ALA A O 1
ATOM 2902 N N . LEU A 1 365 ? 0.828 -11.663 1.336 1.00 98.50 365 LEU A N 1
ATOM 2903 C CA . LEU A 1 365 ? 0.518 -12.812 0.483 1.00 98.50 365 LEU A CA 1
ATOM 2904 C C . LEU A 1 365 ? -0.553 -12.480 -0.566 1.00 98.50 365 LEU A C 1
ATOM 2906 O O . LEU A 1 365 ? -0.414 -12.841 -1.733 1.00 98.50 365 LEU A O 1
ATOM 2910 N N . VAL A 1 366 ? -1.599 -11.746 -0.185 1.00 98.44 366 VAL A N 1
ATOM 2911 C CA . VAL A 1 366 ? -2.647 -11.298 -1.112 1.00 98.44 366 VAL A CA 1
ATOM 2912 C C . VAL A 1 366 ? -2.072 -10.362 -2.175 1.00 98.44 366 VAL A C 1
ATOM 2914 O O . VAL A 1 366 ? -2.364 -10.549 -3.356 1.00 98.44 366 VAL A O 1
ATOM 2917 N N . LEU A 1 367 ? -1.223 -9.400 -1.790 1.00 98.75 367 LEU A N 1
ATOM 2918 C CA . LEU A 1 367 ? -0.561 -8.496 -2.735 1.00 98.75 367 LEU A CA 1
ATOM 2919 C C . LEU A 1 367 ? 0.373 -9.258 -3.685 1.00 98.75 367 LEU A C 1
ATOM 2921 O O . LEU A 1 367 ? 0.342 -9.020 -4.891 1.00 98.75 367 LEU A O 1
ATOM 2925 N N . TRP A 1 368 ? 1.157 -10.205 -3.163 1.00 98.38 368 TRP A N 1
ATOM 2926 C CA . TRP A 1 368 ? 1.987 -11.093 -3.975 1.00 98.38 368 TRP A CA 1
ATOM 2927 C C . TRP A 1 368 ? 1.151 -11.858 -5.002 1.00 98.38 368 TRP A C 1
ATOM 2929 O O . TRP A 1 368 ? 1.409 -11.789 -6.201 1.00 98.38 368 TRP A O 1
ATOM 2939 N N . ASN A 1 369 ? 0.094 -12.530 -4.550 1.00 98.06 369 ASN A N 1
ATOM 2940 C CA . ASN A 1 369 ? -0.785 -13.309 -5.412 1.00 98.06 369 ASN A CA 1
ATOM 2941 C C . ASN A 1 369 ? -1.470 -12.465 -6.487 1.00 98.06 369 ASN A C 1
ATOM 2943 O O . ASN A 1 369 ? -1.680 -12.947 -7.601 1.00 98.06 369 ASN A O 1
ATOM 2947 N N . ASN A 1 370 ? -1.826 -11.226 -6.152 1.00 98.06 370 ASN A N 1
ATOM 2948 C CA . ASN A 1 370 ? -2.376 -10.249 -7.080 1.00 98.06 370 ASN A CA 1
ATOM 2949 C C . ASN A 1 370 ? -1.381 -9.939 -8.212 1.00 98.06 370 ASN A C 1
ATOM 2951 O O . ASN A 1 370 ? -1.749 -10.104 -9.371 1.00 98.06 370 ASN A O 1
ATOM 2955 N N . MET A 1 371 ? -0.107 -9.666 -7.902 1.00 97.81 371 MET A N 1
ATOM 2956 C CA . MET A 1 371 ? 0.940 -9.436 -8.918 1.00 97.81 371 MET A CA 1
ATOM 2957 C C . MET A 1 371 ? 1.191 -10.630 -9.851 1.00 97.81 371 MET A C 1
ATOM 2959 O O . MET A 1 371 ? 1.793 -10.459 -10.905 1.00 97.81 371 MET A O 1
ATOM 2963 N N . PHE A 1 372 ? 0.749 -11.835 -9.492 1.00 96.69 372 PHE A N 1
ATOM 2964 C CA . PHE A 1 372 ? 0.841 -13.022 -10.347 1.00 96.69 372 PHE A CA 1
ATOM 2965 C C . PHE A 1 372 ? -0.526 -13.526 -10.790 1.00 96.69 372 PHE A C 1
ATOM 2967 O O . PHE A 1 372 ? -0.651 -14.705 -11.095 1.00 96.69 372 PHE A O 1
ATOM 2974 N N . SER A 1 373 ? -1.567 -12.694 -10.791 1.00 96.00 373 SER A N 1
ATOM 2975 C CA . SER A 1 373 ? -2.915 -13.082 -11.216 1.00 96.00 373 SER A CA 1
ATOM 2976 C C . SER A 1 373 ? -3.410 -12.296 -12.416 1.00 96.00 373 SER A C 1
ATOM 2978 O O . SER A 1 373 ? -3.040 -11.144 -12.597 1.00 96.00 373 SER A O 1
ATOM 2980 N N . SER A 1 374 ? -4.257 -12.929 -13.232 1.00 94.00 374 SER A N 1
ATOM 2981 C CA . SER A 1 374 ? -5.030 -12.213 -14.251 1.00 94.00 374 SER A CA 1
ATOM 2982 C C . SER A 1 374 ? -5.978 -11.203 -13.602 1.00 94.00 374 SER A C 1
ATOM 2984 O O . SER A 1 374 ? -6.312 -11.324 -12.420 1.00 94.00 374 SER A O 1
ATOM 2986 N N . GLU A 1 375 ? -6.435 -10.219 -14.375 1.00 91.25 375 GLU A N 1
ATOM 2987 C CA . GLU A 1 375 ? -7.388 -9.208 -13.903 1.00 91.25 375 GLU A CA 1
ATOM 2988 C C . GLU A 1 375 ? -8.664 -9.842 -13.335 1.00 91.25 375 GLU A C 1
ATOM 2990 O O . GLU A 1 375 ? -9.153 -9.417 -12.289 1.00 91.25 375 GLU A O 1
ATOM 2995 N N . GLU A 1 376 ? -9.165 -10.905 -13.968 1.00 92.62 376 GLU A N 1
ATOM 2996 C CA . GLU A 1 376 ? -10.342 -11.632 -13.500 1.00 92.62 376 GLU A CA 1
ATOM 2997 C C . GLU A 1 376 ? -10.085 -12.327 -12.162 1.00 92.62 376 GLU A C 1
ATOM 2999 O O . GLU A 1 376 ? -10.924 -12.269 -11.270 1.00 92.62 376 GLU A O 1
ATOM 3004 N N . GLU A 1 377 ? -8.923 -12.962 -11.994 1.00 94.56 377 GLU A N 1
ATOM 3005 C CA . GLU A 1 377 ? -8.570 -13.665 -10.757 1.00 94.56 377 GLU A CA 1
ATOM 3006 C C . GLU A 1 377 ? -8.310 -12.718 -9.582 1.00 94.56 377 GLU A C 1
ATOM 3008 O O . GLU A 1 377 ? -8.578 -13.086 -8.439 1.00 94.56 377 GLU A O 1
ATOM 3013 N N . LYS A 1 378 ? -7.776 -11.516 -9.845 1.00 94.31 378 LYS A N 1
ATOM 3014 C CA . LYS A 1 378 ? -7.506 -10.504 -8.813 1.00 94.31 378 LYS A CA 1
ATOM 3015 C C . LYS A 1 378 ? -8.795 -10.011 -8.135 1.00 94.31 378 LYS A C 1
ATOM 3017 O O . LYS A 1 378 ? -8.756 -9.695 -6.947 1.00 94.31 378 LYS A O 1
ATOM 3022 N N . ASP A 1 379 ? -9.910 -9.951 -8.869 1.00 90.50 379 ASP A N 1
ATOM 3023 C CA . ASP A 1 379 ? -11.214 -9.445 -8.399 1.00 90.50 379 ASP A CA 1
ATOM 3024 C C . ASP A 1 379 ? -12.080 -10.528 -7.692 1.00 90.50 379 ASP A C 1
ATOM 3026 O O . ASP A 1 379 ? -13.203 -10.242 -7.267 1.00 90.50 379 ASP A O 1
ATOM 3030 N N . ILE A 1 380 ? -11.591 -11.771 -7.540 1.00 92.56 380 ILE A N 1
ATOM 3031 C CA . ILE A 1 380 ? -12.316 -12.858 -6.852 1.00 92.56 380 ILE A CA 1
ATOM 3032 C C . ILE A 1 380 ? -12.105 -12.763 -5.324 1.00 92.56 380 ILE A C 1
ATOM 3034 O O . ILE A 1 380 ? -10.958 -12.763 -4.867 1.00 92.56 380 ILE A O 1
ATOM 3038 N N . PRO A 1 381 ? -13.176 -12.753 -4.501 1.00 94.00 381 PRO A N 1
ATOM 3039 C CA . PRO A 1 381 ? -13.054 -12.862 -3.047 1.00 94.00 381 PRO A CA 1
ATOM 3040 C C . PRO A 1 381 ? -12.367 -14.165 -2.613 1.00 94.00 381 PRO A C 1
ATOM 3042 O O . PRO A 1 381 ? -12.635 -15.228 -3.171 1.00 94.00 381 PRO A O 1
ATOM 3045 N N . TYR A 1 382 ? -11.530 -14.102 -1.577 1.00 94.50 382 TYR A N 1
ATOM 3046 C CA . TYR A 1 382 ? -10.772 -15.251 -1.070 1.00 94.50 382 TYR A CA 1
ATOM 3047 C C . TYR A 1 382 ? -11.179 -15.652 0.352 1.00 94.50 382 TYR A C 1
ATOM 3049 O O . TYR A 1 382 ? -11.613 -14.829 1.157 1.00 94.50 382 TYR A O 1
ATOM 3057 N N . ASP A 1 383 ? -10.977 -16.931 0.671 1.00 93.81 383 ASP A N 1
ATOM 3058 C CA . ASP A 1 383 ? -11.021 -17.461 2.035 1.00 93.81 383 ASP A CA 1
ATOM 3059 C C . ASP A 1 383 ? -9.589 -17.572 2.570 1.00 93.81 383 ASP A C 1
ATOM 3061 O O . ASP A 1 383 ? -8.749 -18.239 1.964 1.00 93.81 383 ASP A O 1
ATOM 3065 N N . LEU A 1 384 ? -9.308 -16.954 3.722 1.00 94.19 384 LEU A N 1
ATOM 3066 C CA . LEU A 1 384 ? -7.984 -17.016 4.348 1.00 94.19 384 LEU A CA 1
ATOM 3067 C C . LEU A 1 384 ? -7.558 -18.455 4.665 1.00 94.19 384 LEU A C 1
ATOM 3069 O O . LEU A 1 384 ? -6.372 -18.759 4.598 1.00 94.19 384 LEU A O 1
ATOM 3073 N N . LYS A 1 385 ? -8.505 -19.353 4.976 1.00 93.75 385 LYS A N 1
ATOM 3074 C CA . LYS A 1 385 ? -8.218 -20.771 5.269 1.00 93.75 385 LYS A CA 1
ATOM 3075 C C . LYS A 1 385 ? -7.774 -21.566 4.043 1.00 93.75 385 LYS A C 1
ATOM 3077 O O . LYS A 1 385 ? -7.155 -22.613 4.205 1.00 93.75 385 LYS A O 1
ATOM 3082 N N . ALA A 1 386 ? -8.122 -21.093 2.850 1.00 94.25 386 ALA A N 1
ATOM 3083 C CA . ALA A 1 386 ? -7.822 -21.732 1.573 1.00 94.25 386 ALA A CA 1
ATOM 3084 C C . ALA A 1 386 ? -6.863 -20.885 0.720 1.00 94.25 386 ALA A C 1
ATOM 3086 O O . ALA A 1 386 ? -6.759 -21.092 -0.487 1.00 94.25 386 ALA A O 1
ATOM 3087 N N . LEU A 1 387 ? -6.194 -19.897 1.324 1.00 94.56 387 LEU A N 1
ATOM 3088 C CA . LEU A 1 387 ? -5.289 -19.015 0.606 1.00 94.56 387 LEU A CA 1
ATOM 3089 C C . LEU A 1 387 ? -4.011 -19.777 0.235 1.00 94.56 387 LEU A C 1
ATOM 3091 O O . LEU A 1 387 ? -3.253 -20.201 1.104 1.00 94.56 387 LEU A O 1
ATOM 3095 N N . GLU A 1 388 ? -3.769 -19.928 -1.063 1.00 94.94 388 GLU A N 1
ATOM 3096 C CA . GLU A 1 388 ? -2.580 -20.583 -1.615 1.00 94.94 388 GLU A CA 1
ATOM 3097 C C . GLU A 1 388 ? -1.589 -19.553 -2.162 1.00 94.94 388 GLU A C 1
ATOM 3099 O O . GLU A 1 388 ? -1.983 -18.468 -2.591 1.00 94.94 388 GLU A O 1
ATOM 3104 N N . ILE A 1 389 ? -0.296 -19.883 -2.185 1.00 95.69 389 ILE A N 1
ATOM 3105 C CA . ILE A 1 389 ? 0.723 -19.027 -2.806 1.00 95.69 389 ILE A CA 1
ATOM 3106 C C . ILE A 1 389 ? 0.716 -19.234 -4.318 1.00 95.69 389 ILE A C 1
ATOM 3108 O O . ILE A 1 389 ? 0.873 -20.349 -4.812 1.00 95.69 389 ILE A O 1
ATOM 3112 N N . LYS A 1 390 ? 0.616 -18.136 -5.066 1.00 95.12 390 LYS A N 1
ATOM 3113 C CA . LYS A 1 390 ? 0.768 -18.124 -6.520 1.00 95.12 390 LYS A CA 1
ATOM 3114 C C . LYS A 1 390 ? 2.236 -17.909 -6.873 1.00 95.12 390 LYS A C 1
ATOM 3116 O O . LYS A 1 390 ? 2.749 -16.792 -6.806 1.00 95.12 390 LYS A O 1
ATOM 3121 N N . CYS A 1 391 ? 2.913 -18.995 -7.232 1.00 94.81 391 CYS A N 1
ATOM 3122 C CA . CYS A 1 391 ? 4.318 -18.944 -7.611 1.00 94.81 391 CYS A CA 1
ATOM 3123 C C . CYS A 1 391 ? 4.512 -18.479 -9.066 1.00 94.81 391 CYS A C 1
ATOM 3125 O O . CYS A 1 391 ? 3.751 -18.896 -9.945 1.00 94.81 391 CYS A O 1
ATOM 3127 N N . PRO A 1 392 ? 5.535 -17.647 -9.338 1.00 93.19 392 PRO A N 1
ATOM 3128 C CA . PRO A 1 392 ? 5.956 -17.315 -10.695 1.00 93.19 392 PRO A CA 1
ATOM 3129 C C . PRO A 1 392 ? 6.355 -18.579 -11.463 1.00 93.19 392 PRO A C 1
ATOM 3131 O O . PRO A 1 392 ? 6.989 -19.475 -10.907 1.00 93.19 392 PRO A O 1
ATOM 3134 N N . GLY A 1 393 ? 6.024 -18.643 -12.750 1.00 90.94 393 GLY A N 1
ATOM 3135 C CA . GLY A 1 393 ? 6.315 -19.807 -13.591 1.00 90.94 393 GLY A CA 1
ATOM 3136 C C . GLY A 1 393 ? 6.063 -19.539 -15.076 1.00 90.94 393 GLY A C 1
ATOM 3137 O O . GLY A 1 393 ? 5.738 -18.406 -15.429 1.00 90.94 393 GLY A O 1
ATOM 3138 N N . PRO A 1 394 ? 6.188 -20.552 -15.955 1.00 87.56 394 PRO A N 1
ATOM 3139 C CA . PRO A 1 394 ? 5.991 -20.389 -17.400 1.00 87.56 394 PRO A CA 1
ATOM 3140 C C . PRO A 1 394 ? 4.641 -19.766 -17.775 1.00 87.56 394 PRO A C 1
ATOM 3142 O O . PRO A 1 394 ? 4.584 -18.932 -18.674 1.00 87.56 394 PRO A O 1
ATOM 3145 N N . ASP A 1 395 ? 3.575 -20.133 -17.059 1.00 88.19 395 ASP A N 1
ATOM 3146 C CA . ASP A 1 395 ? 2.217 -19.646 -17.331 1.00 88.19 395 ASP A CA 1
ATOM 3147 C C . ASP A 1 395 ? 1.979 -18.225 -16.796 1.00 88.19 395 ASP A C 1
ATOM 3149 O O . ASP A 1 395 ? 1.085 -17.520 -17.259 1.00 88.19 395 ASP A O 1
ATOM 3153 N N . ARG A 1 396 ? 2.777 -17.797 -15.807 1.00 90.38 396 ARG A N 1
ATOM 3154 C CA . ARG A 1 396 ? 2.670 -16.506 -15.102 1.00 90.38 396 ARG A CA 1
ATOM 3155 C C . ARG A 1 396 ? 4.062 -15.911 -14.855 1.00 90.38 396 ARG A C 1
ATOM 3157 O O . ARG A 1 396 ? 4.499 -15.804 -13.706 1.00 90.38 396 ARG A O 1
ATOM 3164 N N . PRO A 1 397 ? 4.803 -15.581 -15.924 1.00 91.81 397 PRO A N 1
ATOM 3165 C CA . PRO A 1 397 ? 6.206 -15.209 -15.796 1.00 91.81 397 PRO A CA 1
ATOM 3166 C C . PRO A 1 397 ? 6.382 -13.753 -15.360 1.00 91.81 397 PRO A C 1
ATOM 3168 O O . PRO A 1 397 ? 7.415 -13.426 -14.780 1.00 91.81 397 PRO A O 1
ATOM 3171 N N . TYR A 1 398 ? 5.398 -12.892 -15.637 1.00 95.00 398 TYR A N 1
ATOM 3172 C CA . TYR A 1 398 ? 5.499 -11.445 -15.467 1.00 95.00 398 TYR A CA 1
ATOM 3173 C C . TYR A 1 398 ? 4.584 -10.912 -14.369 1.00 95.00 398 TYR A C 1
ATOM 3175 O O . TYR A 1 398 ? 3.470 -11.410 -14.201 1.00 95.00 398 TYR A O 1
ATOM 3183 N N . LEU A 1 399 ? 5.037 -9.855 -13.696 1.00 96.12 399 LEU A N 1
ATOM 3184 C CA . LEU A 1 399 ? 4.228 -9.042 -12.794 1.00 96.12 399 LEU A CA 1
ATOM 3185 C C . LEU A 1 399 ? 3.027 -8.457 -13.555 1.00 96.12 399 LEU A C 1
ATOM 3187 O O . LEU A 1 399 ? 3.187 -7.950 -14.668 1.00 96.12 399 LEU A O 1
ATOM 3191 N N . GLN A 1 400 ? 1.844 -8.553 -12.952 1.00 93.94 400 GLN A N 1
ATOM 3192 C CA . GLN A 1 400 ? 0.551 -8.114 -13.483 1.00 93.94 400 GLN A CA 1
ATOM 3193 C C . GLN A 1 400 ? -0.028 -6.950 -12.698 1.00 93.94 400 GLN A C 1
ATOM 3195 O O . GLN A 1 400 ? 0.143 -6.902 -11.459 1.00 93.94 400 GLN A O 1
#

Nearest PDB structures (foldseek):
  4jko-assembly1_A  TM=6.339E-01  e=9.345E-05  Geobacillus stearothermophilus
  4oao-assembly1_B  TM=6.070E-01  e=1.966E-04  Geobacillus stearothermophilus
  4oap-assembly1_A  TM=6.106E-01  e=1.966E-04  Geobacillus stearothermophilus
  2wyv-assembly1_B  TM=2.958E-01  e=3.915E+00  Thermus thermophilus HB8

pLDDT: mean 86.39, std 17.97, range [28.31, 98.94]

Radius of gyration: 27.25 Å; Cα contacts (8 Å, |Δi|>4): 720; chains: 1; bounding box: 69×110×75 Å

Solvent-accessible surface area (backbone atoms only — not comparable to full-atom values): 21864 Å² total; per-residue (Å²): 133,89,78,89,80,91,85,79,92,79,91,78,83,79,78,85,86,73,80,74,78,78,73,75,82,74,78,74,74,75,77,72,50,82,89,34,73,69,32,46,53,50,50,42,49,52,60,63,70,61,72,74,71,70,66,77,70,54,70,75,72,78,45,95,62,84,76,73,78,93,78,63,69,79,72,90,74,88,84,86,35,86,93,67,66,34,39,78,64,35,33,62,56,58,34,42,31,33,24,28,41,28,13,28,68,59,24,16,37,30,23,84,14,37,44,78,94,72,46,55,79,35,15,34,29,7,59,7,21,63,23,7,54,37,83,97,44,51,12,44,51,52,71,29,48,82,51,16,86,54,41,45,37,24,61,54,67,41,58,70,69,43,85,37,47,79,37,29,33,14,24,49,80,33,34,66,84,46,46,64,58,34,51,52,51,49,48,46,37,33,70,68,33,86,91,36,38,82,55,43,87,37,35,30,41,34,38,38,43,67,35,66,52,27,46,22,39,41,54,33,84,81,50,56,75,44,61,87,64,58,36,53,68,51,49,41,53,49,51,49,52,50,52,49,46,38,57,73,70,46,49,33,25,38,32,38,43,44,33,58,50,52,63,48,36,46,44,57,7,33,61,94,36,71,66,45,52,51,44,50,32,98,86,67,50,86,84,38,33,21,53,64,43,55,72,67,42,24,50,54,41,38,54,48,38,53,45,43,38,51,40,47,49,51,52,35,68,34,70,89,58,44,54,64,44,20,28,44,28,58,36,47,48,44,52,47,62,64,44,47,82,54,36,51,74,41,27,10,52,60,72,51,63,45,53,8,55,58,33,25,34,52,50,14,51,42,52,51,31,27,30,50,32,55,77,73,63,29,73,53,79,71,55,81,91,72,55,73,87,58,59,62,34,94,93,36,55,37,56,69

Secondary structure (DSSP, 8-state):
------------PPPP-PPPPPPP---------TTSHHHHHHHHHHHHHT----GGGS-----SSPPPP--PPP-----S-STT--TTS--GGG--EEEEEESTTTTTBTTT---TTS----B-GGG-TTT---TT--SHHHHHTTT---B----S-B-TT-S-BTTB---TT--GGGHHHHHHHHHHHHHH-TTTGGGTTS-EEEEEE--HHHHHHHTSTTGGG-HHHH-HHHHHHHHHHHHHHHHHHS-SEEEEEEPPPPTHHHHHHHTT-HHHHHHTSTTT--S-TTTTS-HHHHHHHHHHHHHHHHHHHHHHT-GGG-BTTEEEEEE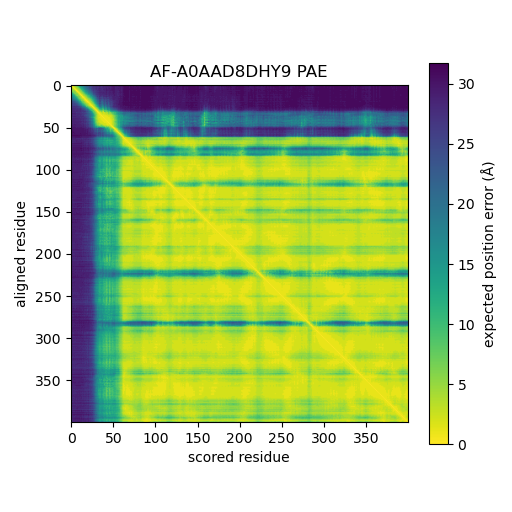-GGGG--GGGGGGGGB-TTTS-SB-HHHHHHHHHHHHHHHTS-HHHHTS---GGG------BTTB-S--

Organism: NCBI:txid688661

InterPro domains:
  IPR001087 GDSL lipase/esterase [PF00657] (98-364)
  IPR008265 Lipase, GDSL, active site [PS01098] (98-108)
  IPR036514 SGNH hydrolase superfamily [G3DSA:3.40.50.1110] (70-378)
  IPR038885 Phospholipase B1, membrane-associated [PTHR21325] (85-399)

Mean predicted aligned error: 9.13 Å